Protein AF-A0A1H9HB56-F1 (afdb_monomer)

Solvent-accessible surface area (backbone atoms only — not comparable to full-atom values): 25295 Å² total; per-residue (Å²): 135,81,80,80,77,69,53,72,66,58,55,54,51,53,51,51,48,54,52,53,51,49,52,51,52,52,50,51,50,52,52,53,53,52,51,52,57,47,55,53,47,56,55,52,53,52,51,45,42,52,52,40,53,58,55,52,73,61,58,67,56,82,50,52,67,52,30,60,71,67,43,58,87,53,77,64,51,56,52,41,51,53,49,54,48,49,51,30,69,73,70,59,32,43,32,43,36,29,32,29,77,46,86,93,79,34,35,29,34,66,44,65,48,55,73,71,48,77,87,48,96,79,73,73,75,56,41,44,37,73,48,87,80,62,62,73,71,52,51,52,51,54,44,40,16,46,76,70,61,36,77,46,76,46,81,45,74,80,50,99,90,45,29,33,38,36,19,36,39,52,35,56,35,99,87,70,45,63,67,25,27,39,37,33,30,31,68,39,52,69,57,55,52,50,50,52,50,49,53,52,51,50,53,54,50,50,52,53,52,51,54,50,47,54,52,55,48,50,52,50,48,39,63,72,45,51,50,53,53,50,51,51,53,52,47,57,53,46,27,72,71,58,81,39,57,67,72,69,72,45,70,72,47,75,52,94,48,71,68,20,48,48,32,49,51,51,47,52,49,37,46,52,50,40,52,47,54,52,51,51,53,50,50,51,54,54,50,45,49,53,51,27,52,57,52,23,68,74,36,91,56,34,78,60,44,37,56,42,22,8,54,46,19,21,51,48,34,48,75,72,68,50,53,71,68,55,22,49,47,37,22,55,10,26,24,41,26,64,56,9,52,75,80,49,58,68,76,62,75,65,50,76,63,88,72,50,73,69,55,46,57,54,58,61,42,22,25,61,44,12,24,62,61,39,61,73,43,74,92,55,60,66,35,18,45,18,10,32,33,30,55,37,16,26,63,25,83,29,38,80,81,38,43,40,51,84,74,42,56,64,56,8,49,37,30,30,48,23,43,52,49,50,64,36,54,36,64,44,92,84,45,80,52,46,54,68,71,54,48,47,50,53,50,62,74,23,49,60,36,57,25,42,58,67,57,39,51,48,49,48,52,53,56,70,65,41,81,84,56,56,76,75,75,93

InterPro domains:
  IPR003607 HD/PDEase domain [SM00471] (298-433)
  IPR003607 HD/PDEase domain [cd00077] (305-430)
  IPR006674 HD domain [PS51831] (302-424)
  IPR037522 HD-GYP domain [PF13487] (292-453)
  IPR037522 HD-GYP domain [PS51832] (280-474)

pLDDT: mean 86.5, std 10.94, range [34.31, 98.25]

Radius of gyration: 56.91 Å; Cα contacts (8 Å, |Δi|>4): 642; chains: 1; bounding box: 98×36×149 Å

Nearest PDB structures (foldseek):
  4r8z-assembly1_B  TM=9.158E-01  e=2.235E-13  Pseudomonas aeruginosa PAO1
  4me4-assembly1_B  TM=5.139E-01  e=1.791E-16  Persephonella marina EX-H1
  5z7c-assembly1_A  TM=7.689E-01  e=1.172E-06  Vibrio cholerae O1 biovar El Tor str. N16961
  3tmc-assembly2_B  TM=7.265E-01  e=2.768E-06  Bdellovibrio bacteriovorus HD100
  3a0s-assembly1_A  TM=6.650E-01  e=5.575E-02  Thermotoga maritima

Secondary structure (DSSP, 8-state):
-------HHHHHHHHHHHHHHHHHHHHHHHHHHHHHHHHHHHHHHHHHHHHHHHHHTT--GGGHHHHHHH----HHHHHHHHHHHHHHHHHTEEEEEEEEEETTTEEEEEEEE-GGGTTS---PPPTTEEE--S-HHHHHHHHHHHHH---EEEEEEEETTEEEEEEEEEEE-TTS-EEEEEEEEEE-HHHHHHHHHHHHHHHHHHHHHHHHHHHHHHHHHIIIIIHHHHHHHHHHHHHHHTTT---GGGGG---SSHHHHHHHHHHHHHHHHHHHHHHHHHHHHHHHHHHHHHHHHHSTT-TTHHHHHHHHHHHHHHHTT--HHHHHHHHHHHHHTTGGGGGS-HHHHT-SSPPPHHHHHHHTTHHHHHHHHHTT-TT-THHHHHHHHTT--TBS--SSS--BGGGS-HHHHHHHHHHHHHHHHS-BTTBPPPPHHHHHHHHHHTBTTTB-HHHHHHHHHHHHH-TT-GGGG-

Sequence (474 aa):
MTEKHFPKITKTIILFIVLTDFILCSLVFTVSYFSFNQQFREQYDTSIQEICRAARETLNPEDFPKYLQTKEPDENYYTVFNSLKNFCDQFELNVIYVSAVKPPDYTHIFYFYDPCGKVTHWEPYPLGYEEDYFEPNYNASTKRVFEEGATITRHTIKTRSGSHITAQLPVYDSAGKIVAVIGVNKSIQEFVDARQSFVRFVIITALIFGIFFIVVFSFYFNHRFIKPIMMITNETNRFSTFNGNPNNELLEITNRDELGTLAKTVFQMENSIADNISALTRMTEETAKALATAIDAKDKYTHGHSIRVAEYSREIARLSGKSETECRDIYIAGLLHDVGKIGIPNVIINKQDKLTQEEYDKIKTHPVIGKQILSNITQTPHISDGAYYHHERYDGTGYPTGLAGEAILDIGRIIAVADAYDAMTSNRSYRKTLSQEKARKEIEEGIGTQFDPVYAKIMLAMIDADKDFNMREM

Structure (mmCIF, N/CA/C/O backbone):
data_AF-A0A1H9HB56-F1
#
_entry.id   AF-A0A1H9HB56-F1
#
loop_
_atom_site.group_PDB
_atom_site.id
_atom_site.type_symbol
_atom_site.label_atom_id
_atom_site.label_alt_id
_atom_site.label_comp_id
_atom_site.label_asym_id
_atom_site.label_entity_id
_atom_site.label_seq_id
_atom_site.pdbx_PDB_ins_code
_atom_site.Cartn_x
_atom_site.Cartn_y
_atom_site.Cartn_z
_atom_site.occupancy
_atom_site.B_iso_or_equiv
_atom_site.auth_seq_id
_atom_site.auth_comp_id
_atom_site.auth_asym_id
_atom_site.auth_atom_id
_atom_site.pdbx_PDB_model_num
ATOM 1 N N . MET A 1 1 ? -12.879 -17.536 -4.184 1.00 34.31 1 MET A N 1
ATOM 2 C CA . MET A 1 1 ? -12.946 -16.607 -3.037 1.00 34.31 1 MET A CA 1
ATOM 3 C C . MET A 1 1 ? -11.523 -16.361 -2.568 1.00 34.31 1 MET A C 1
ATOM 5 O O . MET A 1 1 ? -10.964 -17.196 -1.878 1.00 34.31 1 MET A O 1
ATOM 9 N N . THR A 1 2 ? -10.892 -15.296 -3.052 1.00 36.44 2 THR A N 1
ATOM 10 C CA . THR A 1 2 ? -9.528 -14.916 -2.662 1.00 36.44 2 THR A CA 1
ATOM 11 C C . THR A 1 2 ? -9.555 -14.388 -1.233 1.00 36.44 2 THR A C 1
ATOM 13 O O . THR A 1 2 ? -10.219 -13.382 -0.969 1.00 36.44 2 THR A O 1
ATOM 16 N N . GLU A 1 3 ? -8.875 -15.074 -0.313 1.00 35.97 3 GLU A N 1
ATOM 17 C CA . GLU A 1 3 ? -8.635 -14.576 1.040 1.00 35.97 3 GLU A CA 1
ATOM 18 C C . GLU A 1 3 ? -8.047 -13.166 0.941 1.00 35.97 3 GLU A C 1
ATOM 20 O O . GLU A 1 3 ? -6.938 -12.970 0.444 1.00 35.97 3 GLU A O 1
ATOM 25 N N . LYS A 1 4 ? -8.801 -12.157 1.390 1.00 43.78 4 LYS A N 1
ATOM 26 C CA . LYS A 1 4 ? -8.262 -10.811 1.582 1.00 43.78 4 LYS A CA 1
ATOM 27 C C . LYS A 1 4 ? -7.245 -10.902 2.710 1.00 43.78 4 LYS A C 1
ATOM 29 O O . LYS A 1 4 ? -7.590 -10.807 3.888 1.00 43.78 4 LYS A O 1
ATOM 34 N N . HIS A 1 5 ? -5.992 -11.142 2.348 1.00 49.06 5 HIS A N 1
ATOM 35 C CA . HIS A 1 5 ? -4.883 -11.122 3.280 1.00 49.06 5 HIS A CA 1
ATOM 36 C C . HIS A 1 5 ? -4.697 -9.674 3.731 1.00 49.06 5 HIS A C 1
ATOM 38 O O . HIS A 1 5 ? -4.069 -8.860 3.059 1.00 49.06 5 HIS A O 1
ATOM 44 N N . PHE A 1 6 ? -5.337 -9.321 4.846 1.00 54.66 6 PHE A N 1
ATOM 45 C CA . PHE A 1 6 ? -5.136 -8.018 5.461 1.00 54.66 6 PHE A CA 1
ATOM 46 C C . PHE A 1 6 ? -3.641 -7.852 5.765 1.00 54.66 6 PHE A C 1
ATOM 48 O O . PHE A 1 6 ? -3.067 -8.745 6.406 1.00 54.66 6 PHE A O 1
ATOM 55 N N . PRO A 1 7 ? -3.013 -6.742 5.331 1.00 65.88 7 PRO A N 1
ATOM 56 C CA . PRO A 1 7 ? -1.611 -6.467 5.611 1.00 65.88 7 PRO A CA 1
ATOM 57 C C . PRO A 1 7 ? -1.323 -6.630 7.107 1.00 65.88 7 PRO A C 1
ATOM 59 O O . PRO A 1 7 ? -2.144 -6.247 7.943 1.00 65.88 7 PRO A O 1
ATOM 62 N N . LYS A 1 8 ? -0.154 -7.179 7.470 1.00 72.56 8 LYS A N 1
ATOM 63 C CA . LYS A 1 8 ? 0.245 -7.367 8.883 1.00 72.56 8 LYS A CA 1
ATOM 64 C C . LYS A 1 8 ? 0.062 -6.085 9.709 1.00 72.56 8 LYS A C 1
ATOM 66 O O . LYS A 1 8 ? -0.427 -6.151 10.830 1.00 72.56 8 LYS A O 1
ATOM 71 N N . ILE A 1 9 ? 0.360 -4.929 9.111 1.00 68.06 9 ILE A N 1
ATOM 72 C CA . ILE A 1 9 ? 0.184 -3.598 9.710 1.00 68.06 9 ILE A CA 1
ATOM 73 C C . ILE A 1 9 ? -1.282 -3.334 10.076 1.00 68.06 9 ILE A C 1
ATOM 75 O O . ILE A 1 9 ? -1.566 -2.889 11.184 1.00 68.06 9 ILE A O 1
ATOM 79 N N . THR A 1 10 ? -2.228 -3.666 9.194 1.00 69.62 10 THR A N 1
ATOM 80 C CA . THR A 1 10 ? -3.663 -3.487 9.450 1.00 69.62 10 THR A CA 1
ATOM 81 C C . THR A 1 10 ? -4.120 -4.307 10.655 1.00 69.62 10 THR A C 1
ATOM 83 O O . THR A 1 10 ? -4.873 -3.802 11.482 1.00 69.62 10 THR A O 1
ATOM 86 N N . LYS A 1 11 ? -3.620 -5.541 10.812 1.00 73.81 11 LYS A N 1
ATOM 87 C CA . LYS A 1 11 ? -3.933 -6.381 11.980 1.00 73.81 11 LYS A CA 1
ATOM 88 C C . LYS A 1 11 ? -3.385 -5.786 13.280 1.00 73.81 11 LYS A C 1
ATOM 90 O O . LYS A 1 11 ? -4.110 -5.741 14.269 1.00 73.81 11 LYS A O 1
ATOM 95 N N . THR A 1 12 ? -2.143 -5.300 13.274 1.00 74.50 12 THR A N 1
ATOM 96 C CA . THR A 1 12 ? -1.520 -4.674 14.453 1.00 74.50 12 THR A CA 1
ATOM 97 C C . THR A 1 12 ? -2.252 -3.404 14.878 1.00 74.50 12 THR A C 1
ATOM 99 O O . THR A 1 12 ? -2.479 -3.196 16.066 1.00 74.50 12 THR A O 1
ATOM 102 N N . ILE A 1 13 ? -2.665 -2.574 13.917 1.00 75.56 13 ILE A N 1
ATOM 103 C CA . ILE A 1 13 ? -3.400 -1.338 14.204 1.00 75.56 13 ILE A CA 1
ATOM 104 C C . ILE A 1 13 ? -4.774 -1.656 14.796 1.00 75.56 13 ILE A C 1
ATOM 106 O O . ILE A 1 13 ? -5.109 -1.116 15.846 1.00 75.56 13 ILE A O 1
ATOM 110 N N . ILE A 1 14 ? -5.530 -2.581 14.189 1.00 77.06 14 ILE A N 1
ATOM 111 C CA . ILE A 1 14 ? -6.824 -3.035 14.729 1.00 77.06 14 ILE A CA 1
ATOM 112 C C . ILE A 1 14 ? -6.661 -3.552 16.163 1.00 77.06 14 ILE A C 1
ATOM 114 O O . ILE A 1 14 ? -7.445 -3.184 17.033 1.00 77.06 14 ILE A O 1
ATOM 118 N N . LEU A 1 15 ? -5.624 -4.352 16.430 1.00 79.75 15 LEU A N 1
ATOM 119 C CA . LEU A 1 15 ? -5.344 -4.856 17.774 1.00 79.75 15 LEU A CA 1
ATOM 120 C C . LEU A 1 15 ? -5.097 -3.717 18.773 1.00 79.75 15 LEU A C 1
ATOM 122 O O . LEU A 1 15 ? -5.644 -3.748 19.872 1.00 79.75 15 LEU A O 1
ATOM 126 N N . PHE A 1 16 ? -4.308 -2.708 18.392 1.00 82.56 16 PHE A N 1
ATOM 127 C CA . PHE A 1 16 ? -4.022 -1.565 19.259 1.00 82.56 16 PHE A CA 1
ATOM 128 C C . PHE A 1 16 ? -5.290 -0.766 19.580 1.00 82.56 16 PHE A C 1
ATOM 130 O O . PHE A 1 16 ? -5.506 -0.399 20.729 1.00 82.56 16 PHE A O 1
ATOM 137 N N . ILE A 1 17 ? -6.165 -0.571 18.591 1.00 80.12 17 ILE A N 1
ATOM 138 C CA . ILE A 1 17 ? -7.438 0.141 18.761 1.00 80.12 17 ILE A CA 1
ATOM 139 C C . ILE A 1 17 ? -8.360 -0.606 19.720 1.00 80.12 17 ILE A C 1
ATOM 141 O O . ILE A 1 17 ? -8.869 -0.007 20.665 1.00 80.12 17 ILE A O 1
ATOM 145 N N . VAL A 1 18 ? -8.528 -1.916 19.516 1.00 83.38 18 VAL A N 1
ATOM 146 C CA . VAL A 1 18 ? -9.329 -2.770 20.406 1.00 83.38 18 VAL A CA 1
ATOM 147 C C . VAL A 1 18 ? -8.778 -2.725 21.832 1.00 83.38 18 VAL A C 1
ATOM 149 O O . VAL A 1 18 ? -9.548 -2.631 22.784 1.00 83.38 18 VAL A O 1
ATOM 152 N N . LEU A 1 19 ? -7.451 -2.730 21.993 1.00 84.94 19 LEU A N 1
ATOM 153 C CA . LEU A 1 19 ? -6.812 -2.621 23.303 1.00 84.94 19 LEU A CA 1
ATOM 154 C C . LEU A 1 19 ? -7.100 -1.264 23.966 1.00 84.94 19 LEU A C 1
ATOM 156 O O . LEU A 1 19 ? -7.456 -1.220 25.141 1.00 84.94 19 LEU A O 1
ATOM 160 N N . THR A 1 20 ? -6.972 -0.158 23.225 1.00 84.56 20 THR A N 1
ATOM 161 C CA . THR A 1 20 ? -7.234 1.187 23.761 1.00 84.56 20 THR A CA 1
ATOM 162 C C . THR A 1 20 ? -8.701 1.399 24.125 1.00 84.56 20 THR A C 1
ATOM 164 O O . THR A 1 20 ? -8.982 1.971 25.177 1.00 84.56 20 THR A O 1
ATOM 167 N N . ASP A 1 21 ? -9.627 0.892 23.308 1.00 83.31 21 ASP A N 1
ATOM 168 C CA . ASP A 1 21 ? -11.066 0.958 23.574 1.00 83.31 21 ASP A CA 1
ATOM 169 C C . ASP A 1 21 ? -11.433 0.140 24.819 1.00 83.31 21 ASP A C 1
ATOM 171 O O . ASP A 1 21 ? -12.152 0.613 25.698 1.00 83.31 21 ASP A O 1
ATOM 175 N N . PHE A 1 22 ? -10.837 -1.048 24.968 1.00 85.06 22 PHE A N 1
ATOM 176 C CA . PHE A 1 22 ? -11.013 -1.879 26.155 1.00 85.06 22 PHE A CA 1
ATOM 177 C C . PHE A 1 22 ? -10.526 -1.182 27.434 1.00 85.06 22 PHE A C 1
ATOM 179 O O . PHE A 1 22 ? -11.224 -1.198 28.450 1.00 85.06 22 PHE A O 1
ATOM 186 N N . ILE A 1 23 ? -9.357 -0.530 27.391 1.00 88.19 23 ILE A N 1
ATOM 187 C CA . ILE A 1 23 ? -8.819 0.229 28.530 1.00 88.19 23 ILE A CA 1
ATOM 188 C C . ILE A 1 23 ? 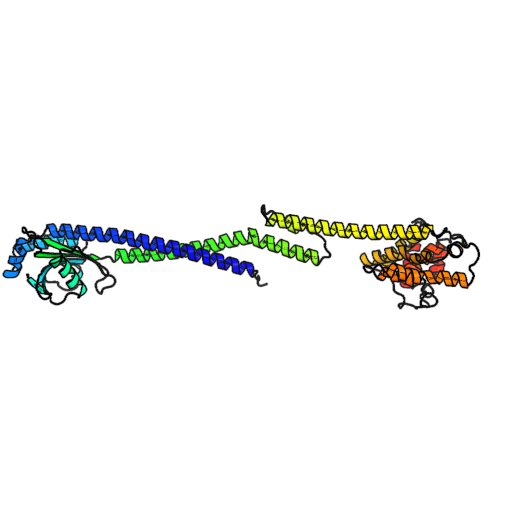-9.757 1.386 28.897 1.00 88.19 23 ILE A C 1
ATOM 190 O O . ILE A 1 23 ? -10.074 1.563 30.076 1.00 88.19 23 ILE A O 1
ATOM 194 N N . LEU A 1 24 ? -10.235 2.147 27.907 1.00 85.06 24 LEU A N 1
ATOM 195 C CA . LEU A 1 24 ? -11.142 3.271 28.135 1.00 85.06 24 LEU A CA 1
ATOM 196 C C . LEU A 1 24 ? -12.486 2.804 28.713 1.00 85.06 24 LEU A C 1
ATOM 198 O O . LEU A 1 24 ? -12.946 3.352 29.715 1.00 85.06 24 LEU A O 1
ATOM 202 N N . CYS A 1 25 ? -13.079 1.752 28.145 1.00 85.62 25 CYS A N 1
ATOM 203 C CA . CYS A 1 25 ? -14.312 1.151 28.651 1.00 85.62 25 CYS A CA 1
ATOM 204 C C . CYS A 1 25 ? -14.146 0.628 30.084 1.00 85.62 25 CYS A C 1
ATOM 206 O O . CYS A 1 25 ? -15.015 0.855 30.927 1.00 85.62 25 CYS A O 1
ATOM 208 N N . SER A 1 26 ? -13.019 -0.023 30.390 1.00 86.19 26 SER A N 1
ATOM 209 C CA . SER A 1 26 ? -12.710 -0.505 31.740 1.00 86.19 26 SER A CA 1
ATOM 210 C C . SER A 1 26 ? -12.575 0.645 32.742 1.00 86.19 26 SER A C 1
ATOM 212 O O . SER A 1 26 ? -13.034 0.528 33.882 1.00 86.19 26 SER A O 1
ATOM 214 N N . LEU A 1 27 ? -11.968 1.764 32.335 1.00 89.25 27 LEU A N 1
ATOM 215 C CA . LEU A 1 27 ? -11.830 2.952 33.175 1.00 89.25 27 LEU A CA 1
ATOM 216 C C . LEU A 1 27 ? -13.198 3.574 33.478 1.00 89.25 27 LEU A C 1
ATOM 218 O O . LEU A 1 27 ? -13.523 3.790 34.646 1.00 89.25 27 LEU A O 1
ATOM 222 N N . VAL A 1 28 ? -14.018 3.799 32.445 1.00 86.62 28 VAL A N 1
ATOM 223 C CA . VAL A 1 28 ? -15.377 4.345 32.593 1.00 86.62 28 VAL A CA 1
ATOM 224 C C . VAL A 1 28 ? -16.221 3.438 33.484 1.00 86.62 28 VAL A C 1
ATOM 226 O O . VAL A 1 28 ? -16.819 3.918 34.444 1.00 86.62 28 VAL A O 1
ATOM 229 N N . PHE A 1 29 ? -16.200 2.123 33.245 1.00 88.50 29 PHE A N 1
ATOM 230 C CA . PHE A 1 29 ? -16.904 1.152 34.082 1.00 88.50 29 PHE A CA 1
ATOM 231 C C . PHE A 1 29 ? -16.488 1.252 35.553 1.00 88.50 29 PHE A C 1
ATOM 233 O O . PHE A 1 29 ? -17.347 1.301 36.431 1.00 88.50 29 PHE A O 1
ATOM 240 N N . THR A 1 30 ? -15.183 1.316 35.826 1.00 88.50 30 THR A N 1
ATOM 241 C CA . THR A 1 30 ? -14.653 1.375 37.196 1.00 88.50 30 THR A CA 1
ATOM 242 C C . THR A 1 30 ? -15.123 2.636 37.921 1.00 88.50 30 THR A C 1
ATOM 244 O O . THR A 1 30 ? -15.615 2.549 39.047 1.00 88.50 30 THR A O 1
ATOM 247 N N . VAL A 1 31 ? -15.034 3.799 37.265 1.00 90.12 31 VAL A N 1
ATOM 248 C CA . VAL A 1 31 ? -15.476 5.085 37.828 1.00 90.12 31 VAL A CA 1
ATOM 249 C C . VAL A 1 31 ? -16.987 5.088 38.063 1.00 90.12 31 VAL A C 1
ATOM 251 O O . VAL A 1 31 ? -17.439 5.421 39.159 1.00 90.12 31 VAL A O 1
ATOM 254 N N . SER A 1 32 ? -17.774 4.661 37.073 1.00 87.19 32 SER A N 1
ATOM 255 C CA . SER A 1 32 ? -19.234 4.604 37.178 1.00 87.19 32 SER A CA 1
ATOM 256 C C . SER A 1 32 ? -19.699 3.627 38.260 1.00 87.19 32 SER A C 1
ATOM 258 O O . SER A 1 32 ? -20.606 3.944 39.027 1.00 87.19 32 SER A O 1
ATOM 260 N N . TYR A 1 33 ? -19.059 2.461 38.376 1.00 89.00 33 TYR A N 1
ATOM 261 C CA . TYR A 1 33 ? -19.365 1.477 39.412 1.00 89.00 33 TYR A CA 1
ATOM 262 C C . TYR A 1 33 ? -19.041 2.000 40.814 1.00 89.00 33 TYR A C 1
ATOM 264 O O . TYR A 1 33 ? -19.830 1.811 41.743 1.00 89.00 33 TYR A O 1
ATOM 272 N N . PHE A 1 34 ? -17.892 2.658 40.988 1.00 89.12 34 PHE A N 1
ATOM 273 C CA . PHE A 1 34 ? -17.518 3.229 42.279 1.00 89.12 34 PHE A CA 1
ATOM 274 C C . PHE A 1 34 ? -18.477 4.351 42.687 1.00 89.12 34 PHE A C 1
ATOM 276 O O . PHE A 1 34 ? -19.009 4.317 43.794 1.00 89.12 34 PHE A O 1
ATOM 283 N N . SER A 1 35 ? -18.767 5.275 41.766 1.00 88.75 35 SER A N 1
ATOM 284 C CA . SER A 1 35 ? -19.687 6.394 41.989 1.00 88.75 35 SER A CA 1
ATOM 285 C C . SER A 1 35 ? -21.100 5.923 42.347 1.00 88.75 35 SER A C 1
ATOM 287 O O . SER A 1 35 ? -21.646 6.366 43.356 1.00 88.75 35 SER A O 1
ATOM 289 N N . PHE A 1 36 ? -21.649 4.953 41.603 1.00 87.44 36 PHE A N 1
ATOM 290 C CA . PHE A 1 36 ? -22.949 4.351 41.912 1.00 87.44 36 PHE A CA 1
ATOM 291 C C . PHE A 1 36 ? -22.962 3.757 43.326 1.00 87.44 36 PHE A C 1
ATOM 293 O O . PHE A 1 36 ? -23.823 4.075 44.140 1.00 87.44 36 PHE A O 1
ATOM 300 N N . ASN A 1 37 ? -21.977 2.921 43.666 1.00 85.88 37 ASN A N 1
ATOM 301 C CA . ASN A 1 37 ? -21.954 2.289 44.985 1.00 85.88 37 ASN A CA 1
ATOM 302 C C . ASN A 1 37 ? -21.705 3.276 46.129 1.00 85.88 37 ASN A C 1
ATOM 304 O O . ASN A 1 37 ? -22.091 2.980 47.257 1.00 85.88 37 ASN A O 1
ATOM 308 N N . GLN A 1 38 ? -21.011 4.385 45.884 1.00 88.75 38 GLN A N 1
ATOM 309 C CA . GLN A 1 38 ? -20.811 5.421 46.889 1.00 88.75 38 GLN A CA 1
ATOM 310 C C . GLN A 1 38 ? -22.130 6.143 47.179 1.00 88.75 38 GLN A C 1
ATOM 312 O O . GLN A 1 38 ? -22.578 6.145 48.322 1.00 88.75 38 GLN A O 1
ATOM 317 N N . GLN A 1 39 ? -22.787 6.662 46.138 1.00 87.31 39 GLN A N 1
ATOM 318 C CA . GLN A 1 39 ? -24.021 7.437 46.272 1.00 87.31 39 GLN A CA 1
ATOM 319 C C . GLN A 1 39 ? -25.137 6.634 46.950 1.00 87.31 39 GLN A C 1
ATOM 321 O O . GLN A 1 39 ? -25.806 7.124 47.858 1.00 87.31 39 GLN A O 1
ATOM 326 N N . PHE A 1 40 ? -25.313 5.374 46.546 1.00 82.44 40 PHE A N 1
ATOM 327 C CA . PHE A 1 40 ? -26.320 4.510 47.152 1.00 82.44 40 PHE A CA 1
ATOM 328 C C . PHE A 1 40 ? -25.999 4.160 48.608 1.00 82.44 40 PHE A C 1
ATOM 330 O O . PHE A 1 40 ? -26.911 4.108 49.428 1.00 82.44 40 PHE A O 1
ATOM 337 N N . ARG A 1 41 ? -24.725 3.939 48.959 1.00 83.56 41 ARG A N 1
ATOM 338 C CA . ARG A 1 41 ? -24.354 3.670 50.355 1.00 83.56 41 ARG A CA 1
ATOM 339 C C . ARG A 1 41 ? -24.656 4.856 51.252 1.00 83.56 41 ARG A C 1
ATOM 341 O O . ARG A 1 41 ? -25.340 4.675 52.249 1.00 83.56 41 ARG A O 1
ATOM 348 N N . GLU A 1 42 ? -24.223 6.050 50.859 1.00 87.94 42 GLU A N 1
ATOM 349 C CA . GLU A 1 42 ? -24.473 7.275 51.624 1.00 87.94 42 GLU A CA 1
ATOM 350 C C . GLU A 1 42 ? -25.979 7.488 51.854 1.00 87.94 42 GLU A C 1
ATOM 352 O O . GLU A 1 42 ? -26.409 7.709 52.985 1.00 87.94 42 GLU A O 1
ATOM 357 N N . GLN A 1 43 ? -26.800 7.317 50.813 1.00 87.25 43 GLN A N 1
ATOM 358 C CA . GLN A 1 43 ? -28.249 7.494 50.915 1.00 87.25 43 GLN A CA 1
ATOM 359 C C . GLN A 1 43 ? -28.919 6.491 51.875 1.00 87.25 43 GLN A C 1
ATOM 361 O O . GLN A 1 43 ? -29.745 6.889 52.702 1.00 87.25 43 GLN A O 1
ATOM 366 N N . TYR A 1 44 ? -28.589 5.199 51.778 1.00 87.25 44 TYR A N 1
ATOM 367 C CA . TYR A 1 44 ? -29.190 4.167 52.633 1.00 87.25 44 TYR A CA 1
ATOM 368 C C . TYR A 1 44 ? -28.669 4.233 54.073 1.00 87.25 44 TYR A C 1
ATOM 370 O O . TYR A 1 44 ? -29.464 4.057 54.998 1.00 87.25 44 TYR A O 1
ATOM 378 N N . ASP A 1 45 ? -27.382 4.540 54.268 1.00 89.38 45 ASP A N 1
ATOM 379 C CA . ASP A 1 45 ? -26.761 4.705 55.588 1.00 89.38 45 ASP A CA 1
ATOM 380 C C . ASP A 1 45 ? -27.420 5.844 56.363 1.00 89.38 45 ASP A C 1
ATOM 382 O O . ASP A 1 45 ? -27.841 5.658 57.506 1.00 89.38 45 ASP A O 1
ATOM 386 N N . THR A 1 46 ? -27.583 7.009 55.729 1.00 90.75 46 THR A N 1
ATOM 387 C CA . THR A 1 46 ? -28.281 8.137 56.352 1.00 90.75 46 THR A CA 1
ATOM 388 C C . THR A 1 46 ? -29.734 7.781 56.660 1.00 90.75 46 THR A C 1
ATOM 390 O O . THR A 1 46 ? -30.200 8.018 57.772 1.00 90.75 46 THR A O 1
ATOM 393 N N . SER A 1 47 ? -30.452 7.150 55.724 1.00 90.94 47 SER A N 1
ATOM 394 C CA . SER A 1 47 ? -31.864 6.807 55.928 1.00 90.94 47 SER A CA 1
ATOM 395 C C . SER A 1 47 ? -32.083 5.874 57.125 1.00 90.94 47 SER A C 1
ATOM 397 O O . SER A 1 47 ? -32.938 6.156 57.965 1.00 90.94 47 SER A O 1
ATOM 399 N N . ILE A 1 48 ? -31.304 4.792 57.243 1.00 92.19 48 ILE A N 1
ATOM 400 C CA . ILE A 1 48 ? -31.468 3.828 58.340 1.00 92.19 48 ILE A CA 1
ATOM 401 C C . ILE A 1 48 ? -31.079 4.430 59.698 1.00 92.19 48 ILE A C 1
ATOM 403 O O . ILE A 1 48 ? -31.711 4.124 60.710 1.00 92.19 48 ILE A O 1
ATOM 407 N N . GLN A 1 49 ? -30.077 5.318 59.728 1.00 92.88 49 GLN A N 1
ATOM 408 C CA . GLN A 1 49 ? -29.667 6.018 60.945 1.00 92.88 49 GLN A CA 1
ATOM 409 C C . GLN A 1 49 ? -30.749 6.981 61.436 1.00 92.88 49 GLN A C 1
ATOM 411 O O . GLN A 1 49 ? -31.040 6.988 62.631 1.00 92.88 49 GLN A O 1
ATOM 416 N N . GLU A 1 50 ? -31.371 7.756 60.542 1.00 93.94 50 GLU A N 1
ATOM 417 C CA . GLU A 1 50 ? -32.460 8.670 60.911 1.00 93.94 50 GLU A CA 1
ATOM 418 C C . GLU A 1 50 ? -33.695 7.912 61.410 1.00 93.94 50 GLU A C 1
ATOM 420 O O . GLU A 1 50 ? -34.287 8.302 62.416 1.00 93.94 50 GLU A O 1
ATOM 425 N N . ILE A 1 51 ? -34.047 6.784 60.780 1.00 94.06 51 ILE A N 1
ATOM 426 C CA . ILE A 1 51 ? -35.149 5.929 61.249 1.00 94.06 51 ILE A CA 1
ATOM 427 C C . ILE A 1 51 ? -34.842 5.372 62.645 1.00 94.06 51 ILE A C 1
ATOM 429 O O . ILE A 1 51 ? -35.686 5.439 63.538 1.00 94.06 51 ILE A O 1
ATOM 433 N N . CYS A 1 52 ? -33.626 4.858 62.858 1.00 95.19 52 CYS A N 1
ATOM 434 C CA . CYS A 1 52 ? -33.196 4.340 64.157 1.00 95.19 52 CYS A CA 1
ATOM 435 C C . CYS A 1 52 ? -33.197 5.439 65.231 1.00 95.19 52 CYS A C 1
ATOM 437 O O . CYS A 1 52 ? -33.648 5.211 66.354 1.00 95.19 52 CYS A O 1
ATOM 439 N N . ARG A 1 53 ? -32.769 6.660 64.880 1.00 95.44 53 ARG A N 1
ATOM 440 C CA . ARG A 1 53 ? -32.798 7.818 65.781 1.00 95.44 53 ARG A CA 1
ATOM 441 C C . ARG A 1 53 ? -34.227 8.206 66.145 1.00 95.44 53 ARG A C 1
ATOM 443 O O . ARG A 1 53 ? -34.497 8.399 67.321 1.00 95.44 53 ARG A O 1
ATOM 450 N N . ALA A 1 54 ? -35.137 8.271 65.177 1.00 95.50 54 ALA A N 1
ATOM 451 C CA . ALA A 1 54 ? -36.541 8.583 65.432 1.00 95.50 54 ALA A CA 1
ATOM 452 C C . ALA A 1 54 ? -37.218 7.519 66.312 1.00 95.50 54 ALA A C 1
ATOM 454 O O . ALA A 1 54 ? -37.932 7.862 67.251 1.00 95.50 54 ALA A O 1
ATOM 455 N N . ALA A 1 55 ? -36.943 6.235 66.065 1.00 95.00 55 ALA A N 1
ATOM 456 C CA . ALA A 1 55 ? -37.454 5.153 66.899 1.00 95.00 55 ALA A CA 1
ATOM 457 C C . ALA A 1 55 ? -36.902 5.219 68.334 1.00 95.00 55 ALA A C 1
ATOM 459 O O . ALA A 1 55 ? -37.638 4.973 69.288 1.00 95.00 55 ALA A O 1
ATOM 460 N N . ARG A 1 56 ? -35.636 5.623 68.509 1.00 95.56 56 ARG A N 1
ATOM 461 C CA . ARG A 1 56 ? -35.016 5.828 69.827 1.00 95.56 56 ARG A CA 1
ATOM 462 C C . ARG A 1 56 ? -35.771 6.849 70.680 1.00 95.56 56 ARG A C 1
ATOM 464 O O . ARG A 1 56 ? -35.914 6.623 71.874 1.00 95.56 56 ARG A O 1
ATOM 471 N N . GLU A 1 57 ? -36.258 7.937 70.081 1.00 94.12 57 GLU A N 1
ATOM 472 C CA . GLU A 1 57 ? -37.001 8.991 70.797 1.00 94.12 57 GLU A CA 1
ATOM 473 C C . GLU A 1 57 ? -38.352 8.509 71.353 1.00 94.12 57 GLU A C 1
ATOM 475 O O . GLU A 1 57 ? -38.926 9.158 72.220 1.00 94.12 57 GLU A O 1
ATOM 480 N N . THR A 1 58 ? -38.873 7.372 70.876 1.00 92.88 58 THR A N 1
ATOM 481 C CA . THR A 1 58 ? -40.117 6.783 71.407 1.00 92.88 58 THR A CA 1
ATOM 482 C C . THR A 1 58 ? -39.909 5.980 72.689 1.00 92.88 58 THR A C 1
ATOM 484 O O . THR A 1 58 ? -40.880 5.599 73.342 1.00 92.88 58 THR A O 1
ATOM 487 N N . LEU A 1 59 ? -38.655 5.690 73.040 1.00 93.81 59 LEU A N 1
ATOM 488 C CA . LEU A 1 59 ? -38.320 4.876 74.197 1.00 93.81 59 LEU A CA 1
ATOM 489 C C . LEU A 1 59 ? -38.351 5.717 75.472 1.00 93.81 59 LEU A C 1
ATOM 491 O O . LEU A 1 59 ? -37.864 6.844 75.487 1.00 93.81 59 LEU A O 1
ATOM 495 N N . ASN A 1 60 ? -38.834 5.121 76.562 1.00 92.81 60 ASN A N 1
ATOM 496 C CA . ASN A 1 60 ? -38.634 5.642 77.909 1.00 92.81 60 ASN A CA 1
ATOM 497 C C . ASN A 1 60 ? -37.526 4.832 78.615 1.00 92.81 60 ASN A C 1
ATOM 499 O O . ASN A 1 60 ? -37.773 3.695 79.029 1.00 92.81 60 ASN A O 1
ATOM 503 N N . PRO A 1 61 ? -36.301 5.372 78.740 1.00 92.06 61 PRO A N 1
ATOM 504 C CA . PRO A 1 61 ? -35.154 4.639 79.281 1.00 92.06 61 PRO A CA 1
ATOM 505 C C . PRO A 1 61 ? -35.318 4.228 80.753 1.00 92.06 61 PRO A C 1
ATOM 507 O O . PRO A 1 61 ? -34.751 3.223 81.182 1.00 92.06 61 PRO A O 1
ATOM 510 N N . GLU A 1 62 ? -36.106 4.988 81.518 1.00 91.25 62 GLU A N 1
ATOM 511 C CA . GLU A 1 62 ? -36.304 4.791 82.960 1.00 91.25 62 GLU A CA 1
ATOM 512 C C . GLU A 1 62 ? -37.112 3.521 83.284 1.00 91.25 62 GLU A C 1
ATOM 514 O O . GLU A 1 62 ? -37.063 3.014 84.405 1.00 91.25 62 GLU A O 1
ATOM 519 N N . ASP A 1 63 ? -37.812 2.954 82.296 1.00 89.31 63 ASP A N 1
ATOM 520 C CA . ASP A 1 63 ? -38.600 1.734 82.482 1.00 89.31 63 ASP A CA 1
ATOM 521 C C . ASP A 1 63 ? -37.753 0.454 82.379 1.00 89.31 63 ASP A C 1
ATOM 523 O O . ASP A 1 63 ? -38.145 -0.602 82.881 1.00 89.31 63 ASP A O 1
ATOM 527 N N . PHE A 1 64 ? -36.559 0.510 81.776 1.00 90.38 64 PHE A N 1
ATOM 528 C CA . PHE A 1 64 ? -35.748 -0.690 81.527 1.00 90.38 64 PHE A CA 1
ATOM 529 C C . PHE A 1 64 ? -35.287 -1.409 82.807 1.00 90.38 64 PHE A C 1
ATOM 531 O O . PHE A 1 64 ? -35.376 -2.641 82.849 1.00 90.38 64 PHE A O 1
ATOM 538 N N . PRO A 1 65 ? -34.840 -0.721 83.881 1.00 87.75 65 PRO A N 1
ATOM 539 C CA . PRO A 1 65 ? -34.511 -1.381 85.145 1.00 87.75 65 PRO A CA 1
ATOM 540 C C . PRO A 1 65 ? -35.709 -2.109 85.765 1.00 87.75 65 PRO A C 1
ATOM 542 O O . PRO A 1 65 ? -35.549 -3.220 86.275 1.00 87.75 65 PRO A O 1
ATOM 545 N N . LYS A 1 66 ? -36.908 -1.514 85.674 1.00 88.19 66 LYS A N 1
ATOM 546 C CA . LYS A 1 66 ? -38.160 -2.128 86.134 1.00 88.19 66 LYS A CA 1
ATOM 547 C C . LYS A 1 66 ? -38.451 -3.393 85.334 1.00 88.19 66 LYS A C 1
ATOM 549 O O . LYS A 1 66 ? -38.653 -4.441 85.936 1.00 88.19 66 LYS A O 1
ATOM 554 N N . TYR A 1 67 ? -38.386 -3.326 84.004 1.00 89.12 67 TYR A N 1
ATOM 555 C CA . TYR A 1 67 ? -38.627 -4.483 83.140 1.00 89.12 67 TYR A CA 1
ATOM 556 C C . TYR A 1 67 ? -37.628 -5.627 83.363 1.00 89.12 67 TYR A C 1
ATOM 558 O O . TYR A 1 67 ? -38.025 -6.789 83.323 1.00 89.12 67 TYR A O 1
ATOM 566 N N . LEU A 1 68 ? -36.359 -5.327 83.672 1.00 84.69 68 LEU A N 1
ATOM 567 C CA . LEU A 1 68 ? -35.374 -6.349 84.061 1.00 84.69 68 LEU A CA 1
ATOM 568 C C . LEU A 1 68 ? -35.735 -7.056 85.374 1.00 84.69 68 LEU A C 1
ATOM 570 O O . LEU A 1 68 ? -35.416 -8.233 85.536 1.00 84.69 68 LEU A O 1
ATOM 574 N N . GLN A 1 69 ? -36.340 -6.336 86.322 1.00 86.00 69 GLN A N 1
ATOM 575 C CA . GLN A 1 69 ? -36.673 -6.863 87.642 1.00 86.00 69 GLN A CA 1
ATOM 576 C C . GLN A 1 69 ? -37.997 -7.630 87.644 1.00 86.00 69 GLN A C 1
ATOM 578 O O . GLN A 1 69 ? -38.067 -8.714 88.220 1.00 86.00 69 GLN A O 1
ATOM 583 N N . THR A 1 70 ? -39.043 -7.064 87.036 1.00 85.94 70 THR A N 1
ATOM 584 C CA . THR A 1 70 ? -40.397 -7.630 87.073 1.00 85.94 70 THR A CA 1
ATOM 585 C C . THR A 1 70 ? -40.610 -8.697 86.011 1.00 85.94 70 THR A C 1
ATOM 587 O O . THR A 1 70 ? -41.376 -9.622 86.248 1.00 85.94 70 THR A O 1
ATOM 590 N N . LYS A 1 71 ? -39.943 -8.579 84.852 1.00 86.06 71 LYS A N 1
ATOM 591 C CA . LYS A 1 71 ? -40.182 -9.406 83.654 1.00 86.06 71 LYS A CA 1
ATOM 592 C C . LYS A 1 71 ? -41.647 -9.413 83.183 1.00 86.06 71 LYS A C 1
ATOM 594 O O . LYS A 1 71 ? -42.052 -10.289 82.425 1.00 86.06 71 LYS A O 1
ATOM 599 N N . GLU A 1 72 ? -42.428 -8.417 83.598 1.00 85.56 72 GLU A N 1
ATOM 600 C CA . GLU A 1 72 ? -43.852 -8.277 83.283 1.00 85.56 72 GLU A CA 1
ATOM 601 C C . GLU A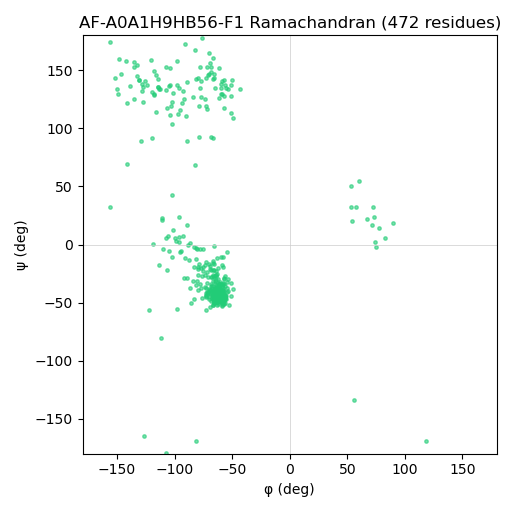 1 72 ? -44.110 -6.968 82.521 1.00 85.56 72 GLU A C 1
ATOM 603 O O . GLU A 1 72 ? -43.624 -5.915 82.956 1.00 85.56 72 GLU A O 1
ATOM 608 N N . PRO A 1 73 ? -44.852 -7.012 81.396 1.00 86.31 73 PRO A N 1
ATOM 609 C CA . PRO A 1 73 ? -45.173 -5.823 80.616 1.00 86.31 73 PRO A CA 1
ATOM 610 C C . PRO A 1 73 ? -46.280 -5.006 81.289 1.00 86.31 73 PRO A C 1
ATOM 612 O O . PRO A 1 73 ? -47.255 -5.559 81.796 1.00 86.31 73 PRO A O 1
ATOM 615 N N . ASP A 1 74 ? -46.154 -3.680 81.248 1.00 89.44 74 ASP A N 1
ATOM 616 C CA . ASP A 1 74 ? -47.189 -2.734 81.676 1.00 89.44 74 ASP A CA 1
ATOM 617 C C . ASP A 1 74 ? -47.857 -2.030 80.479 1.00 89.44 74 ASP A C 1
ATOM 619 O O . ASP A 1 74 ? -47.545 -2.295 79.319 1.00 89.44 74 ASP A O 1
ATOM 623 N N . GLU A 1 75 ? -48.814 -1.132 80.731 1.00 88.06 75 GLU A N 1
ATOM 624 C CA . GLU A 1 75 ? -49.488 -0.387 79.654 1.00 88.06 75 GLU A CA 1
ATOM 625 C C . GLU A 1 75 ? -48.516 0.475 78.827 1.00 88.06 75 GLU A C 1
ATOM 627 O O . GLU A 1 75 ? -48.698 0.631 77.612 1.00 88.06 75 GLU A O 1
ATOM 632 N N . ASN A 1 76 ? -47.453 1.000 79.452 1.00 88.94 76 ASN A N 1
ATOM 633 C CA . ASN A 1 76 ? -46.450 1.799 78.751 1.00 88.94 76 ASN A CA 1
ATOM 634 C C . ASN A 1 76 ? -45.627 0.938 77.784 1.00 88.94 76 ASN A C 1
ATOM 636 O O . ASN A 1 76 ? -45.401 1.344 76.643 1.00 88.94 76 ASN A O 1
ATOM 640 N N . TYR A 1 77 ? -45.283 -0.287 78.194 1.00 90.81 77 TYR A N 1
ATOM 641 C CA . TYR A 1 77 ? -44.614 -1.265 77.340 1.00 90.81 77 TYR A CA 1
ATOM 642 C C . TYR A 1 77 ? -45.373 -1.471 76.028 1.00 90.81 77 TYR A C 1
ATOM 644 O O . TYR A 1 77 ? -44.807 -1.322 74.945 1.00 90.81 77 TYR A O 1
ATOM 652 N N . TYR A 1 78 ? -46.676 -1.761 76.105 1.00 89.69 78 TYR A N 1
ATOM 653 C CA . TYR A 1 78 ? -47.493 -1.981 74.910 1.00 89.69 78 TYR A CA 1
ATOM 654 C C . TYR A 1 78 ? -47.629 -0.719 74.051 1.00 89.69 78 TYR A C 1
ATOM 656 O O . TYR A 1 78 ? -47.699 -0.817 72.826 1.00 89.69 78 TYR A O 1
ATOM 664 N N . THR A 1 79 ? -47.621 0.467 74.660 1.00 91.81 79 THR A N 1
ATOM 665 C CA . THR A 1 79 ? -47.671 1.749 73.940 1.00 91.81 79 THR A CA 1
ATOM 666 C C . THR A 1 79 ? -46.402 1.984 73.116 1.00 91.81 79 THR A C 1
ATOM 668 O O . THR A 1 79 ? -46.480 2.283 71.918 1.00 91.81 79 THR A O 1
ATOM 671 N N . VAL A 1 80 ? -45.227 1.785 73.720 1.00 92.44 80 VAL A N 1
ATOM 672 C CA . VAL A 1 80 ? -43.930 1.895 73.033 1.00 92.44 80 VAL A CA 1
ATOM 673 C C . VAL A 1 80 ? -43.783 0.786 71.993 1.00 92.44 80 VAL A C 1
ATOM 675 O O . VAL A 1 80 ? -43.440 1.065 70.847 1.00 92.44 80 VAL A O 1
ATOM 678 N N . PHE A 1 81 ? -44.129 -0.457 72.336 1.00 90.62 81 PHE A N 1
ATOM 679 C CA . PHE A 1 81 ? -44.090 -1.590 71.410 1.00 90.62 81 PHE A CA 1
ATOM 680 C C . PHE A 1 81 ? -44.946 -1.339 70.161 1.00 90.62 81 PHE A C 1
ATOM 682 O O . PHE A 1 81 ? -44.473 -1.527 69.041 1.00 90.62 81 PHE A O 1
ATOM 689 N N . ASN A 1 82 ? -46.182 -0.855 70.327 1.00 90.19 82 ASN A N 1
ATOM 690 C CA . ASN A 1 82 ? -47.054 -0.509 69.202 1.00 90.19 82 ASN A CA 1
ATOM 691 C C . ASN A 1 82 ? -46.494 0.655 68.370 1.00 90.19 82 ASN A C 1
ATOM 693 O O . ASN A 1 82 ? -46.639 0.655 67.149 1.00 90.19 82 ASN A O 1
ATOM 697 N N . SER A 1 83 ? -45.813 1.615 69.000 1.00 92.38 83 SER A N 1
ATOM 698 C CA . SER A 1 83 ? -45.129 2.699 68.288 1.00 92.38 83 SER A CA 1
ATOM 699 C C . SER A 1 83 ? -43.976 2.162 67.436 1.00 92.38 83 SER A C 1
ATOM 701 O O . SER A 1 83 ? -43.934 2.425 66.237 1.00 92.38 83 SER A O 1
ATOM 703 N N . LEU A 1 84 ? -43.094 1.333 68.004 1.00 91.44 84 LEU A N 1
ATOM 704 C CA . LEU A 1 84 ? -41.993 0.688 67.274 1.00 91.44 84 LEU A CA 1
ATOM 705 C C . LEU A 1 84 ? -42.501 -0.225 66.148 1.00 91.44 84 LEU A C 1
ATOM 707 O O . LEU A 1 84 ? -41.932 -0.237 65.056 1.00 91.44 84 LEU A O 1
ATOM 711 N N . LYS A 1 85 ? -43.611 -0.937 66.374 1.00 89.56 85 LYS A N 1
ATOM 712 C CA . LYS A 1 85 ? -44.300 -1.713 65.337 1.00 89.56 85 LYS A CA 1
ATOM 713 C C . LYS A 1 85 ? -44.766 -0.821 64.183 1.00 89.56 85 LYS A C 1
ATOM 715 O O . LYS A 1 85 ? -44.512 -1.157 63.029 1.00 89.56 85 LYS A O 1
ATOM 720 N N . ASN A 1 86 ? -45.381 0.326 64.477 1.00 90.69 86 ASN A N 1
ATOM 721 C CA . ASN A 1 86 ? -45.788 1.286 63.448 1.00 90.69 86 ASN A CA 1
ATOM 722 C C . ASN A 1 86 ? -44.582 1.817 62.658 1.00 90.69 86 ASN A C 1
ATOM 724 O O . ASN A 1 86 ? -44.682 1.949 61.443 1.00 90.69 86 ASN A O 1
ATOM 728 N N . PHE A 1 87 ? -43.434 2.060 63.305 1.00 90.38 87 PHE A N 1
ATOM 729 C CA . PHE A 1 87 ? -42.186 2.396 62.604 1.00 90.38 87 PHE A CA 1
ATOM 730 C C . PHE A 1 87 ? -41.762 1.280 61.642 1.00 90.38 87 PHE A C 1
ATOM 732 O O . PHE A 1 87 ? -41.417 1.556 60.494 1.00 90.38 87 PHE A O 1
ATOM 739 N N . CYS A 1 88 ? -41.809 0.019 62.075 1.00 87.88 88 CYS A N 1
ATOM 740 C CA . CYS A 1 88 ? -41.499 -1.109 61.201 1.00 87.88 88 CYS A CA 1
ATOM 741 C C . CYS A 1 88 ? -42.425 -1.207 59.997 1.00 87.88 88 CYS A C 1
ATOM 743 O O . CYS A 1 88 ? -41.935 -1.393 58.885 1.00 87.88 88 CYS A O 1
ATOM 745 N N . ASP A 1 89 ? -43.730 -1.059 60.208 1.00 86.81 89 ASP A N 1
ATOM 746 C CA . ASP A 1 89 ? -44.715 -1.152 59.136 1.00 86.81 89 ASP A CA 1
ATOM 747 C C . ASP A 1 89 ? -44.620 0.066 58.186 1.00 86.81 89 ASP A C 1
ATOM 749 O O . ASP A 1 89 ? -44.699 -0.099 56.973 1.00 86.81 89 ASP A O 1
ATOM 753 N N . GLN A 1 90 ? -44.376 1.277 58.707 1.00 91.19 90 GLN A N 1
ATOM 754 C CA . GLN A 1 90 ? -44.257 2.510 57.914 1.00 91.19 90 GLN A CA 1
ATOM 755 C C . GLN A 1 90 ? -42.973 2.569 57.077 1.00 91.19 90 GLN A C 1
ATOM 757 O O . GLN A 1 90 ? -42.998 3.046 55.943 1.00 91.19 90 GLN A O 1
ATOM 762 N N . PHE A 1 91 ? -41.840 2.150 57.643 1.00 90.31 91 PHE A N 1
ATOM 763 C CA . PHE A 1 91 ? -40.534 2.229 56.983 1.00 90.31 91 PHE A CA 1
ATOM 764 C C . PHE A 1 91 ? -40.090 0.906 56.352 1.00 90.31 91 PHE A C 1
ATOM 766 O O . PHE A 1 91 ? -38.965 0.839 55.841 1.00 90.31 91 PHE A O 1
ATOM 773 N N . GLU A 1 92 ? -40.960 -0.107 56.372 1.00 87.38 92 GLU A N 1
ATOM 774 C CA . GLU A 1 92 ? -40.729 -1.454 55.836 1.00 87.38 92 GLU A CA 1
ATOM 775 C C . GLU A 1 92 ? -39.439 -2.074 56.391 1.00 87.38 92 GLU A C 1
ATOM 777 O O . GLU A 1 92 ? -38.546 -2.518 55.665 1.00 87.38 92 GLU A O 1
ATOM 782 N N . LEU A 1 93 ? -39.304 -2.031 57.715 1.00 88.00 93 LEU A N 1
ATOM 783 C CA . LEU A 1 93 ? -38.147 -2.579 58.413 1.00 88.00 93 LEU A CA 1
ATOM 784 C C . LEU A 1 93 ? -38.283 -4.095 58.538 1.00 88.00 93 LEU A C 1
ATOM 786 O O . LEU A 1 93 ? -39.367 -4.611 58.789 1.00 88.00 93 LEU A O 1
ATOM 790 N N . ASN A 1 94 ? -37.165 -4.804 58.430 1.00 85.00 94 ASN A N 1
ATOM 791 C CA . ASN A 1 94 ? -37.115 -6.253 58.596 1.00 85.00 94 ASN A CA 1
ATOM 792 C C . ASN A 1 94 ? -37.173 -6.652 60.066 1.00 85.00 94 ASN A C 1
ATOM 794 O O . ASN A 1 94 ? -37.773 -7.667 60.384 1.00 85.00 94 ASN A O 1
ATOM 798 N N . VAL A 1 95 ? -36.520 -5.882 60.943 1.00 86.56 95 VAL A N 1
ATOM 799 C CA . VAL A 1 95 ? -36.514 -6.094 62.398 1.00 86.56 95 VAL A CA 1
ATOM 800 C C . VAL A 1 95 ? -36.301 -4.752 63.096 1.00 86.56 95 VAL A C 1
ATOM 802 O O . VAL A 1 95 ? -35.489 -3.944 62.638 1.00 86.56 95 VAL A O 1
ATOM 805 N N . ILE A 1 96 ? -36.963 -4.545 64.231 1.00 90.69 96 ILE A N 1
ATOM 806 C CA . ILE A 1 96 ? -36.564 -3.558 65.241 1.00 90.69 96 ILE A CA 1
ATOM 807 C C . ILE A 1 96 ? -36.421 -4.247 66.590 1.00 90.69 96 ILE A C 1
ATOM 809 O O . ILE A 1 96 ? -37.213 -5.121 66.938 1.00 90.69 96 ILE A O 1
ATOM 813 N N . TYR A 1 97 ? -35.411 -3.866 67.357 1.00 90.81 97 TYR A N 1
ATOM 814 C CA . TYR A 1 97 ? -35.219 -4.388 68.700 1.00 90.81 97 TYR A CA 1
ATOM 815 C C . TYR A 1 97 ? -34.574 -3.354 69.610 1.00 90.81 97 TYR A C 1
ATOM 817 O O . TYR A 1 97 ? -33.921 -2.412 69.164 1.00 90.81 97 TYR A O 1
ATOM 825 N N . VAL A 1 98 ? -34.744 -3.566 70.907 1.00 92.69 98 VAL A N 1
ATOM 826 C CA . VAL A 1 98 ? -34.101 -2.807 71.968 1.00 92.69 98 VAL A CA 1
ATOM 827 C C . VAL A 1 98 ? -33.605 -3.801 73.004 1.00 92.69 98 VAL A C 1
ATOM 829 O O . VAL A 1 98 ? -34.386 -4.608 73.512 1.00 92.69 98 VAL A O 1
ATOM 832 N N . SER A 1 99 ? -32.318 -3.741 73.324 1.00 91.12 99 SER A N 1
ATOM 833 C CA . SER A 1 99 ? -31.680 -4.688 74.238 1.00 91.12 99 SER A CA 1
ATOM 834 C C . SER A 1 99 ? -30.574 -4.048 75.070 1.00 91.12 99 SER A C 1
ATOM 836 O O . SER A 1 99 ? -29.851 -3.194 74.567 1.00 91.12 99 SER A O 1
ATOM 838 N N . ALA A 1 100 ? -30.379 -4.496 76.308 1.00 89.31 100 ALA A N 1
ATOM 839 C CA . ALA A 1 100 ? -29.182 -4.190 77.101 1.00 89.31 100 ALA A CA 1
ATOM 840 C C . ALA A 1 100 ? -28.163 -5.331 77.024 1.00 89.31 100 ALA A C 1
ATOM 842 O O . ALA A 1 100 ? -28.540 -6.474 76.778 1.00 89.31 100 ALA A O 1
ATOM 843 N N . VAL A 1 101 ? -26.888 -5.040 77.290 1.00 86.62 101 VAL A N 1
ATOM 844 C CA . VAL A 1 101 ? -25.830 -6.058 77.395 1.00 86.62 101 VAL A CA 1
ATOM 845 C C . VAL A 1 101 ? -25.428 -6.229 78.862 1.00 86.62 101 VAL A C 1
ATOM 847 O O . VAL A 1 101 ? -25.211 -5.236 79.561 1.00 86.62 101 VAL A O 1
ATOM 850 N N . LYS A 1 102 ? -25.328 -7.473 79.348 1.00 82.94 102 LYS A N 1
ATOM 851 C CA . LYS A 1 102 ? -24.788 -7.803 80.678 1.00 82.94 102 LYS A CA 1
ATOM 852 C C . LYS A 1 102 ? -23.763 -8.947 80.631 1.00 82.94 102 LYS A C 1
ATOM 854 O O . LYS A 1 102 ? -23.804 -9.770 79.721 1.00 82.94 102 LYS A O 1
ATOM 859 N N . PRO A 1 103 ? -22.833 -9.019 81.604 1.00 68.50 103 PRO A N 1
ATOM 860 C CA . PRO A 1 103 ? -21.702 -9.941 81.535 1.00 68.50 103 PRO A CA 1
ATOM 861 C C . PRO A 1 103 ? -22.077 -11.435 81.595 1.00 68.50 103 PRO A C 1
ATOM 863 O O . PRO A 1 103 ? -22.973 -11.788 82.362 1.00 68.50 103 PRO A O 1
ATOM 866 N N . PRO A 1 104 ? -21.316 -12.313 80.902 1.00 69.00 104 PRO A N 1
ATOM 867 C CA . PRO A 1 104 ? -20.147 -11.968 80.094 1.00 69.00 104 PRO A CA 1
ATOM 868 C C . PRO A 1 104 ? -20.472 -11.424 78.692 1.00 69.00 104 PRO A C 1
ATOM 870 O O . PRO A 1 104 ? -19.737 -10.548 78.263 1.00 69.00 104 PRO A O 1
ATOM 873 N N . ASP A 1 105 ? -21.557 -11.838 78.028 1.00 74.25 105 ASP A N 1
ATOM 874 C CA . ASP A 1 105 ? -21.999 -11.305 76.717 1.00 74.25 105 ASP A CA 1
ATOM 875 C C . ASP A 1 105 ? -23.520 -11.530 76.492 1.00 74.25 105 ASP A C 1
ATOM 877 O O . ASP A 1 105 ? -23.975 -11.745 75.368 1.00 74.25 105 ASP A O 1
ATOM 881 N N . TYR A 1 106 ? -24.322 -11.513 77.562 1.00 77.81 106 TYR A N 1
ATOM 882 C CA . TYR A 1 106 ? -25.769 -11.736 77.489 1.00 77.81 106 TYR A CA 1
ATOM 883 C C . TYR A 1 106 ? -26.496 -10.492 76.988 1.00 77.81 106 TYR A C 1
ATOM 885 O O . TYR A 1 106 ? -26.261 -9.381 77.475 1.00 77.81 106 TYR A O 1
ATOM 893 N N . THR A 1 107 ? -27.428 -10.681 76.053 1.00 84.06 107 THR A N 1
ATOM 894 C CA . THR A 1 107 ? -28.331 -9.614 75.611 1.00 84.06 107 THR A CA 1
ATOM 895 C C . THR A 1 107 ? -29.701 -9.792 76.253 1.00 84.06 107 THR A C 1
ATOM 897 O O . THR A 1 107 ? -30.331 -10.834 76.110 1.00 84.06 107 THR A O 1
ATOM 900 N N . HIS A 1 108 ? -30.156 -8.772 76.981 1.00 87.50 108 HIS A N 1
ATOM 901 C CA . HIS A 1 108 ? -31.494 -8.735 77.561 1.00 87.50 108 HIS A CA 1
ATOM 902 C C . HIS A 1 108 ? -32.425 -7.979 76.632 1.00 87.50 108 HIS A C 1
ATOM 904 O O . HIS A 1 108 ? -32.242 -6.777 76.428 1.00 87.50 108 HIS A O 1
ATOM 910 N N . ILE A 1 109 ? -33.421 -8.670 76.089 1.00 87.75 109 ILE A N 1
ATOM 911 C CA . ILE A 1 109 ? -34.366 -8.088 75.140 1.00 87.75 109 ILE A CA 1
ATOM 912 C C . ILE A 1 109 ? -35.489 -7.369 75.898 1.00 87.75 109 ILE A C 1
ATOM 914 O O . ILE A 1 109 ? -36.150 -7.940 76.767 1.00 87.75 109 ILE A O 1
ATOM 918 N N . PHE A 1 110 ? -35.704 -6.100 75.552 1.00 88.69 110 PHE A N 1
ATOM 919 C CA . PHE A 1 110 ? -36.845 -5.307 76.010 1.00 88.69 110 PHE A CA 1
ATOM 920 C C . PHE A 1 110 ? -37.936 -5.300 74.951 1.00 88.69 110 PHE A C 1
ATOM 922 O O . PHE A 1 110 ? -39.061 -5.718 75.192 1.00 88.69 110 PHE A O 1
ATOM 929 N N . TYR A 1 111 ? -37.579 -4.878 73.745 1.00 89.00 111 TYR A N 1
ATOM 930 C CA . TYR A 1 111 ? -38.486 -4.832 72.611 1.00 89.00 111 TYR A CA 1
ATOM 931 C C . TYR A 1 111 ? -37.865 -5.642 71.483 1.00 89.00 111 TYR A C 1
ATOM 933 O O . TYR A 1 111 ? -36.668 -5.532 71.230 1.00 89.00 111 TYR A O 1
ATOM 941 N N . PHE A 1 112 ? -38.659 -6.449 70.796 1.00 86.56 112 PHE A N 1
ATOM 942 C CA . PHE A 1 112 ? -38.240 -7.131 69.579 1.00 86.56 112 PHE A CA 1
ATOM 943 C C . PHE A 1 112 ? -39.461 -7.300 68.696 1.00 86.56 112 PHE A C 1
ATOM 945 O O . PHE A 1 112 ? -40.491 -7.771 69.165 1.00 86.56 112 PHE A O 1
ATOM 952 N N . TYR A 1 113 ? -39.357 -6.911 67.435 1.00 84.19 113 TYR A N 1
ATOM 953 C CA . TYR A 1 113 ? -40.384 -7.152 66.438 1.00 84.19 113 TYR A CA 1
ATOM 954 C C . TYR A 1 113 ? -39.713 -7.509 65.114 1.00 84.19 113 TYR A C 1
ATOM 956 O O . TYR A 1 113 ? -38.914 -6.738 64.582 1.00 84.19 113 TYR A O 1
ATOM 964 N N . ASP A 1 114 ? -40.051 -8.691 64.603 1.00 82.25 114 ASP A N 1
ATOM 965 C CA . ASP A 1 114 ? -39.587 -9.238 63.329 1.00 82.25 114 ASP A CA 1
ATOM 966 C C . ASP A 1 114 ? -40.805 -9.490 62.419 1.00 82.25 114 ASP A C 1
ATOM 968 O O . ASP A 1 114 ? -41.429 -10.557 62.473 1.00 82.25 114 ASP A O 1
ATOM 972 N N . PRO A 1 115 ? -41.193 -8.511 61.582 1.00 70.06 115 PRO A N 1
ATOM 973 C CA . PRO A 1 115 ? -42.276 -8.680 60.619 1.00 70.06 115 PRO A CA 1
ATOM 974 C C . PRO A 1 115 ? -41.965 -9.699 59.511 1.00 70.06 115 PRO A C 1
ATOM 976 O O . PRO A 1 115 ? -42.893 -10.101 58.807 1.00 70.06 115 PRO A O 1
ATOM 979 N N . CYS A 1 116 ? -40.710 -10.125 59.326 1.00 65.06 116 CYS A N 1
ATOM 980 C CA . CYS A 1 116 ? -40.329 -11.144 58.346 1.00 65.06 116 CYS A CA 1
ATOM 981 C C . CYS A 1 116 ? -40.610 -12.574 58.842 1.00 65.06 116 CYS A C 1
ATOM 983 O O . CYS A 1 116 ? -40.781 -13.479 58.023 1.00 65.06 116 CYS A O 1
ATOM 985 N N . GLY A 1 117 ? -40.764 -12.780 60.154 1.00 58.12 117 GLY A N 1
ATOM 986 C CA . GLY A 1 117 ? -41.144 -14.056 60.774 1.00 58.12 117 GLY A CA 1
ATOM 987 C C . GLY A 1 117 ? -42.562 -14.561 60.454 1.00 58.12 117 GLY A C 1
ATOM 988 O O . GLY A 1 117 ? -42.917 -15.658 60.871 1.00 58.12 117 GLY A O 1
ATOM 989 N N . LYS A 1 118 ? -43.369 -13.821 59.674 1.00 49.84 118 LYS A N 1
ATOM 990 C CA . LYS A 1 118 ? -44.799 -14.080 59.367 1.00 49.84 118 LYS A CA 1
ATOM 991 C C . LYS A 1 118 ? -45.150 -15.465 58.784 1.00 49.84 118 LYS A C 1
ATOM 993 O O . LYS A 1 118 ? -46.331 -15.764 58.635 1.00 49.84 118 LYS A O 1
ATOM 998 N N . VAL A 1 119 ? -44.175 -16.320 58.465 1.00 49.09 119 VAL A N 1
ATOM 999 C CA . VAL A 1 119 ? -44.400 -17.695 57.970 1.00 49.09 119 VAL A CA 1
ATOM 1000 C C . VAL A 1 119 ? -44.531 -18.722 59.116 1.00 49.09 119 VAL A C 1
ATOM 1002 O O . VAL A 1 119 ? -45.034 -19.822 58.904 1.00 49.09 119 VAL A O 1
ATOM 1005 N N . THR A 1 120 ? -44.176 -18.366 60.354 1.00 47.09 120 THR A N 1
ATOM 1006 C CA . THR A 1 120 ? -44.344 -19.198 61.561 1.00 47.09 120 THR A CA 1
ATOM 1007 C C . THR A 1 120 ? -44.814 -18.312 62.711 1.00 47.09 120 THR A C 1
ATOM 1009 O O . THR A 1 120 ? -44.316 -17.205 62.846 1.00 47.09 120 THR A O 1
ATOM 1012 N N . HIS A 1 121 ? -45.792 -18.749 63.510 1.00 50.22 121 HIS A N 1
ATOM 1013 C CA . HIS A 1 121 ? -46.352 -17.959 64.618 1.00 50.22 121 HIS A CA 1
ATOM 1014 C C . HIS A 1 121 ? -45.232 -17.3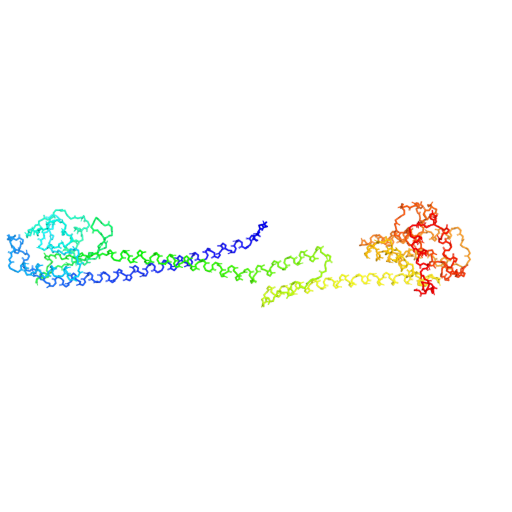80 65.500 1.00 50.22 121 HIS A C 1
ATOM 1016 O O . HIS A 1 121 ? -44.539 -18.131 66.180 1.00 50.22 121 HIS A O 1
ATOM 1022 N N . TRP A 1 122 ? -45.020 -16.065 65.434 1.00 56.91 122 TRP A N 1
ATOM 1023 C CA . TRP A 1 122 ? -44.023 -15.376 66.244 1.00 56.91 122 TRP A CA 1
ATOM 1024 C C . TRP A 1 122 ? -44.688 -14.886 67.529 1.00 56.91 122 TRP A C 1
ATOM 1026 O O . TRP A 1 122 ? -45.695 -14.176 67.475 1.00 56.91 122 TRP A O 1
ATOM 1036 N N . GLU A 1 123 ? -44.122 -15.272 68.668 1.00 62.41 123 GLU A N 1
ATOM 1037 C CA . GLU A 1 123 ? -44.476 -14.741 69.981 1.00 62.41 123 GLU A CA 1
ATOM 1038 C C . GLU A 1 123 ? -43.371 -13.771 70.433 1.00 62.41 123 GLU A C 1
ATOM 1040 O O . GLU A 1 123 ? -42.189 -14.080 70.249 1.00 62.41 123 GLU A O 1
ATOM 1045 N N . PRO A 1 124 ? -43.717 -12.601 71.007 1.00 66.50 124 PRO A N 1
ATOM 1046 C CA . PRO A 1 124 ? -42.736 -11.709 71.609 1.00 66.50 124 PRO A CA 1
ATOM 1047 C C . PRO A 1 124 ? -41.872 -12.433 72.631 1.00 66.50 124 PRO A C 1
ATOM 1049 O O . PRO A 1 124 ? -42.392 -13.140 73.495 1.00 66.50 124 PRO A O 1
ATOM 1052 N N . TYR A 1 125 ? -40.557 -12.214 72.563 1.00 75.94 125 TYR A N 1
ATOM 1053 C CA . TYR A 1 125 ? -39.672 -12.647 73.636 1.00 75.94 125 TYR A CA 1
ATOM 1054 C C . TYR A 1 125 ? -40.149 -12.038 74.962 1.00 75.94 125 TYR A C 1
ATOM 1056 O O . TYR A 1 125 ? -40.504 -10.854 74.993 1.00 75.94 125 TYR A O 1
ATOM 1064 N N . PRO A 1 126 ? -40.168 -12.816 76.058 1.00 80.69 126 PRO A N 1
ATOM 1065 C CA . PRO A 1 126 ? -40.552 -12.284 77.354 1.00 80.69 126 PRO A CA 1
ATOM 1066 C C . PRO A 1 126 ? -39.593 -11.165 77.782 1.00 80.69 126 PRO A C 1
ATOM 1068 O O . PRO A 1 126 ? -38.419 -11.146 77.409 1.00 80.69 126 PRO A O 1
ATOM 1071 N N . LEU A 1 127 ? -40.084 -10.220 78.584 1.00 84.50 127 LEU A N 1
ATOM 1072 C CA . LEU A 1 127 ? -39.276 -9.094 79.047 1.00 84.50 127 LEU A CA 1
ATOM 1073 C C . LEU A 1 127 ? -38.045 -9.564 79.827 1.00 84.50 127 LEU A C 1
ATOM 1075 O O . LEU A 1 127 ? -38.142 -10.361 80.762 1.00 84.50 127 LEU A O 1
ATOM 1079 N N . GLY A 1 128 ? -36.877 -9.048 79.442 1.00 75.00 128 GLY A N 1
ATOM 1080 C CA . GLY A 1 128 ? -35.610 -9.435 80.054 1.00 75.00 128 GLY A CA 1
ATOM 1081 C C . GLY A 1 128 ? -35.159 -10.848 79.683 1.00 75.00 128 GLY A C 1
ATOM 1082 O O . GLY A 1 128 ? -34.298 -11.387 80.381 1.00 75.00 128 GLY A O 1
ATOM 1083 N N . TYR A 1 129 ? -35.728 -11.435 78.621 1.00 82.19 129 TYR A N 1
ATOM 1084 C CA . TYR A 1 129 ? -35.223 -12.659 78.004 1.00 82.19 129 TYR A CA 1
ATOM 1085 C C . TYR A 1 129 ? -33.732 -12.507 77.701 1.00 82.19 129 TYR A C 1
ATOM 1087 O O . TYR A 1 129 ? -33.315 -11.516 77.098 1.00 82.19 129 TYR A O 1
ATOM 1095 N N . GLU A 1 130 ? -32.957 -13.479 78.173 1.00 82.56 130 GLU A N 1
ATOM 1096 C CA . GLU A 1 130 ? -31.519 -13.588 77.956 1.00 82.56 130 GLU A CA 1
ATOM 1097 C C . GLU A 1 130 ? -31.309 -14.411 76.689 1.00 82.56 130 GLU A C 1
ATOM 1099 O O . GLU A 1 130 ? -31.634 -15.596 76.653 1.00 82.56 130 GLU A O 1
ATOM 1104 N N . GLU A 1 131 ? -30.826 -13.766 75.629 1.00 72.50 131 GLU A N 1
ATOM 1105 C CA . GLU A 1 131 ? -30.449 -14.464 74.403 1.00 72.50 131 GLU A CA 1
ATOM 1106 C C . GLU A 1 131 ? -28.938 -14.722 74.422 1.00 72.50 131 GLU A C 1
ATOM 1108 O O . GLU A 1 131 ? -28.129 -13.789 74.333 1.00 72.50 131 GLU A O 1
ATOM 1113 N N . ASP A 1 132 ? -28.580 -16.004 74.528 1.00 64.62 132 ASP A N 1
ATOM 1114 C CA . ASP A 1 132 ? -27.197 -16.497 74.546 1.00 64.62 132 ASP A CA 1
ATOM 1115 C C . ASP A 1 132 ? -26.597 -16.568 73.133 1.00 64.62 132 ASP A C 1
ATOM 1117 O O . ASP A 1 132 ? -25.374 -16.591 72.969 1.00 64.62 132 ASP A O 1
ATOM 1121 N N . TYR A 1 133 ? -27.446 -16.610 72.094 1.00 53.97 133 TYR A N 1
ATOM 1122 C CA . TYR A 1 133 ? -27.025 -16.833 70.713 1.00 53.97 133 TYR A CA 1
ATOM 1123 C C . TYR A 1 133 ? -27.580 -15.785 69.739 1.00 53.97 133 TYR A C 1
ATOM 1125 O O . TYR A 1 133 ? -28.591 -15.982 69.069 1.00 53.97 133 TYR A O 1
ATOM 1133 N N . PHE A 1 134 ? -26.829 -14.700 69.569 1.00 58.78 134 PHE A N 1
ATOM 1134 C CA . PHE A 1 134 ? -26.850 -13.903 68.341 1.00 58.78 134 PHE A CA 1
ATOM 1135 C C . PHE A 1 134 ? -25.552 -14.152 67.563 1.00 58.78 134 PHE A C 1
ATOM 1137 O O . PHE A 1 134 ? -24.525 -14.486 68.157 1.00 58.78 134 PHE A O 1
ATOM 1144 N N . GLU A 1 135 ? -25.572 -14.001 66.228 1.00 60.06 135 GLU A N 1
ATOM 1145 C CA . GLU A 1 135 ? -24.363 -14.116 65.394 1.00 60.06 135 GLU A CA 1
ATOM 1146 C C . GLU A 1 135 ? -23.176 -13.382 66.063 1.00 60.06 135 GLU A C 1
ATOM 1148 O O . GLU A 1 135 ? -23.355 -12.234 66.475 1.00 60.06 135 GLU A O 1
ATOM 1153 N N . PRO A 1 136 ? -21.958 -13.958 66.149 1.00 59.06 136 PRO A N 1
ATOM 1154 C CA . PRO A 1 136 ? -20.843 -13.369 66.909 1.00 59.06 136 PRO A CA 1
ATOM 1155 C C . PRO A 1 136 ? -20.558 -11.891 66.588 1.00 59.06 136 PRO A C 1
ATOM 1157 O O . PRO A 1 136 ? -20.200 -11.098 67.456 1.00 59.06 136 PRO A O 1
ATOM 1160 N N . ASN A 1 137 ? -20.778 -11.496 65.332 1.00 61.00 137 ASN A N 1
ATOM 1161 C CA . ASN A 1 137 ? -20.599 -10.122 64.866 1.00 61.00 137 ASN A CA 1
ATOM 1162 C C . ASN A 1 137 ? -21.692 -9.149 65.351 1.00 61.00 137 ASN A C 1
ATOM 1164 O O . ASN A 1 137 ? -21.445 -7.949 65.410 1.00 61.00 137 ASN A O 1
ATOM 1168 N N . TYR A 1 138 ? -22.897 -9.640 65.641 1.00 64.81 138 TYR A N 1
ATOM 1169 C CA . TYR A 1 138 ? -23.998 -8.852 66.193 1.00 64.81 138 TYR A CA 1
ATOM 1170 C C . TYR A 1 138 ? -23.781 -8.574 67.682 1.00 64.81 138 TYR A C 1
ATOM 1172 O O . TYR A 1 138 ? -23.879 -7.425 68.103 1.00 64.81 138 TYR A O 1
ATOM 1180 N N . ASN A 1 139 ? -23.394 -9.587 68.465 1.00 69.69 139 ASN A N 1
ATOM 1181 C CA . ASN A 1 139 ? -23.051 -9.378 69.876 1.00 69.69 139 ASN A CA 1
ATOM 1182 C C . ASN A 1 139 ? -21.888 -8.394 70.022 1.00 69.69 139 ASN A C 1
ATOM 1184 O O . ASN A 1 139 ? -21.959 -7.481 70.840 1.00 69.69 139 ASN A O 1
ATOM 1188 N N . ALA A 1 140 ? -20.876 -8.485 69.154 1.00 79.31 140 ALA A N 1
ATOM 1189 C CA . ALA A 1 140 ? -19.782 -7.519 69.130 1.00 79.31 140 ALA A CA 1
ATOM 1190 C C . ALA A 1 140 ? -20.244 -6.083 68.811 1.00 79.31 140 ALA A C 1
ATOM 1192 O O . ALA A 1 140 ? -19.765 -5.141 69.440 1.00 79.31 140 ALA A O 1
ATOM 1193 N N . SER A 1 141 ? -21.163 -5.877 67.859 1.00 85.06 141 SER A N 1
ATOM 1194 C CA . SER A 1 141 ? -21.623 -4.526 67.512 1.00 85.06 141 SER A CA 1
ATOM 1195 C C . SER A 1 141 ? -22.532 -3.931 68.587 1.00 85.06 141 SER A C 1
ATOM 1197 O O . SER A 1 141 ? -22.312 -2.795 69.000 1.00 85.06 141 SER A O 1
ATOM 1199 N N . THR A 1 142 ? -23.475 -4.716 69.115 1.00 84.94 142 THR A N 1
ATOM 1200 C CA . THR A 1 142 ? -24.356 -4.309 70.219 1.00 84.94 142 THR A CA 1
ATOM 1201 C C . THR A 1 142 ? -23.549 -3.983 71.474 1.00 84.94 142 THR A C 1
ATOM 1203 O O . THR A 1 142 ? -23.780 -2.951 72.098 1.00 84.94 142 THR A O 1
ATOM 1206 N N . LYS A 1 143 ? -22.543 -4.804 71.805 1.00 85.88 143 LYS A N 1
ATOM 1207 C CA . LYS A 1 143 ? -21.617 -4.552 72.915 1.00 85.88 143 LYS A CA 1
ATOM 1208 C C . LYS A 1 143 ? -20.887 -3.227 72.759 1.00 85.88 143 LYS A C 1
ATOM 1210 O O . LYS A 1 143 ? -20.890 -2.430 73.684 1.00 85.88 143 LYS A O 1
ATOM 1215 N N . ARG A 1 144 ? -20.338 -2.940 71.577 1.00 88.25 144 ARG A N 1
ATOM 1216 C CA . ARG A 1 144 ? -19.670 -1.656 71.311 1.00 88.25 144 ARG A CA 1
ATOM 1217 C C . ARG A 1 144 ? -20.615 -0.464 71.421 1.00 88.25 144 ARG A C 1
ATOM 1219 O O . ARG A 1 144 ? -20.234 0.571 71.950 1.00 88.25 144 ARG A O 1
ATOM 1226 N N . VAL A 1 145 ? -21.856 -0.593 70.960 1.00 90.94 145 VAL A N 1
ATOM 1227 C CA . VAL A 1 145 ? -22.855 0.475 71.120 1.00 90.94 145 VAL A CA 1
ATOM 1228 C C . VAL A 1 145 ? -23.161 0.703 72.603 1.00 90.94 145 VAL A C 1
ATOM 1230 O O . VAL A 1 145 ? -23.230 1.846 73.042 1.00 90.94 145 VAL A O 1
ATOM 1233 N N . PHE A 1 146 ? -23.295 -0.374 73.380 1.00 89.06 146 PHE A N 1
ATOM 1234 C CA . PHE A 1 146 ? -23.627 -0.315 74.801 1.00 89.06 146 PHE A CA 1
ATOM 1235 C C . PHE A 1 146 ? -22.469 0.177 75.688 1.00 89.06 146 PHE A C 1
ATOM 1237 O O . PHE A 1 146 ? -22.681 1.005 76.568 1.00 89.06 146 PHE A O 1
ATOM 1244 N N . GLU A 1 147 ? -21.252 -0.323 75.465 1.00 87.69 147 GLU A N 1
ATOM 1245 C CA . GLU A 1 147 ? -20.064 -0.034 76.282 1.00 87.69 147 GLU A CA 1
ATOM 1246 C C . GLU A 1 147 ? -19.322 1.230 75.826 1.00 87.69 147 GLU A C 1
ATOM 1248 O O . GLU A 1 147 ? -18.828 1.986 76.660 1.00 87.69 147 GLU A O 1
ATOM 1253 N N . GLU A 1 148 ? -19.245 1.479 74.513 1.00 90.94 148 GLU A N 1
ATOM 1254 C CA . GLU A 1 148 ? -18.470 2.589 73.931 1.00 90.94 148 GLU A CA 1
ATOM 1255 C C . GLU A 1 148 ? -19.356 3.777 73.514 1.00 90.94 148 GLU A C 1
ATOM 1257 O O . GLU A 1 148 ? -18.834 4.829 73.150 1.00 90.94 148 GLU A O 1
ATOM 1262 N N . GLY A 1 149 ? -20.688 3.627 73.507 1.00 90.12 149 GLY A N 1
ATOM 1263 C CA . GLY A 1 149 ? -21.598 4.634 72.946 1.00 90.12 149 GLY A CA 1
ATOM 1264 C C . GLY A 1 149 ? -21.472 4.792 71.428 1.00 90.12 149 GLY A C 1
ATOM 1265 O O . GLY A 1 149 ? -21.817 5.839 70.878 1.00 90.12 149 GLY A O 1
ATOM 1266 N N . ALA A 1 150 ? -20.944 3.778 70.739 1.00 90.94 150 ALA A N 1
ATOM 1267 C CA . ALA A 1 150 ? -20.724 3.826 69.300 1.00 90.94 150 ALA A CA 1
ATOM 1268 C C . ALA A 1 150 ? -22.049 3.912 68.522 1.00 90.94 150 ALA A C 1
ATOM 1270 O O . ALA A 1 150 ? -23.027 3.254 68.858 1.00 90.94 150 ALA A O 1
ATOM 1271 N N . THR A 1 151 ? -22.066 4.667 67.423 1.00 91.56 151 THR A N 1
ATOM 1272 C CA . THR A 1 151 ? -23.117 4.561 66.398 1.00 91.56 151 THR A CA 1
ATOM 1273 C C . THR A 1 151 ? -22.644 3.597 65.323 1.00 91.56 151 THR A C 1
ATOM 1275 O O . THR A 1 151 ? -21.596 3.816 64.716 1.00 91.56 151 THR A O 1
ATOM 1278 N N . ILE A 1 152 ? -23.399 2.525 65.087 1.00 90.19 152 ILE A N 1
ATOM 1279 C CA . ILE A 1 152 ? -23.020 1.492 64.121 1.00 90.19 152 ILE A CA 1
ATOM 1280 C C . ILE A 1 152 ? -23.978 1.510 62.939 1.00 90.19 152 ILE A C 1
ATOM 1282 O O . ILE A 1 152 ? -25.196 1.510 63.101 1.00 90.19 152 ILE A O 1
ATOM 1286 N N . THR A 1 153 ? -23.415 1.456 61.734 1.00 90.19 153 THR A N 1
ATOM 1287 C CA . THR A 1 153 ? -24.141 1.113 60.510 1.00 90.19 153 THR A CA 1
ATOM 1288 C C . THR A 1 153 ? -23.397 -0.007 59.808 1.00 90.19 153 THR A C 1
ATOM 1290 O O . THR A 1 153 ? -22.202 0.101 59.533 1.00 90.19 153 THR A O 1
ATOM 1293 N N . ARG A 1 154 ? -24.083 -1.125 59.577 1.00 86.38 154 ARG A N 1
ATOM 1294 C CA . ARG A 1 154 ? -23.490 -2.351 59.048 1.00 86.38 154 ARG A CA 1
ATOM 1295 C C . ARG A 1 154 ? -24.271 -2.848 57.847 1.00 86.38 154 ARG A C 1
ATOM 1297 O O . ARG A 1 154 ? -25.494 -2.908 57.862 1.00 86.38 154 ARG A O 1
ATOM 1304 N N . HIS A 1 155 ? -23.528 -3.282 56.839 1.00 83.44 155 HIS A N 1
ATOM 1305 C CA . HIS A 1 155 ? -24.056 -3.882 55.623 1.00 83.44 155 HIS A CA 1
ATOM 1306 C C . HIS A 1 155 ? -23.850 -5.385 55.711 1.00 83.44 155 HIS A C 1
ATOM 1308 O O . HIS A 1 155 ? -22.713 -5.853 55.798 1.00 83.44 155 HIS A O 1
ATOM 1314 N N . THR A 1 156 ? -24.935 -6.146 55.683 1.00 78.06 156 THR A N 1
ATOM 1315 C CA . THR A 1 156 ? -24.881 -7.606 55.696 1.00 78.06 156 THR A CA 1
ATOM 1316 C C . THR A 1 156 ? -25.461 -8.115 54.384 1.00 78.06 156 THR A C 1
ATOM 1318 O O . THR A 1 156 ? -26.633 -7.915 54.087 1.00 78.06 156 THR A O 1
ATOM 1321 N N . ILE A 1 157 ? -24.622 -8.742 53.560 1.00 69.81 157 ILE A N 1
ATOM 1322 C CA . ILE A 1 157 ? -24.967 -9.146 52.192 1.00 69.81 157 ILE A CA 1
ATOM 1323 C C . ILE A 1 157 ? -24.962 -10.677 52.116 1.00 69.81 157 ILE A C 1
ATOM 1325 O O . ILE A 1 157 ? -24.010 -11.296 52.586 1.00 69.81 157 ILE A O 1
ATOM 1329 N N . LYS A 1 158 ? -25.980 -11.273 51.474 1.00 63.47 158 LYS A N 1
ATOM 1330 C CA . LYS A 1 158 ? -26.139 -12.735 51.282 1.00 63.47 158 LYS A CA 1
ATOM 1331 C C . LYS A 1 158 ? -26.223 -13.557 52.587 1.00 63.47 158 LYS A C 1
ATOM 1333 O O . LYS A 1 158 ? -25.482 -14.527 52.743 1.00 63.47 158 LYS A O 1
ATOM 1338 N N . THR A 1 159 ? -27.137 -13.230 53.503 1.00 62.34 159 THR A N 1
ATOM 1339 C CA . THR A 1 159 ? -27.500 -14.166 54.589 1.00 62.34 159 THR A CA 1
ATOM 1340 C C . THR A 1 159 ? -28.678 -15.052 54.182 1.00 62.34 159 THR A C 1
ATOM 1342 O O . THR A 1 159 ? -29.312 -14.838 53.148 1.00 62.34 159 THR A O 1
ATOM 1345 N N . ARG A 1 160 ? -29.002 -16.045 55.021 1.00 50.06 160 ARG A N 1
ATOM 1346 C CA . ARG A 1 160 ? -30.202 -16.889 54.879 1.00 50.06 160 ARG A CA 1
ATOM 1347 C C . ARG A 1 160 ? -31.506 -16.074 54.846 1.00 50.06 160 ARG A C 1
ATOM 1349 O O . ARG A 1 160 ? -32.474 -16.534 54.255 1.00 50.06 160 ARG A O 1
ATOM 1356 N N . SER A 1 161 ? -31.524 -14.891 55.463 1.00 51.72 161 SER A N 1
ATOM 1357 C CA . SER A 1 161 ? -32.684 -13.995 55.548 1.00 51.72 161 SER A CA 1
ATOM 1358 C C . SER A 1 161 ? -32.725 -12.908 54.465 1.00 51.72 161 SER A C 1
ATOM 1360 O O . SER A 1 161 ? -33.712 -12.187 54.392 1.00 51.72 161 SER A O 1
ATOM 1362 N N . GLY A 1 162 ? -31.693 -12.784 53.620 1.00 66.00 162 GLY A N 1
ATOM 1363 C CA . GLY A 1 162 ? -31.589 -11.732 52.599 1.00 66.00 162 GLY A CA 1
ATOM 1364 C C . GLY A 1 162 ? -30.384 -10.810 52.801 1.00 66.00 162 GLY A C 1
ATOM 1365 O O . GLY A 1 162 ? -29.473 -11.101 53.573 1.00 66.00 162 GLY A O 1
ATOM 1366 N N . SER A 1 163 ? -30.325 -9.703 52.062 1.00 80.56 163 SER A N 1
ATOM 1367 C CA . SER A 1 163 ? -29.314 -8.660 52.291 1.00 80.56 163 SER A CA 1
ATOM 1368 C C . SER A 1 163 ? -29.954 -7.509 53.059 1.00 80.56 163 SER A C 1
ATOM 1370 O O . SER A 1 163 ? -31.002 -7.016 52.646 1.00 80.56 163 SER A O 1
ATOM 1372 N N . HIS A 1 164 ? -29.325 -7.060 54.144 1.00 84.94 164 HIS A N 1
ATOM 1373 C CA . HIS A 1 164 ? -29.873 -6.040 55.041 1.00 84.94 164 HIS A CA 1
ATOM 1374 C C . HIS A 1 164 ? -28.830 -4.997 55.420 1.00 84.94 164 HIS A C 1
ATOM 1376 O O . HIS A 1 164 ? -27.633 -5.288 55.498 1.00 84.94 164 HIS A O 1
ATOM 1382 N N . ILE A 1 165 ? -29.312 -3.802 55.728 1.00 89.50 165 ILE A N 1
ATOM 1383 C CA . ILE A 1 165 ? -28.565 -2.777 56.440 1.00 89.50 165 ILE A CA 1
ATOM 1384 C C . ILE A 1 165 ? -29.068 -2.704 57.882 1.00 89.50 165 ILE A C 1
ATOM 1386 O O . ILE A 1 165 ? -30.273 -2.746 58.127 1.00 89.50 165 ILE A O 1
ATOM 1390 N N . THR A 1 166 ? -28.138 -2.613 58.827 1.00 89.75 166 THR A N 1
ATOM 1391 C CA . THR A 1 166 ? -28.405 -2.540 60.264 1.00 89.75 166 THR A CA 1
ATOM 1392 C C . THR A 1 166 ? -27.884 -1.219 60.805 1.00 89.75 166 THR A C 1
ATOM 1394 O O . THR A 1 166 ? -26.709 -0.916 60.605 1.00 89.75 166 THR A O 1
ATOM 1397 N N . ALA A 1 167 ? -28.715 -0.471 61.529 1.00 94.31 167 ALA A N 1
ATOM 1398 C CA . ALA A 1 167 ? -28.292 0.673 62.332 1.00 94.31 167 ALA A CA 1
ATOM 1399 C C . ALA A 1 167 ? -28.492 0.378 63.816 1.00 94.31 167 ALA A C 1
ATOM 1401 O O . ALA A 1 167 ? -29.563 -0.085 64.195 1.00 94.31 167 ALA A O 1
ATOM 1402 N N . GLN A 1 168 ? -27.495 0.675 64.648 1.00 94.44 168 GLN A N 1
ATOM 1403 C CA . GLN A 1 168 ? -27.591 0.563 66.103 1.00 94.44 168 GLN A CA 1
ATOM 1404 C C . GLN A 1 168 ? -27.179 1.873 66.769 1.00 94.44 168 GLN A C 1
ATOM 1406 O O . GLN A 1 168 ? -26.161 2.466 66.397 1.00 94.44 168 GLN A O 1
ATOM 1411 N N . LEU A 1 169 ? -27.963 2.297 67.759 1.00 95.75 169 LEU A N 1
ATOM 1412 C CA . LEU A 1 169 ? -27.747 3.523 68.522 1.00 95.75 169 LEU A CA 1
ATOM 1413 C C . LEU A 1 169 ? -27.869 3.264 70.033 1.00 95.75 169 LEU A C 1
ATOM 1415 O O . LEU A 1 169 ? -28.708 2.459 70.450 1.00 95.75 169 LEU A O 1
ATOM 1419 N N . PRO A 1 170 ? -27.072 3.958 70.863 1.00 95.69 170 PRO A N 1
ATOM 1420 C CA . PRO A 1 170 ? -27.191 3.875 72.313 1.00 95.69 170 PRO A CA 1
ATOM 1421 C C . PRO A 1 170 ? -28.442 4.613 72.804 1.00 95.69 170 PRO A C 1
ATOM 1423 O O . PRO A 1 170 ? -28.806 5.670 72.285 1.00 95.69 170 PRO A O 1
ATOM 1426 N N . VAL A 1 171 ? -29.089 4.069 73.832 1.00 95.44 171 VAL A N 1
ATOM 1427 C CA . VAL A 1 171 ? -30.221 4.681 74.537 1.00 95.44 171 VAL A CA 1
ATOM 1428 C C . VAL A 1 171 ? -29.730 5.170 75.895 1.00 95.44 171 VAL A C 1
ATOM 1430 O O . VAL A 1 171 ? -29.282 4.366 76.714 1.00 95.44 171 VAL A O 1
ATOM 1433 N N . TYR A 1 172 ? -29.807 6.480 76.120 1.00 94.19 172 TYR A N 1
ATOM 1434 C CA . TYR A 1 172 ? -29.342 7.134 77.343 1.00 94.19 172 TYR A CA 1
ATOM 1435 C C . TYR A 1 172 ? -30.498 7.370 78.307 1.00 94.19 172 TYR A C 1
ATOM 1437 O O . TYR A 1 172 ? -31.557 7.812 77.870 1.00 94.19 172 TYR A O 1
ATOM 1445 N N . ASP A 1 173 ? -30.280 7.114 79.593 1.00 93.06 173 ASP A N 1
ATOM 1446 C CA . ASP A 1 173 ? -31.178 7.551 80.663 1.00 93.06 173 ASP A CA 1
ATOM 1447 C C . ASP A 1 173 ? -31.023 9.048 80.979 1.00 93.06 173 ASP A C 1
ATOM 1449 O O . ASP A 1 173 ? -30.187 9.754 80.401 1.00 93.06 173 ASP A O 1
ATOM 1453 N N . SER A 1 174 ? -31.837 9.549 81.912 1.00 91.12 174 SER A N 1
ATOM 1454 C CA . SER A 1 174 ? -31.783 10.947 82.359 1.00 91.12 174 SER A CA 1
ATOM 1455 C C . SER A 1 174 ? -30.447 11.341 83.009 1.00 91.12 174 SER A C 1
ATOM 1457 O O . SER A 1 174 ? -30.107 12.526 83.040 1.00 91.12 174 SER A O 1
ATOM 1459 N N . ALA A 1 175 ? -29.662 10.368 83.483 1.00 90.50 175 ALA A N 1
ATOM 1460 C CA . ALA A 1 175 ? -28.327 10.561 84.045 1.00 90.50 175 ALA A CA 1
ATOM 1461 C C . ALA A 1 175 ? -27.207 10.500 82.984 1.00 90.50 175 ALA A C 1
ATOM 1463 O O . ALA A 1 175 ? -26.031 10.660 83.322 1.00 90.50 175 ALA A O 1
ATOM 1464 N N . GLY A 1 176 ? -27.546 10.285 81.707 1.00 89.69 176 GLY A N 1
ATOM 1465 C CA . GLY A 1 176 ? -26.589 10.178 80.606 1.00 89.69 176 GLY A CA 1
ATOM 1466 C C . GLY A 1 176 ? -25.870 8.828 80.533 1.00 89.69 176 GLY A C 1
ATOM 1467 O O . GLY A 1 176 ? -24.869 8.707 79.824 1.00 89.69 176 GLY A O 1
ATOM 1468 N N . LYS A 1 177 ? -26.353 7.804 81.243 1.00 92.06 177 LYS A N 1
ATOM 1469 C CA . LYS A 1 177 ? -25.820 6.442 81.180 1.00 92.06 177 LYS A CA 1
ATOM 1470 C C . LYS A 1 177 ? -26.531 5.654 80.084 1.00 92.06 177 LYS A C 1
ATOM 1472 O O . LYS A 1 177 ? -27.743 5.741 79.915 1.00 92.06 177 LYS A O 1
ATOM 1477 N N . ILE A 1 178 ? -25.771 4.843 79.350 1.00 92.88 178 ILE A N 1
ATOM 1478 C CA . ILE A 1 178 ? -26.339 3.930 78.357 1.00 92.88 178 ILE A CA 1
ATOM 1479 C C . ILE A 1 178 ? -27.041 2.786 79.091 1.00 92.88 178 ILE A C 1
ATOM 1481 O O . ILE A 1 178 ? -26.417 2.044 79.854 1.00 92.88 178 ILE A O 1
ATOM 1485 N N . VAL A 1 179 ? -28.348 2.661 78.874 1.00 92.56 179 VAL A N 1
ATOM 1486 C CA . VAL A 1 179 ? -29.200 1.652 79.525 1.00 92.56 179 VAL A CA 1
ATOM 1487 C C . VAL A 1 179 ? -29.749 0.617 78.552 1.00 92.56 179 VAL A C 1
ATOM 1489 O O . VAL A 1 179 ? -30.129 -0.470 78.982 1.00 92.56 179 VAL A O 1
ATOM 1492 N N . ALA A 1 180 ? -29.724 0.900 77.248 1.00 93.00 180 ALA A N 1
ATOM 1493 C CA . ALA A 1 180 ? -30.013 -0.071 76.198 1.00 93.00 180 ALA A CA 1
ATOM 1494 C C . ALA A 1 180 ? -29.370 0.333 74.864 1.00 93.00 180 ALA A C 1
ATOM 1496 O O . ALA A 1 180 ? -28.818 1.420 74.710 1.00 93.00 180 ALA A O 1
ATOM 1497 N N . VAL A 1 181 ? -29.487 -0.553 73.884 1.00 93.56 181 VAL A N 1
ATOM 1498 C CA . VAL A 1 181 ? -29.183 -0.345 72.472 1.00 93.56 181 VAL A CA 1
ATOM 1499 C C . VAL A 1 181 ? -30.472 -0.535 71.699 1.00 93.56 181 VAL A C 1
ATOM 1501 O O . VAL A 1 181 ? -31.124 -1.561 71.870 1.00 93.56 181 VAL A O 1
ATOM 1504 N N . ILE A 1 182 ? -30.821 0.416 70.838 1.00 94.56 182 ILE A N 1
ATOM 1505 C CA . ILE A 1 182 ? -31.847 0.210 69.817 1.00 94.56 182 ILE A CA 1
ATOM 1506 C C . ILE A 1 182 ? -31.167 -0.183 68.514 1.00 94.56 182 ILE A C 1
ATOM 1508 O O . ILE A 1 182 ? -30.167 0.422 68.122 1.00 94.56 182 ILE A O 1
ATOM 1512 N N . GLY A 1 183 ? -31.703 -1.196 67.844 1.00 93.00 183 GLY A N 1
ATOM 1513 C CA . GLY A 1 183 ? -31.245 -1.603 66.531 1.00 93.00 183 GLY A CA 1
ATOM 1514 C C . GLY A 1 183 ? -32.385 -1.780 65.545 1.00 93.00 183 GLY A C 1
ATOM 1515 O O . GLY A 1 183 ? -33.458 -2.280 65.877 1.00 93.00 183 GLY A O 1
ATOM 1516 N N . VAL A 1 184 ? -32.128 -1.360 64.311 1.00 92.19 184 VAL A N 1
ATOM 1517 C CA . VAL A 1 184 ? -33.074 -1.407 63.200 1.00 92.19 184 VAL A CA 1
ATOM 1518 C C . VAL A 1 184 ? -32.415 -2.081 62.006 1.00 92.19 184 VAL A C 1
ATOM 1520 O O . VAL A 1 184 ? -31.306 -1.710 61.622 1.00 92.19 184 VAL A O 1
ATOM 1523 N N . ASN A 1 185 ? -33.116 -3.032 61.394 1.00 89.50 185 ASN A N 1
ATOM 1524 C CA . ASN A 1 185 ? -32.706 -3.710 60.169 1.00 89.50 185 ASN A CA 1
ATOM 1525 C C . ASN A 1 185 ? -33.666 -3.365 59.030 1.00 89.50 185 ASN A C 1
ATOM 1527 O O . ASN A 1 185 ? -34.878 -3.462 59.206 1.00 89.50 185 ASN A O 1
ATOM 1531 N N . LYS A 1 186 ? -33.144 -3.057 57.841 1.00 88.75 186 LYS A N 1
ATOM 1532 C CA . LYS A 1 186 ? -33.942 -2.874 56.618 1.00 88.75 186 LYS A CA 1
ATOM 1533 C C . LYS A 1 186 ? -33.354 -3.668 55.456 1.00 88.75 186 LYS A C 1
ATOM 1535 O O . LYS A 1 186 ? -32.134 -3.756 55.320 1.00 88.75 186 LYS A O 1
ATOM 1540 N N . SER A 1 187 ? -34.209 -4.250 54.619 1.00 85.50 187 SER A N 1
ATOM 1541 C CA . SER A 1 187 ? -33.795 -4.923 53.387 1.00 85.50 187 SER A CA 1
ATOM 1542 C C . SER A 1 187 ? -33.068 -3.958 52.448 1.00 85.50 187 SER A C 1
ATOM 1544 O O . SER A 1 187 ? -33.522 -2.843 52.203 1.00 85.50 187 SER A O 1
ATOM 1546 N N . ILE A 1 188 ? -31.945 -4.410 51.891 1.00 85.75 188 ILE A N 1
ATOM 1547 C CA . ILE A 1 188 ? -31.232 -3.742 50.789 1.00 85.75 188 ILE A CA 1
ATOM 1548 C C . ILE A 1 188 ? -31.328 -4.558 49.496 1.00 85.75 188 ILE A C 1
ATOM 1550 O O . ILE A 1 188 ? -30.492 -4.415 48.604 1.00 85.75 188 ILE A O 1
ATOM 1554 N N . GLN A 1 189 ? -32.323 -5.445 49.385 1.00 82.88 189 GLN A N 1
ATOM 1555 C CA . GLN A 1 189 ? -32.495 -6.286 48.199 1.00 82.88 189 GLN A CA 1
ATOM 1556 C C . GLN A 1 189 ? -32.726 -5.442 46.938 1.00 82.88 189 GLN A C 1
ATOM 1558 O O . GLN A 1 189 ? -32.079 -5.684 45.923 1.00 82.88 189 GLN A O 1
ATOM 1563 N N . GLU A 1 190 ? -33.528 -4.379 47.037 1.00 80.69 190 GLU A N 1
ATOM 1564 C CA . GLU A 1 190 ? -33.732 -3.423 45.941 1.00 80.69 190 GLU A CA 1
ATOM 1565 C C . GLU A 1 190 ? -32.417 -2.790 45.470 1.00 80.69 190 GLU A C 1
ATOM 1567 O O . GLU A 1 190 ? -32.183 -2.664 44.270 1.00 80.69 190 GLU A O 1
ATOM 1572 N N . PHE A 1 191 ? -31.511 -2.455 46.395 1.00 82.94 191 PHE A N 1
ATOM 1573 C CA . PHE A 1 191 ? -30.184 -1.946 46.049 1.00 82.94 191 PHE A CA 1
ATOM 1574 C C . PHE A 1 191 ? -29.335 -3.006 45.334 1.00 82.94 191 PHE A C 1
ATOM 1576 O O . PHE A 1 191 ? -28.661 -2.702 44.347 1.00 82.94 191 PHE A O 1
ATOM 1583 N N . VAL A 1 192 ? -29.364 -4.258 45.800 1.00 82.75 192 VAL A N 1
ATOM 1584 C CA . VAL A 1 192 ? -28.643 -5.365 45.152 1.00 82.75 192 VAL A CA 1
ATOM 1585 C C . VAL A 1 192 ? -29.141 -5.571 43.717 1.00 82.75 192 VAL A C 1
ATOM 1587 O O . VAL A 1 192 ? -28.314 -5.705 42.806 1.00 82.75 192 VAL A O 1
ATOM 1590 N N . ASP A 1 193 ? -30.457 -5.531 43.511 1.00 86.44 193 ASP A N 1
ATOM 1591 C CA . ASP A 1 193 ? -31.102 -5.718 42.209 1.00 86.44 193 ASP A CA 1
ATOM 1592 C C . ASP A 1 193 ? -30.863 -4.518 41.279 1.00 86.44 193 ASP A C 1
ATOM 1594 O O . ASP A 1 193 ? -30.526 -4.693 40.100 1.00 86.44 193 ASP A O 1
ATOM 1598 N N . ALA A 1 194 ? -30.935 -3.292 41.810 1.00 87.00 194 ALA A N 1
ATOM 1599 C CA . ALA A 1 194 ? -30.600 -2.065 41.090 1.00 87.00 194 ALA A CA 1
ATOM 1600 C C . ALA A 1 194 ? -29.133 -2.066 40.644 1.00 87.00 194 ALA A C 1
ATOM 1602 O O . ALA A 1 194 ? -28.837 -1.798 39.479 1.00 87.00 194 ALA A O 1
ATOM 1603 N N . ARG A 1 195 ? -28.207 -2.457 41.528 1.00 86.88 195 ARG A N 1
ATOM 1604 C CA . ARG A 1 195 ? -26.782 -2.598 41.199 1.00 86.88 195 ARG A CA 1
ATOM 1605 C C . ARG A 1 195 ? -26.557 -3.634 40.101 1.00 86.88 195 ARG A C 1
ATOM 1607 O O . ARG A 1 195 ? -25.769 -3.395 39.188 1.00 86.88 195 ARG A O 1
ATOM 1614 N N . GLN A 1 196 ? -27.223 -4.788 40.170 1.00 86.88 196 GLN A N 1
ATOM 1615 C CA . GLN A 1 196 ? -27.086 -5.820 39.140 1.00 86.88 196 GLN A CA 1
ATOM 1616 C C . GLN A 1 196 ? -27.632 -5.342 37.789 1.00 86.88 196 GLN A C 1
ATOM 1618 O O . GLN A 1 196 ? -27.001 -5.575 36.754 1.00 86.88 196 GLN A O 1
ATOM 1623 N N . SER A 1 197 ? -28.767 -4.645 37.799 1.00 89.88 197 SER A N 1
ATOM 1624 C CA . SER A 1 197 ? -29.372 -4.046 36.606 1.00 89.88 197 SER A CA 1
ATOM 1625 C C . SER A 1 197 ? -28.468 -2.976 35.997 1.00 89.88 197 SER A C 1
ATOM 1627 O O . SER A 1 197 ? -28.232 -2.994 34.790 1.00 89.88 197 SER A O 1
ATOM 1629 N N . PHE A 1 198 ? -27.875 -2.119 36.830 1.00 89.19 198 PHE A N 1
ATOM 1630 C CA . PHE A 1 198 ? -26.895 -1.120 36.416 1.00 89.19 198 PHE A CA 1
ATOM 1631 C C . PHE A 1 198 ? -25.670 -1.761 35.754 1.00 89.19 198 PHE A C 1
ATOM 1633 O O . PHE A 1 198 ? -25.313 -1.395 34.637 1.00 89.19 198 PHE A O 1
ATOM 1640 N N . VAL A 1 199 ? -25.062 -2.772 36.385 1.00 87.94 199 VAL A N 1
ATOM 1641 C CA . VAL A 1 199 ? -23.899 -3.474 35.815 1.00 87.94 199 VAL A CA 1
ATOM 1642 C C . VAL A 1 199 ? -24.240 -4.105 34.462 1.00 87.94 199 VAL A C 1
ATOM 1644 O O . VAL A 1 199 ? -23.478 -3.950 33.509 1.00 87.94 199 VAL A O 1
ATOM 1647 N N . ARG A 1 200 ? -25.396 -4.775 34.341 1.00 90.06 200 ARG A N 1
ATOM 1648 C CA . ARG A 1 200 ? -25.853 -5.345 33.060 1.00 90.06 200 ARG A CA 1
ATOM 1649 C C . ARG A 1 200 ? -26.047 -4.265 31.997 1.0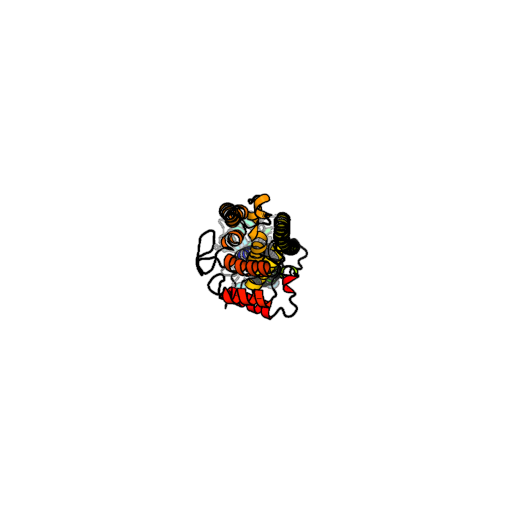0 90.06 200 ARG A C 1
ATOM 1651 O O . ARG A 1 200 ? -25.586 -4.441 30.873 1.00 90.06 200 ARG A O 1
ATOM 1658 N N . PHE A 1 201 ? -26.691 -3.157 32.354 1.00 90.38 201 PHE A N 1
ATOM 1659 C CA . PHE A 1 201 ? -26.921 -2.031 31.454 1.00 90.38 201 PHE A CA 1
ATOM 1660 C C . PHE A 1 201 ? -25.608 -1.438 30.928 1.00 90.38 201 PHE A C 1
ATOM 1662 O O . PHE A 1 201 ? -25.463 -1.254 29.719 1.00 90.38 201 PHE A O 1
ATOM 1669 N N . VAL A 1 202 ? -24.630 -1.202 31.808 1.00 87.94 202 VAL A N 1
ATOM 1670 C CA . VAL A 1 202 ? -23.323 -0.657 31.416 1.00 87.94 202 VAL A CA 1
ATOM 1671 C C . VAL A 1 202 ? -22.579 -1.622 30.491 1.00 87.94 202 VAL A C 1
ATOM 1673 O O . VAL A 1 202 ? -22.071 -1.187 29.462 1.00 87.94 202 VAL A O 1
ATOM 1676 N N . ILE A 1 203 ? -22.561 -2.926 30.796 1.00 86.88 203 ILE A N 1
ATOM 1677 C CA . ILE A 1 203 ? -21.897 -3.933 29.949 1.00 86.88 203 ILE A CA 1
ATOM 1678 C C . ILE A 1 203 ? -22.531 -3.990 28.553 1.00 86.88 203 ILE A C 1
ATOM 1680 O O . ILE A 1 203 ? -21.815 -3.949 27.555 1.00 86.88 203 ILE A O 1
ATOM 1684 N N . ILE A 1 204 ? -23.863 -4.062 28.465 1.00 90.44 204 ILE A N 1
ATOM 1685 C CA . ILE A 1 204 ? -24.574 -4.121 27.176 1.00 90.44 204 ILE A CA 1
ATOM 1686 C C . ILE A 1 204 ? -24.298 -2.857 26.357 1.00 90.44 204 ILE A C 1
ATOM 1688 O O . ILE A 1 204 ? -23.976 -2.943 25.173 1.00 90.44 204 ILE A O 1
ATOM 1692 N N . THR A 1 205 ? -24.375 -1.692 26.997 1.00 88.38 205 THR A N 1
ATOM 1693 C CA . THR A 1 205 ? -24.112 -0.405 26.348 1.00 88.38 205 THR A CA 1
ATOM 1694 C C . THR A 1 205 ? -22.673 -0.335 25.835 1.00 88.38 205 THR A C 1
ATOM 1696 O O . THR A 1 205 ? -22.460 0.001 24.672 1.00 88.38 205 THR A O 1
ATOM 1699 N N . ALA A 1 206 ? -21.689 -0.740 26.646 1.00 86.00 206 ALA A N 1
ATOM 1700 C CA . ALA A 1 206 ? -20.283 -0.784 26.247 1.00 86.00 206 ALA A CA 1
ATOM 1701 C C . ALA A 1 206 ? -20.044 -1.713 25.045 1.00 86.00 206 ALA A C 1
ATOM 1703 O O . ALA A 1 206 ? -19.333 -1.337 24.119 1.00 86.00 206 ALA A O 1
ATOM 1704 N N . LEU A 1 207 ? -20.683 -2.889 25.004 1.00 87.38 207 LEU A N 1
ATOM 1705 C CA . LEU A 1 207 ? -20.576 -3.805 23.862 1.00 87.38 207 LEU A CA 1
ATOM 1706 C C . LEU A 1 207 ? -21.151 -3.202 22.574 1.00 87.38 207 LEU A C 1
ATOM 1708 O O . LEU A 1 207 ? -20.532 -3.314 21.517 1.00 87.38 207 LEU A O 1
ATOM 1712 N N . ILE A 1 208 ? -22.311 -2.541 22.652 1.00 90.56 208 ILE A N 1
ATOM 1713 C CA . ILE A 1 208 ? -22.940 -1.889 21.493 1.00 90.56 208 ILE A CA 1
ATOM 1714 C C . ILE A 1 208 ? -22.040 -0.771 20.955 1.00 90.56 208 ILE A C 1
ATOM 1716 O O . ILE A 1 208 ? -21.762 -0.731 19.754 1.00 90.56 208 ILE A O 1
ATOM 1720 N N . PHE A 1 209 ? -21.554 0.110 21.834 1.00 87.56 209 PHE A N 1
ATOM 1721 C CA . PHE A 1 209 ? -20.670 1.205 21.437 1.00 87.56 209 PHE A CA 1
ATOM 1722 C C . PHE A 1 209 ? -19.318 0.706 20.924 1.00 87.56 209 PHE A C 1
ATOM 1724 O O . PHE A 1 209 ? -18.846 1.234 19.921 1.00 87.56 209 PHE A O 1
ATOM 1731 N N . GLY A 1 210 ? -18.740 -0.335 21.527 1.00 85.31 210 GLY A N 1
ATOM 1732 C CA . GLY A 1 210 ? -17.491 -0.940 21.062 1.00 85.31 210 GLY A CA 1
ATOM 1733 C C . GLY A 1 210 ? -17.622 -1.520 19.651 1.00 85.31 210 GLY A C 1
ATOM 1734 O O . GLY A 1 210 ? -16.805 -1.232 18.777 1.00 85.31 210 GLY A O 1
ATOM 1735 N N . ILE A 1 211 ? -18.700 -2.263 19.366 1.00 87.38 211 ILE A N 1
ATOM 1736 C CA . ILE A 1 211 ? -18.967 -2.783 18.012 1.00 87.38 211 ILE A CA 1
ATOM 1737 C C . ILE A 1 211 ? -19.155 -1.633 17.017 1.00 87.38 211 ILE A C 1
ATOM 1739 O O . ILE A 1 211 ? -18.556 -1.640 15.939 1.00 87.38 211 ILE A O 1
ATOM 1743 N N . PHE A 1 212 ? -19.965 -0.634 17.374 1.00 89.25 212 PHE A N 1
ATOM 1744 C CA . PHE A 1 212 ? -20.195 0.537 16.530 1.00 89.25 212 PHE A CA 1
ATOM 1745 C C . PHE A 1 212 ? -18.889 1.284 16.225 1.00 89.25 212 PHE A C 1
ATOM 1747 O O . PHE A 1 212 ? -18.603 1.585 15.063 1.00 89.25 212 PHE A O 1
ATOM 1754 N N . PHE A 1 213 ? -18.064 1.519 17.246 1.00 86.38 213 PHE A N 1
ATOM 1755 C CA . PHE A 1 213 ? -16.770 2.175 17.120 1.00 86.38 213 PHE A CA 1
ATOM 1756 C C . PHE A 1 213 ? -15.829 1.392 16.202 1.00 86.38 213 PHE A C 1
ATOM 1758 O O . PHE A 1 213 ? -15.273 1.978 15.274 1.00 86.38 213 PHE A O 1
ATOM 1765 N N . ILE A 1 214 ? -15.716 0.070 16.376 1.00 85.44 214 ILE A N 1
ATOM 1766 C CA . ILE A 1 214 ? -14.892 -0.791 15.513 1.00 85.44 214 ILE A CA 1
ATOM 1767 C C . ILE A 1 214 ? -15.310 -0.659 14.045 1.00 85.44 214 ILE A C 1
ATOM 1769 O O . ILE A 1 214 ? -14.445 -0.524 13.178 1.00 85.44 214 ILE A O 1
ATOM 1773 N N . VAL A 1 215 ? -16.612 -0.674 13.746 1.00 87.44 215 VAL A N 1
ATOM 1774 C CA . VAL A 1 215 ? -17.121 -0.574 12.368 1.00 87.44 215 VAL A CA 1
ATOM 1775 C C . VAL A 1 215 ? -16.816 0.797 11.760 1.00 87.44 215 VAL A C 1
ATOM 1777 O O . VAL A 1 215 ? -16.220 0.870 10.681 1.00 87.44 215 VAL A O 1
ATOM 1780 N N . VAL A 1 216 ? -17.184 1.879 12.452 1.00 88.94 216 VAL A N 1
ATOM 1781 C CA . VAL A 1 216 ? -16.988 3.257 11.968 1.00 88.94 216 VAL A CA 1
ATOM 1782 C C . VAL A 1 216 ? -15.504 3.568 11.806 1.00 88.94 216 VAL A C 1
ATOM 1784 O O . VAL A 1 216 ? -15.085 4.076 10.763 1.00 88.94 216 VAL A O 1
ATOM 1787 N N . PHE A 1 217 ? -14.693 3.209 12.801 1.00 85.50 217 PHE A N 1
ATOM 1788 C CA . PHE A 1 217 ? -13.255 3.416 12.756 1.00 85.50 217 PHE A CA 1
ATOM 1789 C C . PHE A 1 217 ? -12.613 2.604 11.630 1.00 85.50 217 PHE A C 1
ATOM 1791 O O . PHE A 1 217 ? -11.821 3.150 10.867 1.00 85.50 217 PHE A O 1
ATOM 1798 N N . SER A 1 218 ? -12.965 1.322 11.474 1.00 84.94 218 SER A N 1
ATOM 1799 C CA . SER A 1 218 ? -12.406 0.480 10.405 1.00 84.94 218 SER A CA 1
ATOM 1800 C C . SER A 1 218 ? -12.713 1.048 9.023 1.00 84.94 218 SER A C 1
ATOM 1802 O O . SER A 1 218 ? -11.835 1.077 8.159 1.00 84.94 218 SER A O 1
ATOM 1804 N N . PHE A 1 219 ? -13.938 1.541 8.813 1.00 88.00 219 PHE A N 1
ATOM 1805 C CA . PHE A 1 219 ? -14.321 2.202 7.569 1.00 88.00 219 PHE A CA 1
ATOM 1806 C C . PHE A 1 219 ? -13.494 3.472 7.328 1.00 88.00 219 PHE A C 1
ATOM 1808 O O . PHE A 1 219 ? -12.877 3.613 6.267 1.00 88.00 219 PHE A O 1
ATOM 1815 N N . TYR A 1 220 ? -13.428 4.356 8.328 1.00 87.62 220 TYR A N 1
ATOM 1816 C CA . TYR A 1 220 ? -12.657 5.597 8.267 1.00 87.62 220 TYR A CA 1
ATOM 1817 C C . TYR A 1 220 ? -11.172 5.333 7.988 1.00 87.62 220 TYR A C 1
ATOM 1819 O O . TYR A 1 220 ? -10.607 5.879 7.041 1.00 87.62 220 TYR A O 1
ATOM 1827 N N . PHE A 1 221 ? -10.546 4.446 8.761 1.00 84.88 221 PHE A N 1
ATOM 1828 C CA . PHE A 1 221 ? -9.122 4.140 8.669 1.00 84.88 221 PHE A CA 1
ATOM 1829 C C . PHE A 1 221 ? -8.754 3.493 7.332 1.00 84.88 221 PHE A C 1
ATOM 1831 O O . PHE A 1 221 ? -7.759 3.859 6.700 1.00 84.88 221 PHE A O 1
ATOM 1838 N N . ASN A 1 222 ? -9.585 2.561 6.860 1.00 86.31 222 ASN A N 1
ATOM 1839 C CA . ASN A 1 222 ? -9.376 1.914 5.574 1.00 86.31 222 ASN A CA 1
ATOM 1840 C C . ASN A 1 222 ? -9.424 2.920 4.415 1.00 86.31 222 ASN A C 1
ATOM 1842 O O . ASN A 1 222 ? -8.585 2.867 3.517 1.00 86.31 222 ASN A O 1
ATOM 1846 N N . HIS A 1 223 ? -10.391 3.840 4.436 1.00 87.19 223 HIS A N 1
ATOM 1847 C CA . HIS A 1 223 ? -10.527 4.843 3.386 1.00 87.19 223 HIS A CA 1
ATOM 1848 C C . HIS A 1 223 ? -9.434 5.913 3.456 1.00 87.19 223 HIS A C 1
ATOM 1850 O O . HIS A 1 223 ? -8.879 6.283 2.425 1.00 87.19 223 HIS A O 1
ATOM 1856 N N . ARG A 1 224 ? -9.097 6.373 4.663 1.00 85.00 224 ARG A N 1
ATOM 1857 C CA . ARG A 1 224 ? -8.171 7.487 4.870 1.00 85.00 224 ARG A CA 1
ATOM 1858 C C . ARG A 1 224 ? -6.700 7.100 4.707 1.00 85.00 224 ARG A C 1
ATOM 1860 O O . ARG A 1 224 ? -5.933 7.928 4.223 1.00 85.00 224 ARG A O 1
ATOM 1867 N N . PHE A 1 225 ? -6.319 5.876 5.089 1.00 85.69 225 PHE A N 1
ATOM 1868 C CA . PHE A 1 225 ? -4.915 5.447 5.154 1.00 85.69 225 PHE A CA 1
ATOM 1869 C C . PHE A 1 225 ? -4.613 4.224 4.284 1.00 85.69 225 PHE A C 1
ATOM 1871 O O . PHE A 1 225 ? -3.749 4.294 3.413 1.00 85.69 225 PHE A O 1
ATOM 1878 N N . ILE A 1 226 ? -5.320 3.104 4.488 1.00 87.56 226 ILE A N 1
ATOM 1879 C CA . ILE A 1 226 ? -4.952 1.823 3.852 1.00 87.56 226 ILE A CA 1
ATOM 1880 C C . ILE A 1 226 ? -5.071 1.884 2.329 1.00 87.56 226 ILE A C 1
ATOM 1882 O O . ILE A 1 226 ? -4.138 1.483 1.636 1.00 87.56 226 ILE A O 1
ATOM 1886 N N . LYS A 1 227 ? -6.195 2.385 1.804 1.00 89.06 227 LYS A N 1
ATOM 1887 C CA . LYS A 1 227 ? -6.410 2.481 0.354 1.00 89.06 227 LYS A CA 1
ATOM 1888 C C . LYS A 1 227 ? -5.334 3.335 -0.345 1.00 89.06 227 LYS A C 1
ATOM 1890 O O . LYS A 1 227 ? -4.703 2.793 -1.249 1.00 89.06 227 LYS A O 1
ATOM 1895 N N . PRO A 1 228 ? -5.050 4.584 0.085 1.00 90.94 228 PRO A N 1
ATOM 1896 C CA . PRO A 1 228 ? -3.968 5.384 -0.494 1.00 90.94 228 PRO A CA 1
ATOM 1897 C C . PRO A 1 228 ? -2.596 4.703 -0.454 1.00 90.94 228 PRO A C 1
ATOM 1899 O O . PRO A 1 228 ? -1.892 4.688 -1.457 1.00 90.94 228 PRO A O 1
ATOM 1902 N N . ILE A 1 229 ? -2.221 4.093 0.678 1.00 91.62 229 ILE A N 1
ATOM 1903 C CA . ILE A 1 229 ? -0.923 3.409 0.812 1.00 91.62 229 ILE A CA 1
ATOM 1904 C C . ILE A 1 229 ? -0.820 2.233 -0.165 1.00 91.62 229 ILE A C 1
ATOM 1906 O O . ILE A 1 229 ? 0.215 2.046 -0.804 1.00 91.62 229 ILE A O 1
ATOM 1910 N N . MET A 1 230 ? -1.889 1.444 -0.295 1.00 89.88 230 MET A N 1
ATOM 1911 C CA . MET A 1 230 ? -1.934 0.326 -1.237 1.00 89.88 230 MET A CA 1
ATOM 1912 C C . MET A 1 230 ? -1.857 0.797 -2.689 1.00 89.88 230 MET A C 1
ATOM 1914 O O . MET A 1 230 ? -1.148 0.174 -3.470 1.00 89.88 230 MET A O 1
ATOM 1918 N N . MET A 1 231 ? -2.538 1.891 -3.041 1.00 90.62 231 MET A N 1
ATOM 1919 C CA . MET A 1 231 ? -2.451 2.495 -4.375 1.00 90.62 231 MET A CA 1
ATOM 1920 C C . MET A 1 231 ? -1.017 2.936 -4.687 1.00 90.62 231 MET A C 1
ATOM 1922 O O . MET A 1 231 ? -0.472 2.509 -5.697 1.00 90.62 231 MET A O 1
ATOM 1926 N N . ILE A 1 232 ? -0.364 3.672 -3.776 1.00 92.88 232 ILE A N 1
ATOM 1927 C CA . ILE A 1 232 ? 1.048 4.069 -3.931 1.00 92.88 232 ILE A CA 1
ATOM 1928 C C . ILE A 1 232 ? 1.949 2.845 -4.112 1.00 92.88 232 ILE A C 1
ATOM 1930 O O . ILE A 1 232 ? 2.757 2.794 -5.033 1.00 92.88 232 ILE A O 1
ATOM 1934 N N . THR A 1 233 ? 1.787 1.832 -3.260 1.00 91.81 233 THR A N 1
ATOM 1935 C CA . THR A 1 233 ? 2.616 0.618 -3.301 1.00 91.81 233 THR A CA 1
ATOM 1936 C C . THR A 1 233 ? 2.435 -0.152 -4.609 1.00 91.81 233 THR A C 1
ATOM 1938 O O . THR A 1 233 ? 3.412 -0.610 -5.204 1.00 91.81 233 THR A O 1
ATOM 1941 N N . ASN A 1 234 ? 1.190 -0.314 -5.058 1.00 90.56 234 ASN A N 1
ATOM 1942 C CA . ASN A 1 234 ? 0.883 -1.025 -6.293 1.00 90.56 234 ASN A CA 1
ATOM 1943 C C . ASN A 1 234 ? 1.421 -0.274 -7.509 1.00 90.56 234 ASN A C 1
ATOM 1945 O O . ASN A 1 234 ? 2.036 -0.903 -8.365 1.00 90.56 234 ASN A O 1
ATOM 1949 N N . GLU A 1 235 ? 1.260 1.048 -7.552 1.00 91.00 235 GLU A N 1
ATOM 1950 C CA . GLU A 1 235 ? 1.767 1.870 -8.649 1.00 91.00 235 GLU A CA 1
ATOM 1951 C C . GLU A 1 235 ? 3.292 1.892 -8.701 1.00 91.00 235 GLU A C 1
ATOM 1953 O O . GLU A 1 235 ? 3.854 1.632 -9.756 1.00 91.00 235 GLU A O 1
ATOM 1958 N N . THR A 1 236 ? 3.994 2.032 -7.573 1.00 90.75 236 THR A N 1
ATOM 1959 C CA . THR A 1 236 ? 5.466 1.943 -7.569 1.00 90.75 236 THR A CA 1
ATOM 1960 C C . THR A 1 236 ? 5.966 0.567 -8.045 1.00 90.75 236 THR A C 1
ATOM 1962 O O . THR A 1 236 ? 6.940 0.469 -8.799 1.00 90.75 236 THR A O 1
ATOM 1965 N N . ASN A 1 237 ? 5.288 -0.522 -7.664 1.00 89.56 237 ASN A N 1
ATOM 1966 C CA . ASN A 1 237 ? 5.608 -1.860 -8.173 1.00 89.56 237 ASN A CA 1
ATOM 1967 C C . ASN A 1 237 ? 5.289 -1.999 -9.669 1.00 89.56 237 ASN A C 1
ATOM 1969 O O . ASN A 1 237 ? 6.059 -2.609 -10.412 1.00 89.56 237 ASN A O 1
ATOM 1973 N N . ARG A 1 238 ? 4.182 -1.416 -10.135 1.00 91.00 238 ARG A N 1
ATOM 1974 C CA . ARG A 1 238 ? 3.822 -1.384 -11.555 1.00 91.00 238 ARG A CA 1
ATOM 1975 C C . ARG A 1 238 ? 4.857 -0.590 -12.353 1.00 91.00 238 ARG A C 1
ATOM 1977 O O . ARG A 1 238 ? 5.367 -1.089 -13.347 1.00 91.00 238 ARG A O 1
ATOM 1984 N N . PHE A 1 239 ? 5.232 0.601 -11.902 1.00 90.56 239 PHE A N 1
ATOM 1985 C CA . PHE A 1 239 ? 6.223 1.449 -12.558 1.00 90.56 239 PHE A CA 1
ATOM 1986 C C . PHE A 1 239 ? 7.560 0.719 -12.750 1.00 90.56 239 PHE A C 1
ATOM 1988 O O . PHE A 1 239 ? 8.128 0.751 -13.840 1.00 90.56 239 PHE A O 1
ATOM 1995 N N . SER A 1 240 ? 8.025 -0.017 -11.734 1.00 86.81 240 SER A N 1
ATOM 1996 C CA . SER A 1 240 ? 9.273 -0.791 -11.838 1.00 86.81 240 SER A CA 1
ATOM 1997 C C . SER A 1 240 ? 9.179 -2.017 -12.756 1.00 86.81 240 SER A C 1
ATOM 1999 O O . SER A 1 240 ? 10.184 -2.413 -13.339 1.00 86.81 240 SER A O 1
ATOM 2001 N N . THR A 1 241 ? 7.992 -2.610 -12.918 1.00 84.00 241 THR A N 1
ATOM 2002 C CA . THR A 1 241 ? 7.788 -3.816 -13.744 1.00 84.00 241 THR A CA 1
ATOM 2003 C C . THR A 1 241 ? 7.416 -3.513 -15.196 1.00 84.00 241 THR A C 1
ATOM 2005 O O . THR A 1 241 ? 7.758 -4.290 -16.082 1.00 84.00 241 THR A O 1
ATOM 2008 N N . PHE A 1 242 ? 6.762 -2.382 -15.469 1.00 78.19 242 PHE A N 1
ATOM 2009 C CA . PHE A 1 242 ? 6.301 -1.973 -16.803 1.00 78.19 242 PHE A CA 1
ATOM 2010 C C . PHE A 1 242 ? 7.206 -0.900 -17.439 1.00 78.19 242 PHE A C 1
ATOM 2012 O O . PHE A 1 242 ? 6.716 0.064 -18.031 1.00 78.19 242 PHE A O 1
ATOM 2019 N N . ASN A 1 243 ? 8.529 -1.068 -17.320 1.00 71.50 243 ASN A N 1
ATOM 2020 C CA . ASN A 1 243 ? 9.557 -0.217 -17.941 1.00 71.50 243 ASN A CA 1
ATOM 2021 C C . ASN A 1 243 ? 9.420 1.294 -17.662 1.00 71.50 243 ASN A C 1
ATOM 2023 O O . ASN A 1 243 ? 9.788 2.113 -18.500 1.00 71.50 243 ASN A O 1
ATOM 2027 N N . GLY A 1 244 ? 8.909 1.683 -16.492 1.00 76.81 244 GLY A N 1
ATOM 2028 C CA . GLY A 1 244 ? 8.881 3.088 -16.089 1.00 76.81 244 GLY A CA 1
ATOM 2029 C C . GLY A 1 244 ? 7.848 3.950 -16.818 1.00 76.81 244 GLY A C 1
ATOM 2030 O O . GLY A 1 244 ? 8.016 5.164 -16.880 1.00 76.81 244 GLY A O 1
ATOM 2031 N N . ASN A 1 245 ? 6.777 3.360 -17.363 1.00 83.06 245 ASN A N 1
ATOM 2032 C CA . ASN A 1 245 ? 5.664 4.147 -17.895 1.00 83.06 245 ASN A CA 1
ATOM 2033 C C . ASN A 1 245 ? 4.755 4.651 -16.754 1.00 83.06 245 ASN A C 1
ATOM 2035 O O . ASN A 1 245 ? 4.175 3.819 -16.036 1.00 83.06 245 ASN A O 1
ATOM 2039 N N . PRO A 1 246 ? 4.596 5.978 -16.584 1.00 86.00 246 PRO A N 1
ATOM 2040 C CA . PRO A 1 246 ? 3.762 6.553 -15.532 1.00 86.00 246 PRO A CA 1
ATOM 2041 C C . PRO A 1 246 ? 2.269 6.287 -15.780 1.00 86.00 246 PRO A C 1
ATOM 2043 O O . PRO A 1 246 ? 1.835 6.066 -16.912 1.00 86.00 246 PRO A O 1
ATOM 2046 N N . ASN A 1 247 ? 1.479 6.310 -14.706 1.00 85.88 247 ASN A N 1
ATOM 2047 C CA . ASN A 1 247 ? 0.019 6.192 -14.741 1.00 85.88 247 ASN A CA 1
ATOM 2048 C C . ASN A 1 247 ? -0.615 7.239 -13.817 1.00 85.88 247 ASN A C 1
ATOM 2050 O O . ASN A 1 247 ? -0.007 7.714 -12.862 1.00 85.88 247 ASN A O 1
ATOM 2054 N N . ASN A 1 248 ? -1.871 7.576 -14.086 1.00 89.44 248 ASN A N 1
ATOM 2055 C CA . ASN A 1 248 ? -2.622 8.596 -13.370 1.00 89.44 248 ASN A CA 1
ATOM 2056 C C . ASN A 1 248 ? -3.333 8.070 -12.110 1.00 89.44 248 ASN A C 1
ATOM 2058 O O . ASN A 1 248 ? -3.988 8.860 -11.437 1.00 89.44 248 ASN A O 1
ATOM 2062 N N . GLU A 1 249 ? -3.205 6.786 -11.753 1.00 88.00 249 GLU A N 1
ATOM 2063 C CA . GLU A 1 249 ? -3.843 6.208 -10.553 1.00 88.00 249 GLU A CA 1
ATOM 2064 C C . GLU A 1 249 ? -3.500 6.982 -9.269 1.00 88.00 249 GLU A C 1
ATOM 2066 O O . GLU A 1 249 ? -4.362 7.214 -8.422 1.00 88.00 249 GLU A O 1
ATOM 2071 N N . LEU A 1 250 ? -2.265 7.477 -9.139 1.00 89.12 250 LEU A N 1
ATOM 2072 C CA . LEU A 1 250 ? -1.851 8.271 -7.977 1.00 89.12 250 LEU A CA 1
ATOM 2073 C C . LEU A 1 250 ? -2.572 9.624 -7.868 1.00 89.12 250 LEU A C 1
ATOM 2075 O O . LEU A 1 250 ? -2.664 10.177 -6.771 1.00 89.12 250 LEU A O 1
ATOM 2079 N N . LEU A 1 251 ? -3.114 10.151 -8.971 1.00 87.81 251 LEU A N 1
ATOM 2080 C CA . LEU A 1 251 ? -3.892 11.394 -8.976 1.00 87.81 251 LEU A CA 1
ATOM 2081 C C . LEU A 1 251 ? -5.290 11.211 -8.368 1.00 87.81 251 LEU A C 1
ATOM 2083 O O . LEU A 1 251 ? -5.902 12.199 -7.958 1.00 87.81 251 LEU A O 1
ATOM 2087 N N . GLU A 1 252 ? -5.779 9.971 -8.252 1.00 89.81 252 GLU A N 1
ATOM 2088 C CA . GLU A 1 252 ? -7.033 9.667 -7.551 1.00 89.81 252 GLU A CA 1
ATOM 2089 C C . GLU A 1 252 ? -6.916 9.874 -6.032 1.00 89.81 252 GLU A C 1
ATOM 2091 O O . GLU A 1 252 ? -7.921 10.037 -5.335 1.00 89.81 252 GLU A O 1
ATOM 2096 N N . ILE A 1 253 ? -5.691 9.913 -5.495 1.00 89.12 253 ILE A N 1
ATOM 2097 C CA . ILE A 1 253 ? -5.442 10.166 -4.077 1.00 8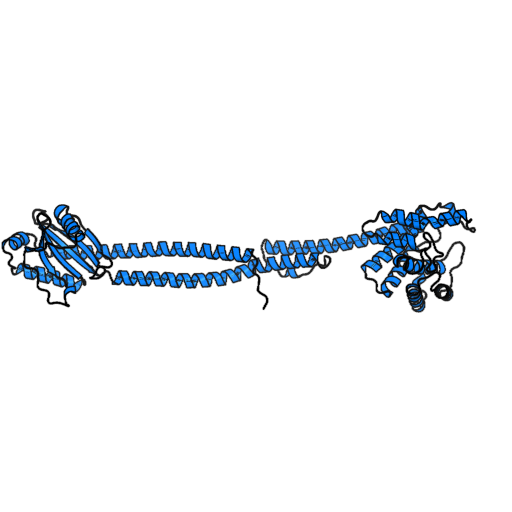9.12 253 ILE A CA 1
ATOM 2098 C C . ILE A 1 253 ? -5.561 11.673 -3.806 1.00 89.12 253 ILE A C 1
ATOM 2100 O O . ILE A 1 253 ? -4.600 12.438 -3.879 1.00 89.12 253 ILE A O 1
ATOM 2104 N N . THR A 1 254 ? -6.762 12.114 -3.431 1.00 86.38 254 THR A N 1
ATOM 2105 C CA . THR A 1 254 ? -7.071 13.532 -3.163 1.00 86.38 254 THR A CA 1
ATOM 2106 C C . THR A 1 254 ? -6.835 13.967 -1.712 1.00 86.38 254 THR A C 1
ATOM 2108 O O . THR A 1 254 ? -7.370 14.992 -1.274 1.00 86.38 254 THR A O 1
ATOM 2111 N N . ASN A 1 255 ? -6.086 13.190 -0.926 1.00 88.50 255 ASN A N 1
ATOM 2112 C CA . ASN A 1 255 ? -5.828 13.508 0.477 1.00 88.50 255 ASN A CA 1
ATOM 2113 C C . ASN A 1 255 ? -5.141 14.890 0.607 1.00 88.50 255 ASN A C 1
ATOM 2115 O O . ASN A 1 255 ? -4.285 15.254 -0.197 1.00 88.50 255 ASN A O 1
ATOM 2119 N N . ARG A 1 256 ? -5.510 15.681 1.625 1.00 87.06 256 ARG A N 1
ATOM 2120 C CA . ARG A 1 256 ? -4.935 17.023 1.883 1.00 87.06 256 ARG A CA 1
ATOM 2121 C C . ARG A 1 256 ? -3.796 17.012 2.912 1.00 87.06 256 ARG A C 1
ATOM 2123 O O . ARG A 1 256 ? -3.565 18.012 3.579 1.00 87.06 256 ARG A O 1
ATOM 2130 N N . ASP A 1 257 ? -3.139 15.874 3.076 1.00 89.38 257 ASP A N 1
ATOM 2131 C CA . ASP A 1 257 ? -2.118 15.625 4.093 1.00 89.38 257 ASP A CA 1
ATOM 2132 C C . ASP A 1 257 ? -0.814 15.099 3.470 1.00 89.38 257 ASP A C 1
ATOM 2134 O O . ASP A 1 257 ? -0.599 15.185 2.254 1.00 89.38 257 ASP A O 1
ATOM 2138 N N . GLU A 1 258 ? 0.063 14.542 4.302 1.00 90.00 258 GLU A N 1
ATOM 2139 C CA . GLU A 1 258 ? 1.343 13.972 3.893 1.00 90.00 258 GLU A CA 1
ATOM 2140 C C . GLU A 1 258 ? 1.171 12.815 2.902 1.00 90.00 258 GLU A C 1
ATOM 2142 O O . GLU A 1 258 ? 1.982 12.689 1.991 1.00 90.00 258 GLU A O 1
ATOM 2147 N N . LEU A 1 259 ? 0.106 12.007 3.010 1.00 90.25 259 LEU A N 1
ATOM 2148 C CA . LEU A 1 259 ? -0.147 10.908 2.069 1.00 90.25 259 LEU A CA 1
ATOM 2149 C C . LEU A 1 259 ? -0.527 11.422 0.681 1.00 90.25 259 LEU A C 1
ATOM 2151 O O . LEU A 1 259 ? -0.039 10.903 -0.320 1.00 90.25 259 LEU A O 1
ATOM 2155 N N . GLY A 1 260 ? -1.377 12.448 0.608 1.00 89.62 260 GLY A N 1
ATOM 2156 C CA . GLY A 1 260 ? -1.720 13.063 -0.677 1.00 89.62 260 GLY A CA 1
ATOM 2157 C C . GLY A 1 260 ? -0.543 13.808 -1.299 1.00 89.62 260 GLY A C 1
ATOM 2158 O O . GLY A 1 260 ? -0.354 13.777 -2.514 1.00 89.62 260 GLY A O 1
ATOM 2159 N N . THR A 1 261 ? 0.288 14.435 -0.465 1.00 92.06 261 THR A N 1
ATOM 2160 C CA . THR A 1 261 ? 1.540 15.060 -0.908 1.00 92.06 261 THR A CA 1
ATOM 2161 C C . THR A 1 261 ? 2.503 14.005 -1.448 1.00 92.06 261 THR A C 1
ATOM 2163 O O . THR A 1 261 ? 3.012 14.162 -2.552 1.00 92.06 261 THR A O 1
ATOM 2166 N N . LEU A 1 262 ? 2.686 12.895 -0.729 1.00 93.62 262 LEU A N 1
ATOM 2167 C CA . LEU A 1 262 ? 3.526 11.778 -1.152 1.00 93.62 262 LEU A CA 1
ATOM 2168 C C . LEU A 1 262 ? 3.062 11.189 -2.488 1.00 93.62 262 LEU A C 1
ATOM 2170 O O . LEU A 1 262 ? 3.889 11.023 -3.376 1.00 93.62 262 LEU A O 1
ATOM 2174 N N . ALA A 1 263 ? 1.761 10.932 -2.662 1.00 93.81 263 ALA A N 1
ATOM 2175 C CA . ALA A 1 263 ? 1.211 10.421 -3.920 1.00 93.81 263 ALA A CA 1
ATOM 2176 C C . ALA A 1 263 ? 1.546 11.333 -5.113 1.00 93.81 263 ALA A C 1
ATOM 2178 O O . ALA A 1 263 ? 2.023 10.860 -6.143 1.00 93.81 263 ALA A O 1
ATOM 2179 N N . LYS A 1 264 ? 1.369 12.653 -4.953 1.00 93.25 264 LYS A N 1
ATOM 2180 C CA . LYS A 1 264 ? 1.715 13.639 -5.989 1.00 93.25 264 LYS A CA 1
ATOM 2181 C C . LYS A 1 264 ? 3.211 13.678 -6.278 1.00 93.25 264 LYS A C 1
ATOM 2183 O O . LYS A 1 264 ? 3.593 13.726 -7.442 1.00 93.25 264 LYS A O 1
ATOM 2188 N N . THR A 1 265 ? 4.049 13.646 -5.245 1.00 93.88 265 THR A N 1
ATOM 2189 C CA . THR A 1 265 ? 5.508 13.660 -5.409 1.00 93.88 265 THR A CA 1
ATOM 2190 C C . THR A 1 265 ? 6.007 12.385 -6.090 1.00 93.88 265 THR A C 1
ATOM 2192 O O . THR A 1 265 ? 6.866 12.470 -6.963 1.00 93.88 265 THR A O 1
ATOM 2195 N N . VAL A 1 266 ? 5.452 11.214 -5.755 1.00 94.62 266 VAL A N 1
ATOM 2196 C CA . VAL A 1 266 ? 5.772 9.949 -6.440 1.00 94.62 266 VAL A CA 1
ATOM 2197 C C . VAL A 1 266 ? 5.359 10.026 -7.908 1.00 94.62 266 VAL A C 1
ATOM 2199 O O . VAL A 1 266 ? 6.186 9.760 -8.771 1.00 94.62 266 VAL A O 1
ATOM 2202 N N . PHE A 1 267 ? 4.147 10.495 -8.212 1.00 94.25 267 PHE A N 1
ATOM 2203 C CA . PHE A 1 267 ? 3.708 10.700 -9.595 1.00 94.25 267 PHE A CA 1
ATOM 22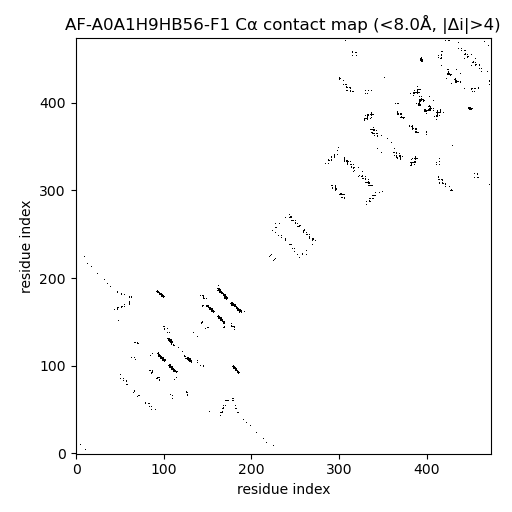04 C C . PHE A 1 267 ? 4.628 11.661 -10.374 1.00 94.25 267 PHE A C 1
ATOM 2206 O O . PHE A 1 267 ? 4.989 11.405 -11.521 1.00 94.25 267 PHE A O 1
ATOM 2213 N N . GLN A 1 268 ? 5.051 12.770 -9.761 1.00 93.81 268 GLN A N 1
ATOM 2214 C CA . GLN A 1 268 ? 6.003 13.703 -10.376 1.00 93.81 268 GLN A CA 1
ATOM 2215 C C . GLN A 1 268 ? 7.373 13.059 -10.617 1.00 93.81 268 GLN A C 1
ATOM 2217 O O . GLN A 1 268 ? 7.994 13.305 -11.653 1.00 93.81 268 GLN A O 1
ATOM 2222 N N . MET A 1 269 ? 7.837 12.227 -9.684 1.00 93.50 269 MET A N 1
ATOM 2223 C CA . MET A 1 269 ? 9.079 11.471 -9.818 1.00 93.50 269 MET A CA 1
ATOM 2224 C C . MET A 1 269 ? 8.989 10.453 -10.962 1.00 93.50 269 MET A C 1
ATOM 2226 O O . MET A 1 269 ? 9.919 10.377 -11.758 1.00 93.50 269 MET A O 1
ATOM 2230 N N . GLU A 1 270 ? 7.875 9.724 -11.086 1.00 93.12 270 GLU A N 1
ATOM 2231 C CA . GLU A 1 270 ? 7.640 8.772 -12.181 1.00 93.12 270 GLU A CA 1
ATOM 2232 C C . GLU A 1 270 ? 7.713 9.457 -13.550 1.00 93.12 270 GLU A C 1
ATOM 2234 O O . GLU A 1 270 ? 8.465 9.015 -14.419 1.00 93.12 270 GLU A O 1
ATOM 2239 N N . ASN A 1 271 ? 7.013 10.585 -13.722 1.00 92.25 271 ASN A N 1
ATOM 2240 C CA . ASN A 1 271 ? 7.082 11.366 -14.962 1.00 92.25 271 ASN A CA 1
ATOM 2241 C C . ASN A 1 271 ? 8.499 11.890 -15.232 1.00 92.25 271 ASN A C 1
ATOM 2243 O O . ASN A 1 271 ? 9.013 11.733 -16.333 1.00 92.25 271 ASN A O 1
ATOM 2247 N N . SER A 1 272 ? 9.171 12.436 -14.213 1.00 93.25 272 SER A N 1
ATOM 2248 C CA . SER A 1 272 ? 10.541 12.949 -14.368 1.00 93.25 272 SER A CA 1
ATOM 2249 C C . SER A 1 272 ? 11.527 11.852 -14.786 1.00 93.25 272 SER A C 1
ATOM 2251 O O . SER A 1 272 ? 12.445 12.103 -15.563 1.00 93.25 272 SER A O 1
ATOM 2253 N N . ILE A 1 273 ? 11.364 10.625 -14.280 1.00 91.88 273 ILE A N 1
ATOM 2254 C CA . ILE A 1 273 ? 12.190 9.479 -14.681 1.00 91.88 273 ILE A CA 1
ATOM 2255 C C . ILE A 1 273 ? 11.910 9.099 -16.139 1.00 91.88 273 ILE A C 1
ATOM 2257 O O . ILE A 1 273 ? 12.860 8.917 -16.900 1.00 91.88 273 ILE A O 1
ATOM 2261 N N . ALA A 1 274 ? 10.640 9.016 -16.543 1.00 89.88 274 ALA A N 1
ATOM 2262 C CA . ALA A 1 274 ? 10.258 8.696 -17.919 1.00 89.88 274 ALA A CA 1
ATOM 2263 C C . ALA A 1 274 ? 10.777 9.742 -18.926 1.00 89.88 274 ALA A C 1
ATOM 2265 O O . ALA A 1 274 ? 11.345 9.391 -19.968 1.00 89.88 274 ALA A O 1
ATOM 2266 N N . ASP A 1 275 ? 10.666 11.024 -18.575 1.00 91.06 275 ASP A N 1
ATOM 2267 C CA . ASP A 1 275 ? 11.190 12.137 -19.366 1.00 91.06 275 ASP A CA 1
ATOM 2268 C C . ASP A 1 275 ? 12.719 12.065 -19.480 1.00 91.06 275 ASP A C 1
ATOM 2270 O O . ASP A 1 275 ? 13.269 12.202 -20.575 1.00 91.06 275 ASP A O 1
ATOM 2274 N N . ASN A 1 276 ? 13.419 11.769 -18.380 1.00 91.94 276 ASN A N 1
ATOM 2275 C CA . ASN A 1 276 ? 14.875 11.618 -18.378 1.00 91.94 276 ASN A CA 1
ATOM 2276 C C . ASN A 1 276 ? 15.345 10.431 -19.232 1.00 91.94 276 ASN A C 1
ATOM 2278 O O . ASN A 1 276 ? 16.323 10.565 -19.965 1.00 91.94 276 ASN A O 1
ATOM 2282 N N . ILE A 1 277 ? 14.658 9.285 -19.184 1.00 87.81 277 ILE A N 1
ATOM 2283 C CA . ILE A 1 277 ? 14.969 8.124 -20.040 1.00 87.81 277 ILE A CA 1
ATOM 2284 C C . ILE A 1 277 ? 14.808 8.493 -21.521 1.00 87.81 277 ILE A C 1
ATOM 2286 O O . ILE A 1 277 ? 15.661 8.161 -22.353 1.00 87.81 277 ILE A O 1
ATOM 2290 N N . SER A 1 278 ? 13.742 9.223 -21.848 1.00 87.94 278 SER A N 1
ATOM 2291 C CA . SER A 1 278 ? 13.473 9.691 -23.210 1.00 87.94 278 SER A CA 1
ATOM 2292 C C . SER A 1 278 ? 14.526 10.698 -23.684 1.00 87.94 278 SER A C 1
ATOM 2294 O O . SER A 1 278 ? 15.016 10.607 -24.811 1.00 87.94 278 SER A O 1
ATOM 2296 N N . ALA A 1 279 ? 14.925 11.631 -22.816 1.00 90.88 279 ALA A N 1
ATOM 2297 C CA . ALA A 1 279 ? 15.973 12.608 -23.097 1.00 90.88 279 ALA A CA 1
ATOM 2298 C C . ALA A 1 279 ? 17.344 11.944 -23.303 1.00 90.88 279 ALA A C 1
ATOM 2300 O O . ALA A 1 279 ? 18.047 12.286 -24.252 1.00 90.88 279 ALA A O 1
ATOM 2301 N N . LEU A 1 280 ? 17.702 10.964 -22.466 1.00 89.56 280 LEU A N 1
ATOM 2302 C CA . LEU A 1 280 ? 18.939 10.192 -22.614 1.00 89.56 280 LEU A CA 1
ATOM 2303 C C . LEU A 1 280 ? 18.960 9.416 -23.933 1.00 89.56 280 LEU A C 1
ATOM 2305 O O . LEU A 1 280 ? 19.950 9.484 -24.654 1.00 89.56 280 LEU A O 1
ATOM 2309 N N . THR A 1 281 ? 17.854 8.753 -24.284 1.00 86.25 281 THR A N 1
ATOM 2310 C CA . THR A 1 281 ? 17.726 8.029 -25.560 1.00 86.25 281 THR A CA 1
ATOM 2311 C C . THR A 1 281 ? 17.966 8.958 -26.753 1.00 86.25 281 THR A C 1
ATOM 2313 O O . THR A 1 281 ? 18.782 8.656 -27.622 1.00 86.25 281 THR A O 1
ATOM 2316 N N . ARG A 1 282 ? 17.313 10.128 -26.764 1.00 88.69 282 ARG A N 1
ATOM 2317 C CA . ARG A 1 282 ? 17.485 11.135 -27.820 1.00 88.69 282 ARG A CA 1
ATOM 2318 C C . ARG A 1 282 ? 18.926 11.640 -27.899 1.00 88.69 282 ARG A C 1
ATOM 2320 O O . ARG A 1 282 ? 19.489 11.715 -28.984 1.00 88.69 282 ARG A O 1
ATOM 2327 N N . MET A 1 283 ? 19.539 11.939 -26.754 1.00 90.81 283 MET A N 1
ATOM 2328 C CA . MET A 1 283 ? 20.928 12.398 -26.690 1.00 90.81 283 MET A CA 1
ATOM 2329 C C . MET A 1 283 ? 21.903 11.348 -27.240 1.00 90.81 283 MET A C 1
ATOM 2331 O O . MET A 1 283 ? 22.869 11.706 -27.917 1.00 90.81 283 MET A O 1
ATOM 2335 N N . THR A 1 284 ? 21.658 10.057 -26.989 1.00 87.44 284 THR A N 1
ATOM 2336 C CA . THR A 1 284 ? 22.452 8.961 -27.565 1.00 87.44 284 THR A CA 1
ATOM 2337 C C . THR A 1 284 ? 22.365 8.950 -29.090 1.00 87.44 284 THR A C 1
ATOM 2339 O O . THR A 1 284 ? 23.403 8.915 -29.751 1.00 87.44 284 THR A O 1
ATOM 2342 N N . GLU A 1 285 ? 21.161 9.037 -29.658 1.00 88.38 285 GLU A N 1
ATOM 2343 C CA . GLU A 1 285 ? 20.961 9.078 -31.113 1.00 88.38 285 GLU A CA 1
ATOM 2344 C C . GLU A 1 285 ? 21.587 10.324 -31.755 1.00 88.38 285 GLU A C 1
ATOM 2346 O O . GLU A 1 285 ? 22.289 10.219 -32.761 1.00 88.38 285 GLU A O 1
ATOM 2351 N N . GLU A 1 286 ? 21.390 11.503 -31.158 1.00 91.25 286 GLU A N 1
ATOM 2352 C CA . GLU A 1 286 ? 21.973 12.765 -31.631 1.00 91.25 286 GLU A CA 1
ATOM 2353 C C . GLU A 1 286 ? 23.507 12.723 -31.607 1.00 91.25 286 GLU A C 1
ATOM 2355 O O . GLU A 1 286 ? 24.159 13.141 -32.567 1.00 91.25 286 GLU A O 1
ATOM 2360 N N . THR A 1 287 ? 24.094 12.151 -30.552 1.00 91.38 287 THR A N 1
ATOM 2361 C CA . THR A 1 287 ? 25.549 11.975 -30.439 1.00 91.38 287 THR A CA 1
ATOM 2362 C C . THR A 1 287 ? 26.071 10.990 -31.483 1.00 91.38 287 THR A C 1
ATOM 2364 O O . THR A 1 287 ? 27.068 11.276 -32.148 1.00 91.38 287 THR A O 1
ATOM 2367 N N . ALA A 1 288 ? 25.392 9.855 -31.678 1.00 90.44 288 ALA A N 1
ATOM 2368 C CA . ALA A 1 288 ? 25.754 8.883 -32.708 1.00 90.44 288 ALA A CA 1
ATOM 2369 C C . ALA A 1 288 ? 25.702 9.507 -34.110 1.00 90.44 288 ALA A C 1
ATOM 2371 O O . ALA A 1 288 ? 26.642 9.358 -34.889 1.00 90.44 288 ALA A O 1
ATOM 2372 N N . LYS A 1 289 ? 24.655 10.284 -34.406 1.00 90.62 289 LYS A N 1
ATOM 2373 C CA . LYS A 1 289 ? 24.508 10.999 -35.679 1.00 90.62 289 LYS A CA 1
ATOM 2374 C C . LYS A 1 289 ? 25.599 12.052 -35.885 1.00 90.62 289 LYS A C 1
ATOM 2376 O O . LYS A 1 289 ? 26.130 12.172 -36.990 1.00 90.62 289 LYS A O 1
ATOM 2381 N N . ALA A 1 290 ? 25.963 12.799 -34.843 1.00 90.62 290 ALA A N 1
ATOM 2382 C CA . ALA A 1 290 ? 27.050 13.775 -34.907 1.00 90.62 290 ALA A CA 1
ATOM 2383 C C . ALA A 1 290 ? 28.406 13.102 -35.185 1.00 90.62 290 ALA A C 1
ATOM 2385 O O . ALA A 1 290 ? 29.164 13.579 -36.031 1.00 90.62 290 ALA A O 1
ATOM 2386 N N . LEU A 1 291 ? 28.689 11.970 -34.529 1.00 89.25 291 LEU A N 1
ATOM 2387 C CA . LEU A 1 291 ? 29.894 11.174 -34.777 1.00 89.25 291 LEU A CA 1
ATOM 2388 C C . LEU A 1 291 ? 29.923 10.628 -36.207 1.00 89.25 291 LEU A C 1
ATOM 2390 O O . LEU A 1 291 ? 30.923 10.812 -36.900 1.00 89.25 291 LEU A O 1
ATOM 2394 N N . ALA A 1 292 ? 28.821 10.032 -36.667 1.00 89.94 292 ALA A N 1
ATOM 2395 C CA . ALA A 1 292 ? 28.669 9.546 -38.036 1.00 89.94 292 ALA A CA 1
ATOM 2396 C C . ALA A 1 292 ? 28.933 10.661 -39.060 1.00 89.94 292 ALA A C 1
ATOM 2398 O O . ALA A 1 292 ? 29.747 10.504 -39.964 1.00 89.94 292 ALA A O 1
ATOM 2399 N N . THR A 1 293 ? 28.342 11.841 -38.847 1.00 87.19 293 THR A N 1
ATOM 2400 C CA . THR A 1 293 ? 28.548 13.020 -39.705 1.00 87.19 293 THR A CA 1
ATOM 2401 C C . THR A 1 293 ? 30.015 13.465 -39.729 1.00 87.19 293 THR A C 1
ATOM 2403 O O . THR A 1 293 ? 30.532 13.838 -40.781 1.00 87.19 293 THR A O 1
ATOM 2406 N N . ALA A 1 294 ? 30.712 13.423 -38.589 1.00 87.19 294 ALA A N 1
ATOM 2407 C CA . ALA A 1 294 ? 32.129 13.773 -38.514 1.00 87.19 294 ALA A CA 1
ATOM 2408 C C . ALA A 1 294 ? 33.027 12.765 -39.256 1.00 87.19 294 ALA A C 1
ATOM 2410 O O . ALA A 1 294 ? 34.024 13.159 -39.864 1.00 87.19 294 ALA A O 1
ATOM 2411 N N . ILE A 1 295 ? 32.671 11.477 -39.226 1.00 85.38 295 ILE A N 1
ATOM 2412 C CA . ILE A 1 295 ? 33.365 10.417 -39.969 1.00 85.38 295 ILE A CA 1
ATOM 2413 C C . ILE A 1 295 ? 33.113 10.564 -41.465 1.00 85.38 295 ILE A C 1
ATOM 2415 O O . ILE A 1 295 ? 34.075 10.576 -42.233 1.00 85.38 295 ILE A O 1
ATOM 2419 N N . ASP A 1 296 ? 31.858 10.777 -41.862 1.00 83.25 296 ASP A N 1
ATOM 2420 C CA . ASP A 1 296 ? 31.484 11.037 -43.252 1.00 83.25 296 ASP A CA 1
ATOM 2421 C C . ASP A 1 296 ? 32.190 12.286 -43.796 1.00 83.25 296 ASP A C 1
ATOM 2423 O O . ASP A 1 296 ? 32.603 12.311 -44.944 1.00 83.25 296 ASP A O 1
ATOM 2427 N N . ALA A 1 297 ? 32.426 13.320 -42.983 1.00 80.00 297 ALA A N 1
ATOM 2428 C CA . ALA A 1 297 ? 33.176 14.502 -43.419 1.00 80.00 297 ALA A CA 1
ATOM 2429 C C . ALA A 1 297 ? 34.668 14.228 -43.718 1.00 80.00 297 ALA A C 1
ATOM 2431 O O . ALA A 1 297 ? 35.304 14.999 -44.443 1.00 80.00 297 ALA A O 1
ATOM 2432 N N . LYS A 1 298 ? 35.250 13.154 -43.165 1.00 77.56 298 LYS A N 1
ATOM 2433 C CA . LYS A 1 298 ? 36.643 12.741 -43.424 1.00 77.56 298 LYS A CA 1
ATOM 2434 C C . LYS A 1 298 ? 36.793 12.064 -44.796 1.00 77.56 298 LYS A C 1
ATOM 2436 O O . LYS A 1 298 ? 37.875 12.114 -45.396 1.00 77.56 298 LYS A O 1
ATOM 2441 N N . ASP A 1 299 ? 35.721 11.451 -45.288 1.00 75.81 299 ASP A N 1
ATOM 2442 C CA . ASP A 1 299 ? 35.636 10.792 -46.588 1.00 75.81 299 ASP A CA 1
ATOM 2443 C C . ASP A 1 299 ? 34.852 11.685 -47.563 1.00 75.81 299 ASP A C 1
ATOM 2445 O O . ASP A 1 299 ? 33.649 11.896 -47.440 1.00 75.81 299 ASP A O 1
ATOM 2449 N N . LYS A 1 300 ? 35.536 12.237 -48.572 1.00 64.25 300 LYS A N 1
ATOM 2450 C CA . LYS A 1 300 ? 34.949 13.230 -49.494 1.00 64.25 300 LYS A CA 1
ATOM 2451 C C . LYS A 1 300 ? 33.703 12.740 -50.249 1.00 64.25 300 LYS A C 1
ATOM 2453 O O . LYS A 1 300 ? 33.063 13.552 -50.916 1.00 64.25 300 LYS A O 1
ATOM 2458 N N . TYR A 1 301 ? 33.380 11.448 -50.192 1.00 62.41 301 TYR A N 1
ATOM 2459 C CA . TYR A 1 301 ? 32.356 10.809 -51.012 1.00 62.41 301 TYR A CA 1
ATOM 2460 C C . TYR A 1 301 ? 31.203 10.183 -50.215 1.00 62.41 301 TYR A C 1
ATOM 2462 O O . TYR A 1 301 ? 30.292 9.642 -50.838 1.00 62.41 301 TYR A O 1
ATOM 2470 N N . THR A 1 302 ? 31.192 10.267 -48.879 1.00 65.75 302 THR A N 1
ATOM 2471 C CA . THR A 1 302 ? 30.163 9.619 -48.040 1.00 65.75 302 THR A CA 1
ATOM 2472 C C . THR A 1 302 ? 29.216 10.598 -47.345 1.00 65.75 302 THR A C 1
ATOM 2474 O O . THR A 1 302 ? 28.576 10.244 -46.364 1.00 65.75 302 THR A O 1
ATOM 2477 N N . HIS A 1 303 ? 29.042 11.826 -47.844 1.00 72.69 303 HIS A N 1
ATOM 2478 C CA . HIS A 1 303 ? 28.130 12.784 -47.203 1.00 72.69 303 HIS A CA 1
ATOM 2479 C C . HIS A 1 303 ? 26.688 12.237 -47.092 1.00 72.69 303 HIS A C 1
ATOM 2481 O O . HIS A 1 303 ? 26.029 11.949 -48.097 1.00 72.69 303 HIS A O 1
ATOM 2487 N N . GLY A 1 304 ? 26.209 12.073 -45.855 1.00 82.19 304 GLY A N 1
ATOM 2488 C CA . GLY A 1 304 ? 24.882 11.531 -45.545 1.00 82.19 304 GLY A CA 1
ATOM 2489 C C . GLY A 1 304 ? 24.741 10.016 -45.741 1.00 82.19 304 GLY A C 1
ATOM 2490 O O . GLY A 1 304 ? 23.654 9.486 -45.536 1.00 82.19 304 GLY A O 1
ATOM 2491 N N . HIS A 1 305 ? 25.816 9.314 -46.116 1.00 89.19 305 HIS A N 1
ATOM 2492 C CA . HIS A 1 305 ? 25.829 7.864 -46.325 1.00 89.19 305 HIS A CA 1
ATOM 2493 C C . HIS A 1 305 ? 25.419 7.113 -45.063 1.00 89.19 305 HIS A C 1
ATOM 2495 O O . HIS A 1 305 ? 24.481 6.320 -45.091 1.00 89.19 305 HIS A O 1
ATOM 2501 N N . SER A 1 306 ? 26.068 7.425 -43.940 1.00 92.25 306 SER A N 1
ATOM 2502 C CA . SER A 1 306 ? 25.828 6.718 -42.685 1.00 92.25 306 SER A CA 1
ATOM 2503 C C . SER A 1 306 ? 24.377 6.873 -42.210 1.00 92.25 306 SER A C 1
ATOM 2505 O O . SER A 1 306 ? 23.796 5.935 -41.669 1.00 92.25 306 SER A O 1
ATOM 2507 N N . ILE A 1 307 ? 23.756 8.032 -42.468 1.00 92.38 307 ILE A N 1
ATOM 2508 C CA . ILE A 1 307 ? 22.342 8.290 -42.150 1.00 92.38 307 ILE A CA 1
ATOM 2509 C C . ILE A 1 307 ? 21.421 7.435 -43.027 1.00 92.38 307 ILE A C 1
ATOM 2511 O O . ILE A 1 307 ? 20.551 6.756 -42.490 1.00 92.38 307 ILE A O 1
ATOM 2515 N N . ARG A 1 308 ? 21.626 7.407 -44.351 1.00 93.00 308 ARG A N 1
ATOM 2516 C CA . ARG A 1 308 ? 20.796 6.591 -45.257 1.00 93.00 308 ARG A CA 1
ATOM 2517 C C . ARG A 1 308 ? 20.917 5.100 -44.955 1.00 93.00 308 ARG A C 1
ATOM 2519 O O . ARG A 1 308 ? 19.904 4.415 -44.852 1.00 93.00 308 ARG A O 1
ATOM 2526 N N . VAL A 1 309 ? 22.136 4.605 -44.722 1.00 95.38 309 VAL A N 1
ATOM 2527 C CA . VAL A 1 309 ? 22.368 3.207 -44.321 1.00 95.38 309 VAL A CA 1
ATOM 2528 C C . VAL A 1 309 ? 21.645 2.878 -43.018 1.00 95.38 309 VAL A C 1
ATOM 2530 O O . VAL A 1 309 ? 21.013 1.825 -42.924 1.00 95.38 309 VAL A O 1
ATOM 2533 N N . ALA A 1 310 ? 21.688 3.771 -42.027 1.00 95.44 310 ALA A N 1
ATOM 2534 C CA . ALA A 1 310 ? 20.967 3.597 -40.771 1.00 95.44 310 ALA A CA 1
ATOM 2535 C C . ALA A 1 310 ? 19.447 3.526 -40.967 1.00 95.44 310 ALA A C 1
ATOM 2537 O O . ALA A 1 310 ? 18.800 2.634 -40.417 1.00 95.44 310 ALA A O 1
ATOM 2538 N N . GLU A 1 311 ? 18.882 4.423 -41.776 1.00 95.62 311 GLU A N 1
ATOM 2539 C CA . GLU A 1 311 ? 17.448 4.464 -42.082 1.00 95.62 311 GLU A CA 1
ATOM 2540 C C . GLU A 1 311 ? 16.979 3.202 -42.815 1.00 95.62 311 GLU A C 1
ATOM 2542 O O . GLU A 1 311 ? 16.009 2.563 -42.399 1.00 95.62 311 GLU A O 1
ATOM 2547 N N . TYR A 1 312 ? 17.717 2.766 -43.839 1.00 96.62 312 TYR A N 1
ATOM 2548 C CA . TYR A 1 312 ? 17.429 1.509 -44.531 1.00 96.62 312 TYR A CA 1
ATOM 2549 C C . TYR A 1 312 ? 17.532 0.307 -43.592 1.00 96.62 312 TYR A C 1
ATOM 2551 O O . TYR A 1 312 ? 16.662 -0.561 -43.602 1.00 96.62 312 TYR A O 1
ATOM 2559 N N . SER A 1 313 ? 18.569 0.261 -42.752 1.00 97.62 313 SER A N 1
ATOM 2560 C CA . SER A 1 313 ? 18.773 -0.831 -41.794 1.00 97.62 313 SER A CA 1
ATOM 2561 C C . SER A 1 313 ? 17.626 -0.912 -40.785 1.00 97.62 313 SER A C 1
ATOM 2563 O O . SER A 1 313 ? 17.132 -2.004 -40.498 1.00 97.62 313 SER A O 1
ATOM 2565 N N . ARG A 1 314 ? 17.160 0.240 -40.285 1.00 97.00 314 ARG A N 1
ATOM 2566 C CA . ARG A 1 314 ? 16.003 0.340 -39.386 1.00 97.00 314 ARG A CA 1
ATOM 2567 C C . ARG A 1 314 ? 14.733 -0.182 -40.045 1.00 97.00 314 ARG A C 1
ATOM 2569 O O . ARG A 1 314 ? 13.990 -0.943 -39.431 1.00 97.00 314 ARG A O 1
ATOM 2576 N N . GLU A 1 315 ? 14.489 0.206 -41.290 1.00 97.56 315 GLU A N 1
ATOM 2577 C CA . GLU A 1 315 ? 13.282 -0.191 -42.009 1.00 97.56 315 GLU A CA 1
ATOM 2578 C C . GLU A 1 315 ? 13.286 -1.686 -42.359 1.00 97.56 315 GLU A C 1
ATOM 2580 O O . GLU A 1 315 ? 12.276 -2.368 -42.169 1.00 97.56 315 GLU A O 1
ATOM 2585 N N . ILE A 1 316 ? 14.440 -2.237 -42.751 1.00 98.00 316 ILE A N 1
ATOM 2586 C CA . ILE A 1 316 ? 14.611 -3.685 -42.937 1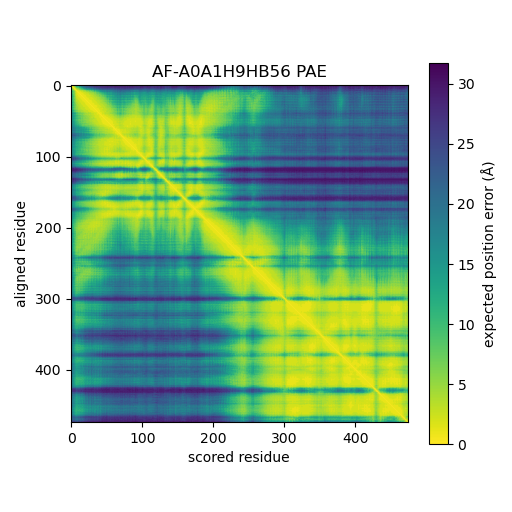.00 98.00 316 ILE A CA 1
ATOM 2587 C C . ILE A 1 316 ? 14.339 -4.429 -41.624 1.00 98.00 316 ILE A C 1
ATOM 2589 O O . ILE A 1 316 ? 13.600 -5.416 -41.614 1.00 98.00 316 ILE A O 1
ATOM 2593 N N . ALA A 1 317 ? 14.898 -3.950 -40.508 1.00 97.25 317 ALA A N 1
ATOM 2594 C CA . ALA A 1 317 ? 14.676 -4.529 -39.187 1.00 97.25 317 ALA A CA 1
ATOM 2595 C C . ALA A 1 317 ? 13.184 -4.540 -38.818 1.00 97.25 317 ALA A C 1
ATOM 2597 O O . ALA A 1 317 ? 12.646 -5.589 -38.449 1.00 97.25 317 ALA A O 1
ATOM 2598 N N . ARG A 1 318 ? 12.499 -3.408 -39.008 1.00 97.69 318 ARG A N 1
ATOM 2599 C CA . ARG A 1 318 ? 11.064 -3.248 -38.744 1.00 97.69 318 ARG A CA 1
ATOM 2600 C C . ARG A 1 318 ? 10.222 -4.221 -39.569 1.00 97.69 318 ARG A C 1
ATOM 2602 O O . ARG A 1 318 ? 9.381 -4.928 -39.019 1.00 97.69 318 ARG A O 1
ATOM 2609 N N . LEU A 1 319 ? 10.476 -4.305 -40.876 1.00 97.06 319 LEU A N 1
ATOM 2610 C CA . LEU A 1 319 ? 9.766 -5.211 -41.786 1.00 97.06 319 LEU A CA 1
ATOM 2611 C C . LEU A 1 319 ? 10.086 -6.692 -41.530 1.00 97.06 319 LEU A C 1
ATOM 2613 O O . LEU A 1 319 ? 9.278 -7.557 -41.862 1.00 97.06 319 LEU A O 1
ATOM 2617 N N . SER A 1 320 ? 11.223 -6.991 -40.895 1.00 96.38 320 SER A N 1
ATOM 2618 C CA . SER A 1 320 ? 11.577 -8.347 -40.456 1.00 96.38 320 SER A CA 1
ATOM 2619 C C . SER A 1 320 ? 10.923 -8.774 -39.131 1.00 96.38 320 SER A C 1
ATOM 2621 O O . SER A 1 320 ? 11.083 -9.921 -38.721 1.00 96.38 320 SER A O 1
ATOM 2623 N N . GLY A 1 321 ? 10.168 -7.884 -38.471 1.00 95.81 321 GLY A N 1
ATOM 2624 C CA . GLY A 1 321 ? 9.434 -8.182 -37.235 1.00 95.81 321 GLY A CA 1
ATOM 2625 C C . GLY A 1 321 ? 10.215 -7.940 -35.940 1.00 95.81 321 GLY A C 1
ATOM 2626 O O . GLY A 1 321 ? 9.836 -8.479 -34.900 1.00 95.81 321 GLY A O 1
ATOM 2627 N N . LYS A 1 322 ? 11.295 -7.151 -35.985 1.00 95.25 322 LYS A N 1
ATOM 2628 C CA . LYS A 1 322 ? 12.075 -6.779 -34.796 1.00 95.25 322 LYS A CA 1
ATOM 2629 C C . LYS A 1 322 ? 11.334 -5.783 -33.902 1.00 95.25 322 LYS A C 1
ATOM 2631 O O . LYS A 1 322 ? 10.511 -5.000 -34.372 1.00 95.25 322 LYS A O 1
ATOM 2636 N N . SER A 1 323 ? 11.641 -5.807 -32.606 1.00 94.12 323 SER A N 1
ATOM 2637 C CA . SER A 1 323 ? 11.109 -4.843 -31.636 1.00 94.12 323 SER A CA 1
ATOM 2638 C C . SER A 1 323 ? 11.634 -3.425 -31.890 1.00 94.12 323 SER A C 1
ATOM 2640 O O . SER A 1 323 ? 12.678 -3.241 -32.514 1.00 94.12 323 SER A O 1
ATOM 2642 N N . GLU A 1 324 ? 10.946 -2.406 -31.370 1.00 90.38 324 GLU A N 1
ATOM 2643 C CA . GLU A 1 324 ? 11.368 -1.002 -31.516 1.00 90.38 324 GLU A CA 1
ATOM 2644 C C . GLU A 1 324 ? 12.777 -0.760 -30.946 1.00 90.38 324 GLU A C 1
ATOM 2646 O O . GLU A 1 324 ? 13.582 -0.038 -31.529 1.00 90.38 324 GLU A O 1
ATOM 2651 N N . THR A 1 325 ? 13.108 -1.420 -29.830 1.00 88.38 325 THR A N 1
ATOM 2652 C CA . THR A 1 325 ? 14.444 -1.356 -29.224 1.00 88.38 325 THR A CA 1
ATOM 2653 C C . THR A 1 325 ? 15.508 -1.941 -30.149 1.00 88.38 325 THR A C 1
ATOM 2655 O O . THR A 1 325 ? 16.531 -1.301 -30.367 1.00 88.38 325 THR A O 1
ATOM 2658 N N . GLU A 1 326 ? 15.257 -3.105 -30.755 1.00 92.06 326 GLU A N 1
ATOM 2659 C CA . GLU A 1 326 ? 16.180 -3.689 -31.736 1.00 92.06 326 GLU A CA 1
ATOM 2660 C C . GLU A 1 326 ? 16.309 -2.818 -32.992 1.00 92.06 326 GLU A C 1
ATOM 2662 O O . GLU A 1 326 ? 17.411 -2.647 -33.507 1.00 92.06 326 GLU A O 1
ATOM 2667 N N . CYS A 1 327 ? 15.206 -2.242 -33.483 1.00 94.50 327 CYS A N 1
ATOM 2668 C CA . CYS A 1 327 ? 15.224 -1.340 -34.635 1.00 94.50 327 CYS A CA 1
ATOM 2669 C C . CYS A 1 327 ? 16.084 -0.101 -34.358 1.00 94.50 327 CYS A C 1
ATOM 2671 O O . CYS A 1 327 ? 16.869 0.307 -35.215 1.00 94.50 327 CYS A O 1
ATOM 2673 N N . ARG A 1 328 ? 15.982 0.468 -33.151 1.00 91.62 328 ARG A N 1
ATOM 2674 C CA . ARG A 1 328 ? 16.827 1.579 -32.699 1.00 91.62 328 ARG A CA 1
ATOM 2675 C C . ARG A 1 328 ? 18.296 1.175 -32.598 1.00 91.62 328 ARG A C 1
ATOM 2677 O O . ARG A 1 328 ? 19.161 1.909 -33.066 1.00 91.62 328 ARG A O 1
ATOM 2684 N N . ASP A 1 329 ? 18.594 0.017 -32.021 1.00 91.62 329 ASP A N 1
ATOM 2685 C CA . ASP A 1 329 ? 19.977 -0.442 -31.872 1.00 91.62 329 ASP A CA 1
ATOM 2686 C C . ASP A 1 329 ? 20.628 -0.701 -33.243 1.00 91.62 329 ASP A C 1
ATOM 2688 O O . ASP A 1 329 ? 21.777 -0.317 -33.467 1.00 91.62 329 ASP A O 1
ATOM 2692 N N . ILE A 1 330 ? 19.873 -1.259 -34.196 1.00 95.31 330 ILE A N 1
ATOM 2693 C CA . ILE A 1 330 ? 20.295 -1.445 -35.593 1.00 95.31 330 ILE A CA 1
ATOM 2694 C C . ILE A 1 330 ? 20.473 -0.102 -36.307 1.00 95.31 330 ILE A C 1
ATOM 2696 O O . ILE A 1 330 ? 21.442 0.064 -37.044 1.00 95.31 330 ILE A O 1
ATOM 2700 N N . TYR A 1 331 ? 19.590 0.870 -36.069 1.00 95.31 331 TYR A N 1
ATOM 2701 C CA . TYR A 1 331 ? 19.746 2.231 -36.584 1.00 95.31 331 TYR A CA 1
ATOM 2702 C C . TYR A 1 331 ? 21.059 2.863 -36.095 1.00 95.31 331 TYR A C 1
ATOM 2704 O O . TYR A 1 331 ? 21.853 3.347 -36.901 1.00 95.31 331 TYR A O 1
ATOM 2712 N N . ILE A 1 332 ? 21.349 2.800 -34.791 1.00 94.19 332 ILE A N 1
ATOM 2713 C CA . ILE A 1 332 ? 22.595 3.352 -34.237 1.00 94.19 332 ILE A CA 1
ATOM 2714 C C . ILE A 1 332 ? 23.819 2.587 -34.766 1.00 94.19 332 ILE A C 1
ATOM 2716 O O . ILE A 1 332 ? 24.835 3.200 -35.097 1.00 94.19 332 ILE A O 1
ATOM 2720 N N . ALA A 1 333 ? 23.735 1.262 -34.896 1.00 94.75 333 ALA A N 1
ATOM 2721 C CA . ALA A 1 333 ? 24.798 0.459 -35.491 1.00 94.75 333 ALA A CA 1
ATOM 2722 C C . ALA A 1 333 ? 25.037 0.803 -36.967 1.00 94.75 333 ALA A C 1
ATOM 2724 O O . ALA A 1 333 ? 26.188 0.888 -37.380 1.00 94.75 333 ALA A O 1
ATOM 2725 N N . GLY A 1 334 ? 23.979 1.067 -37.737 1.00 95.00 334 GLY A N 1
ATOM 2726 C CA . GLY A 1 334 ? 24.070 1.558 -39.110 1.00 95.00 334 GLY A CA 1
ATOM 2727 C C . GLY A 1 334 ? 24.707 2.947 -39.193 1.00 95.00 334 GLY A C 1
ATOM 2728 O O . GLY A 1 334 ? 25.561 3.165 -40.046 1.00 95.00 334 GLY A O 1
ATOM 2729 N N . LEU A 1 335 ? 24.396 3.861 -38.264 1.00 94.19 335 LEU A N 1
ATOM 2730 C CA . LEU A 1 335 ? 25.053 5.177 -38.197 1.00 94.19 335 LEU A CA 1
ATOM 2731 C C . LEU A 1 335 ? 26.561 5.052 -37.950 1.00 94.19 335 LEU A C 1
ATOM 2733 O O . LEU A 1 335 ? 27.344 5.849 -38.458 1.00 94.19 335 LEU A O 1
ATOM 2737 N N . LEU A 1 336 ? 26.969 4.078 -37.138 1.00 94.25 336 LEU A N 1
ATOM 2738 C CA . LEU A 1 336 ? 28.344 3.941 -36.660 1.00 94.25 336 LEU A CA 1
ATOM 2739 C C . LEU A 1 336 ? 29.117 2.796 -37.329 1.00 94.25 336 LEU A C 1
ATOM 2741 O O . LEU A 1 336 ? 30.246 2.526 -36.915 1.00 94.25 336 LEU A O 1
ATOM 2745 N N . HIS A 1 337 ? 28.557 2.138 -38.351 1.00 95.19 337 HIS A N 1
ATOM 2746 C CA . HIS A 1 337 ? 29.157 0.945 -38.966 1.00 95.19 337 HIS A CA 1
ATOM 2747 C C . HIS A 1 337 ? 30.582 1.216 -39.474 1.00 95.19 337 HIS A C 1
ATOM 2749 O O . HIS A 1 337 ? 31.490 0.402 -39.309 1.00 95.19 337 HIS A O 1
ATOM 2755 N N . ASP A 1 338 ? 30.784 2.432 -39.975 1.00 94.19 338 ASP A N 1
ATOM 2756 C CA . ASP A 1 338 ? 32.007 2.911 -40.601 1.00 94.19 338 ASP A CA 1
ATOM 2757 C C . ASP A 1 338 ? 32.943 3.682 -39.650 1.00 94.19 338 ASP A C 1
ATOM 2759 O O . ASP A 1 338 ? 33.973 4.216 -40.073 1.00 94.19 338 ASP A O 1
ATOM 2763 N N . VAL A 1 339 ? 32.648 3.731 -38.342 1.00 93.56 339 VAL A N 1
ATOM 2764 C CA . VAL A 1 339 ? 33.416 4.517 -37.348 1.00 93.56 339 VAL A CA 1
ATOM 2765 C C . VAL A 1 339 ? 34.915 4.203 -37.352 1.00 93.56 339 VAL A C 1
ATOM 2767 O O . VAL A 1 339 ? 35.752 5.079 -37.120 1.00 93.56 339 VAL A O 1
ATOM 2770 N N . GLY A 1 340 ? 35.286 2.969 -37.701 1.00 93.31 340 GLY A N 1
ATOM 2771 C CA . GLY A 1 340 ? 36.678 2.544 -37.795 1.00 93.31 340 GLY A CA 1
ATOM 2772 C C . GLY A 1 340 ? 37.483 3.217 -38.909 1.00 93.31 340 GLY A C 1
ATOM 2773 O O . GLY A 1 340 ? 38.717 3.216 -38.842 1.00 93.31 340 GLY A O 1
ATOM 2774 N N . LYS A 1 341 ? 36.835 3.870 -39.888 1.00 91.62 341 LYS A N 1
ATOM 2775 C CA . LYS A 1 341 ? 37.502 4.689 -40.918 1.00 91.62 341 LYS A CA 1
ATOM 2776 C C . LYS A 1 341 ? 38.332 5.824 -40.313 1.00 91.62 341 LYS A C 1
ATOM 2778 O O . LYS A 1 341 ? 39.274 6.315 -40.946 1.00 91.62 341 LYS A O 1
ATOM 2783 N N . ILE A 1 342 ? 38.083 6.206 -39.055 1.00 89.62 342 ILE A N 1
ATOM 2784 C CA . ILE A 1 342 ? 38.943 7.142 -38.320 1.00 89.62 342 ILE A CA 1
ATOM 2785 C C . ILE A 1 342 ? 40.400 6.656 -38.232 1.00 89.62 342 ILE A C 1
ATOM 2787 O O . ILE A 1 342 ? 41.312 7.476 -38.348 1.00 89.62 342 ILE A O 1
ATOM 2791 N N . GLY A 1 343 ? 40.627 5.341 -38.137 1.00 88.81 343 GLY A N 1
ATOM 2792 C CA . GLY A 1 343 ? 41.954 4.723 -38.077 1.00 88.81 343 GLY A CA 1
ATOM 2793 C C . GLY A 1 343 ? 42.622 4.498 -39.438 1.00 88.81 343 GLY A C 1
ATOM 2794 O O . GLY A 1 343 ? 43.763 4.033 -39.494 1.00 88.81 343 GLY A O 1
ATOM 2795 N N . ILE A 1 344 ? 41.942 4.830 -40.541 1.00 91.38 344 ILE A N 1
ATOM 2796 C CA . ILE A 1 344 ? 42.473 4.687 -41.901 1.00 91.38 344 ILE A CA 1
ATOM 2797 C C . ILE A 1 344 ? 43.155 5.998 -42.344 1.00 91.38 344 ILE A C 1
ATOM 2799 O O . ILE A 1 344 ? 42.573 7.078 -42.174 1.00 91.38 344 ILE A O 1
ATOM 2803 N N . PRO A 1 345 ? 44.382 5.949 -42.907 1.00 90.19 345 PRO A N 1
ATOM 2804 C CA . PRO A 1 345 ? 45.076 7.135 -43.408 1.00 90.19 345 PRO A CA 1
ATOM 2805 C C . PRO A 1 345 ? 44.303 7.872 -44.511 1.00 90.19 345 PRO A C 1
ATOM 2807 O O . PRO A 1 345 ? 43.805 7.254 -45.453 1.00 90.19 345 PRO A O 1
ATOM 2810 N N . ASN A 1 346 ? 44.291 9.210 -44.454 1.00 84.56 346 ASN A N 1
ATOM 2811 C CA . ASN A 1 346 ? 43.588 10.055 -45.431 1.00 84.56 346 ASN A CA 1
ATOM 2812 C C . ASN A 1 346 ? 44.049 9.835 -46.880 1.00 84.56 346 ASN A C 1
ATOM 2814 O O . ASN A 1 346 ? 43.241 9.953 -47.798 1.00 84.56 346 ASN A O 1
ATOM 2818 N N . VAL A 1 347 ? 45.333 9.516 -47.078 1.00 86.38 347 VAL A N 1
ATOM 2819 C CA . VAL A 1 347 ? 45.915 9.248 -48.404 1.00 86.38 347 VAL A CA 1
ATOM 2820 C C . VAL A 1 347 ? 45.362 7.972 -49.046 1.00 86.38 347 VAL A C 1
ATOM 2822 O O . VAL A 1 347 ? 45.319 7.893 -50.267 1.00 86.38 347 VAL A O 1
ATOM 2825 N N . ILE A 1 348 ? 44.910 7.008 -48.235 1.00 87.00 348 ILE A N 1
ATOM 2826 C CA . ILE A 1 348 ? 44.309 5.751 -48.699 1.00 87.00 348 ILE A CA 1
ATOM 2827 C C . ILE A 1 348 ? 42.812 5.957 -48.947 1.00 87.00 348 ILE A C 1
ATOM 2829 O O . ILE A 1 348 ? 42.321 5.644 -50.026 1.00 87.00 348 ILE A O 1
ATOM 2833 N N . ILE A 1 349 ? 42.091 6.534 -47.977 1.00 82.75 349 ILE A N 1
ATOM 2834 C CA . ILE A 1 349 ? 40.623 6.648 -48.044 1.00 82.75 349 ILE A CA 1
ATOM 2835 C C . ILE A 1 349 ? 40.138 7.584 -49.166 1.00 82.75 349 ILE A C 1
ATOM 2837 O O . ILE A 1 349 ? 39.094 7.347 -49.757 1.00 82.75 349 ILE A O 1
ATOM 2841 N N . ASN A 1 350 ? 40.917 8.620 -49.503 1.00 81.31 350 ASN A N 1
ATOM 2842 C CA . ASN A 1 350 ? 40.560 9.611 -50.524 1.00 81.31 350 ASN A CA 1
ATOM 2843 C C . ASN A 1 350 ? 41.271 9.388 -51.876 1.00 81.31 350 ASN A C 1
ATOM 2845 O O . ASN A 1 350 ? 41.263 10.290 -52.722 1.00 81.31 350 ASN A O 1
ATOM 2849 N N . LYS A 1 351 ? 41.918 8.232 -52.086 1.00 83.62 351 LYS A N 1
ATOM 2850 C CA . LYS A 1 351 ? 42.639 7.930 -53.333 1.00 83.62 351 LYS A CA 1
ATOM 2851 C C . LYS A 1 351 ? 41.664 7.838 -54.517 1.00 83.62 351 LYS A C 1
ATOM 2853 O O . LYS A 1 351 ? 40.600 7.236 -54.403 1.00 83.62 351 LYS A O 1
ATOM 2858 N N . GLN A 1 352 ? 42.015 8.460 -55.647 1.00 77.50 352 GLN A N 1
ATOM 2859 C CA . GLN A 1 352 ? 41.191 8.450 -56.870 1.00 77.50 352 GLN A CA 1
ATOM 2860 C C . GLN A 1 352 ? 41.508 7.266 -57.797 1.00 77.50 352 GLN A C 1
ATOM 2862 O O . GLN A 1 352 ? 40.626 6.795 -58.512 1.00 77.50 352 GLN A O 1
ATOM 2867 N N . ASP A 1 353 ? 42.746 6.771 -57.763 1.00 80.69 353 ASP A N 1
ATOM 2868 C CA . ASP A 1 353 ? 43.172 5.586 -58.507 1.00 80.69 353 ASP A CA 1
ATOM 2869 C C . ASP A 1 353 ? 42.802 4.288 -57.779 1.00 80.69 353 ASP A C 1
ATOM 2871 O O . ASP A 1 353 ? 42.485 4.282 -56.587 1.00 80.69 353 ASP A O 1
ATOM 2875 N N . LYS A 1 354 ? 42.901 3.156 -58.489 1.00 82.94 354 LYS A N 1
ATOM 2876 C CA . LYS A 1 354 ? 42.734 1.832 -57.878 1.00 82.94 354 LYS A CA 1
ATOM 2877 C C . LYS A 1 354 ? 43.700 1.662 -56.700 1.00 82.94 354 LYS A C 1
ATOM 2879 O O . LYS A 1 354 ? 44.890 1.967 -56.807 1.00 82.94 354 LYS A O 1
ATOM 2884 N N . LEU A 1 355 ? 43.172 1.141 -55.597 1.00 87.12 355 LEU A N 1
ATOM 2885 C CA . LEU A 1 355 ? 43.962 0.779 -54.427 1.00 87.12 355 LEU A CA 1
ATOM 2886 C C . LEU A 1 355 ? 44.890 -0.390 -54.767 1.00 87.12 355 LEU A C 1
ATOM 2888 O O . LEU A 1 355 ? 44.507 -1.306 -55.500 1.00 87.12 355 LEU A O 1
ATOM 2892 N N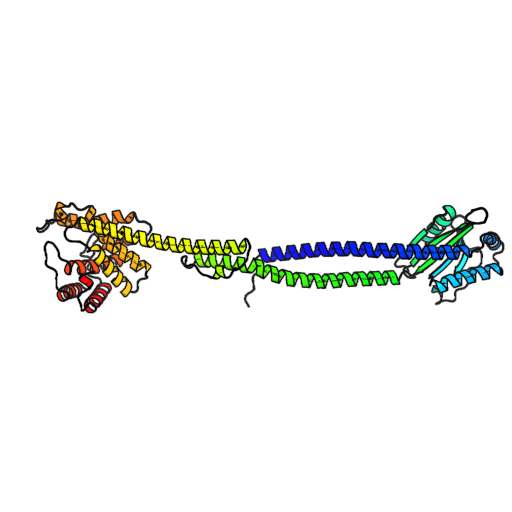 . THR A 1 356 ? 46.104 -0.369 -54.225 1.00 91.81 356 THR A N 1
ATOM 2893 C CA . THR A 1 356 ? 46.971 -1.549 -54.206 1.00 91.81 356 THR A CA 1
ATOM 2894 C C . THR A 1 356 ? 46.399 -2.592 -53.244 1.00 91.81 356 THR A C 1
ATOM 2896 O O . THR A 1 356 ? 45.550 -2.283 -52.405 1.00 91.81 356 THR A O 1
ATOM 2899 N N . GLN A 1 357 ? 46.871 -3.838 -53.334 1.00 90.38 357 GLN A N 1
ATOM 2900 C CA . GLN A 1 357 ? 46.434 -4.891 -52.413 1.00 90.38 357 GLN A CA 1
ATOM 2901 C C . GLN A 1 357 ? 46.704 -4.511 -50.946 1.00 90.38 357 GLN A C 1
ATOM 2903 O O . GLN A 1 357 ? 45.823 -4.663 -50.110 1.00 90.38 357 GLN A O 1
ATOM 2908 N N . GLU A 1 358 ? 47.871 -3.931 -50.655 1.00 91.31 358 GLU A N 1
ATOM 2909 C CA . GLU A 1 358 ? 48.247 -3.480 -49.308 1.00 91.31 358 GLU A CA 1
ATOM 2910 C C . GLU A 1 358 ? 47.344 -2.344 -48.796 1.00 91.31 358 GLU A C 1
ATOM 2912 O O . GLU A 1 358 ? 46.899 -2.356 -47.647 1.00 91.31 358 GLU A O 1
ATOM 2917 N N . GLU A 1 359 ? 47.019 -1.374 -49.655 1.00 91.62 359 GLU A N 1
ATOM 2918 C CA . GLU A 1 359 ? 46.090 -0.290 -49.320 1.00 91.62 359 GLU A CA 1
ATOM 2919 C C . GLU A 1 359 ? 44.675 -0.824 -49.062 1.00 91.62 359 GLU A C 1
ATOM 2921 O O . GLU A 1 359 ? 44.003 -0.382 -48.128 1.00 91.62 359 GLU A O 1
ATOM 2926 N N . TYR A 1 360 ? 44.230 -1.800 -49.857 1.00 89.44 360 TYR A N 1
ATOM 2927 C CA . TYR A 1 360 ? 42.932 -2.444 -49.686 1.00 89.44 360 TYR A CA 1
ATOM 2928 C C . TYR A 1 360 ? 42.871 -3.283 -48.403 1.00 89.44 360 TYR A C 1
ATOM 2930 O O . TYR A 1 360 ? 41.903 -3.173 -47.649 1.00 89.44 360 TYR A O 1
ATOM 2938 N N . ASP A 1 361 ? 43.925 -4.038 -48.089 1.00 91.25 361 ASP A N 1
ATOM 2939 C CA . ASP A 1 361 ? 44.043 -4.777 -46.828 1.00 91.25 361 ASP A CA 1
ATOM 2940 C C . ASP A 1 361 ? 44.038 -3.824 -45.627 1.00 91.25 361 ASP A C 1
ATOM 2942 O O . ASP A 1 361 ? 43.438 -4.131 -44.595 1.00 91.25 361 ASP A O 1
ATOM 2946 N N . LYS A 1 362 ? 44.602 -2.615 -45.771 1.00 92.94 362 LYS A N 1
ATOM 2947 C CA . LYS A 1 362 ? 44.481 -1.576 -44.746 1.00 92.94 362 LYS A CA 1
ATOM 2948 C C . LYS A 1 362 ? 43.038 -1.105 -44.576 1.00 92.94 362 LYS A C 1
ATOM 2950 O O . LYS A 1 362 ? 42.596 -0.989 -43.434 1.00 92.94 362 LYS A O 1
ATOM 2955 N N . ILE A 1 363 ? 42.284 -0.877 -45.655 1.00 90.75 363 ILE A N 1
ATOM 2956 C CA . ILE A 1 363 ? 40.855 -0.528 -45.561 1.00 90.75 363 ILE A CA 1
ATOM 2957 C C . ILE A 1 363 ? 40.072 -1.632 -44.850 1.00 90.75 363 ILE A C 1
ATOM 2959 O O . ILE A 1 363 ? 39.286 -1.314 -43.962 1.00 90.75 363 ILE A O 1
ATOM 2963 N N . LYS A 1 364 ? 40.332 -2.914 -45.141 1.00 94.31 364 LYS A N 1
ATOM 2964 C CA . LYS A 1 364 ? 39.670 -4.056 -44.476 1.00 94.31 364 LYS A CA 1
ATOM 2965 C C . LYS A 1 364 ? 39.865 -4.117 -42.959 1.00 94.31 364 LYS A C 1
ATOM 2967 O O . LYS A 1 364 ? 39.181 -4.887 -42.294 1.00 94.31 364 LYS A O 1
ATOM 2972 N N . THR A 1 365 ? 40.765 -3.314 -42.387 1.00 95.38 365 THR A N 1
ATOM 2973 C CA . THR A 1 365 ? 40.933 -3.225 -40.928 1.00 95.38 365 THR A CA 1
ATOM 2974 C C . THR A 1 365 ? 39.874 -2.362 -40.239 1.00 95.38 365 THR A C 1
ATOM 2976 O O . THR A 1 365 ? 39.710 -2.479 -39.024 1.00 95.38 365 THR A O 1
ATOM 2979 N N . HIS A 1 366 ? 39.129 -1.519 -40.966 1.00 95.25 366 HIS A N 1
ATOM 2980 C CA . HIS A 1 366 ? 38.176 -0.600 -40.336 1.00 95.25 366 HIS A CA 1
ATOM 2981 C C . HIS A 1 366 ? 37.029 -1.288 -39.567 1.00 95.25 366 HIS A C 1
ATOM 2983 O O . HIS A 1 366 ? 36.686 -0.753 -38.517 1.00 95.25 366 HIS A O 1
ATOM 2989 N N . PRO A 1 367 ? 36.495 -2.472 -39.938 1.00 96.38 367 PRO A N 1
ATOM 2990 C CA . PRO A 1 367 ? 35.493 -3.148 -39.111 1.00 96.38 367 PRO A CA 1
ATOM 2991 C C . PRO A 1 367 ? 36.065 -3.563 -37.749 1.00 96.38 367 PRO A C 1
ATOM 2993 O O . PRO A 1 367 ? 35.419 -3.419 -36.713 1.00 96.38 367 PRO A O 1
ATOM 2996 N N . VAL A 1 368 ? 37.329 -4.008 -37.722 1.00 96.81 368 VAL A N 1
ATOM 2997 C CA . VAL A 1 368 ? 38.044 -4.390 -36.490 1.00 96.81 368 VAL A CA 1
ATOM 2998 C C . VAL A 1 368 ? 38.272 -3.171 -35.593 1.00 96.81 368 VAL A C 1
ATOM 3000 O O . VAL A 1 368 ? 37.999 -3.222 -34.394 1.00 96.81 368 VAL A O 1
ATOM 3003 N N . ILE A 1 369 ? 38.728 -2.057 -36.174 1.00 95.50 369 ILE A N 1
ATOM 3004 C CA . ILE A 1 369 ? 38.916 -0.789 -35.452 1.00 95.50 369 ILE A CA 1
ATOM 3005 C C . ILE A 1 369 ? 37.566 -0.269 -34.940 1.00 95.50 369 ILE A C 1
ATOM 3007 O O . ILE A 1 369 ? 37.469 0.172 -33.796 1.00 95.50 369 ILE A O 1
ATOM 3011 N N . GLY A 1 370 ? 36.514 -0.365 -35.758 1.00 94.62 370 GLY A N 1
ATOM 3012 C CA . GLY A 1 370 ? 35.156 0.026 -35.398 1.00 94.62 370 GLY A CA 1
ATOM 3013 C C . GLY A 1 370 ? 34.643 -0.750 -34.190 1.00 94.62 370 GLY A C 1
ATOM 3014 O O . GLY A 1 370 ? 34.231 -0.141 -33.201 1.00 94.62 370 GLY A O 1
ATOM 3015 N N . LYS A 1 371 ? 34.791 -2.082 -34.202 1.00 95.06 371 LYS A N 1
ATOM 3016 C CA . LYS A 1 371 ? 34.481 -2.929 -33.044 1.00 95.06 371 LYS A CA 1
ATOM 3017 C C . LYS A 1 371 ? 35.253 -2.509 -31.803 1.00 95.06 371 LYS A C 1
ATOM 3019 O O . LYS A 1 371 ? 34.659 -2.431 -30.734 1.00 95.06 371 LYS A O 1
ATOM 3024 N N . GLN A 1 372 ? 36.548 -2.218 -31.921 1.00 94.19 372 GLN A N 1
ATOM 3025 C CA . GLN A 1 372 ? 37.373 -1.812 -30.781 1.00 94.19 372 GLN A CA 1
ATOM 3026 C C . GLN A 1 372 ? 36.905 -0.481 -30.173 1.00 94.19 372 GLN A C 1
ATOM 3028 O O . GLN A 1 372 ? 36.848 -0.352 -28.952 1.00 94.19 372 GLN A O 1
ATOM 3033 N N . ILE A 1 373 ? 36.554 0.501 -31.008 1.00 92.56 373 ILE A N 1
ATOM 3034 C CA . ILE A 1 373 ? 36.048 1.803 -30.553 1.00 92.56 373 ILE A CA 1
ATOM 3035 C C . ILE A 1 373 ? 34.696 1.628 -29.857 1.00 92.56 373 ILE A C 1
ATOM 3037 O O . ILE A 1 373 ? 34.516 2.103 -28.733 1.00 92.56 373 ILE A O 1
ATOM 3041 N N . LEU A 1 374 ? 33.769 0.921 -30.505 1.00 91.75 374 LEU A N 1
ATOM 3042 C CA . LEU A 1 374 ? 32.390 0.773 -30.040 1.00 91.75 374 LEU A CA 1
ATOM 3043 C C . LEU A 1 374 ? 32.249 -0.198 -28.868 1.00 91.75 374 LEU A C 1
ATOM 3045 O O . LEU A 1 374 ? 31.327 -0.041 -28.079 1.00 91.75 374 LEU A O 1
ATOM 3049 N N . SER A 1 375 ? 33.188 -1.132 -28.680 1.00 90.31 375 SER A N 1
ATOM 3050 C CA . SER A 1 375 ? 33.239 -2.009 -27.496 1.00 90.31 375 SER A CA 1
ATOM 3051 C C . SER A 1 375 ? 33.348 -1.238 -26.173 1.00 90.31 375 SER A C 1
ATOM 3053 O O . SER A 1 375 ? 33.061 -1.797 -25.118 1.00 90.31 375 SER A O 1
ATOM 3055 N N . ASN A 1 376 ? 33.735 0.045 -26.202 1.00 87.00 376 ASN A N 1
ATOM 3056 C CA . ASN A 1 376 ? 33.722 0.900 -25.011 1.00 87.00 376 ASN A CA 1
ATOM 3057 C C . ASN A 1 376 ? 32.298 1.313 -24.585 1.00 87.00 376 ASN A C 1
ATOM 3059 O O . ASN A 1 376 ? 32.108 1.777 -23.462 1.00 87.00 376 ASN A O 1
ATOM 3063 N N . ILE A 1 377 ? 31.297 1.143 -25.455 1.00 85.00 377 ILE A N 1
ATOM 3064 C CA . ILE A 1 377 ? 29.884 1.401 -25.166 1.00 85.00 377 ILE A CA 1
ATOM 3065 C C . ILE A 1 377 ? 29.266 0.119 -24.599 1.00 85.00 377 ILE A C 1
ATOM 3067 O O . ILE A 1 377 ? 28.742 -0.729 -25.318 1.00 85.00 377 ILE A O 1
ATOM 3071 N N . THR A 1 378 ? 29.329 -0.032 -23.278 1.00 81.75 378 THR A N 1
ATOM 3072 C CA . THR A 1 378 ? 28.906 -1.265 -22.592 1.00 81.75 378 THR A CA 1
ATOM 3073 C C . THR A 1 378 ? 27.392 -1.416 -22.454 1.00 81.75 378 THR A C 1
ATOM 3075 O O . THR A 1 378 ? 26.913 -2.530 -22.262 1.00 81.75 378 THR A O 1
ATOM 3078 N N . GLN A 1 379 ? 26.629 -0.322 -22.556 1.00 77.25 379 GLN A N 1
ATOM 3079 C CA . GLN A 1 379 ? 25.169 -0.355 -22.403 1.00 77.25 379 GLN A CA 1
ATOM 3080 C C . GLN A 1 379 ? 24.431 -0.933 -23.618 1.00 77.25 379 GLN A C 1
ATOM 3082 O O . GLN A 1 379 ? 23.295 -1.372 -23.482 1.00 77.25 379 GLN A O 1
ATOM 3087 N N . THR A 1 380 ? 25.076 -0.967 -24.784 1.00 75.12 380 THR A N 1
ATOM 3088 C CA . THR A 1 380 ? 24.495 -1.429 -26.055 1.00 75.12 380 THR A CA 1
ATOM 3089 C C . THR A 1 380 ? 25.546 -2.225 -26.841 1.00 75.12 380 THR A C 1
ATOM 3091 O O . THR A 1 380 ? 26.060 -1.749 -27.858 1.00 75.12 380 THR A O 1
ATOM 3094 N N . PRO A 1 381 ? 25.918 -3.431 -26.367 1.00 73.62 381 PRO A N 1
ATOM 3095 C CA . PRO A 1 381 ? 27.062 -4.178 -26.898 1.00 73.62 381 PRO A CA 1
ATOM 3096 C C . PRO A 1 381 ? 26.906 -4.555 -28.381 1.00 73.62 381 PRO A C 1
ATOM 3098 O O . PRO A 1 381 ? 27.893 -4.593 -29.119 1.00 73.62 381 PRO A O 1
ATOM 3101 N N . HIS A 1 382 ? 25.665 -4.743 -28.839 1.00 83.19 382 HIS A N 1
ATOM 3102 C CA . HIS A 1 382 ? 25.329 -5.143 -30.208 1.00 83.19 382 HIS A CA 1
ATOM 3103 C C . HIS A 1 382 ? 25.715 -4.107 -31.274 1.00 83.19 382 HIS A C 1
ATOM 3105 O O . HIS A 1 382 ? 25.944 -4.467 -32.425 1.00 83.19 382 HIS A O 1
ATOM 3111 N N . ILE A 1 383 ? 25.866 -2.830 -30.906 1.00 87.75 383 ILE A N 1
ATOM 3112 C CA . ILE A 1 383 ? 26.273 -1.775 -31.850 1.00 87.75 383 ILE A CA 1
ATOM 3113 C C . ILE A 1 383 ? 27.654 -2.082 -32.443 1.00 87.75 383 ILE A C 1
ATOM 3115 O O . ILE A 1 383 ? 27.888 -1.887 -33.637 1.00 87.75 383 ILE A O 1
ATOM 3119 N N . SER A 1 384 ? 28.564 -2.614 -31.621 1.00 93.44 384 SER A N 1
ATOM 3120 C CA . SER A 1 384 ? 29.915 -2.980 -32.057 1.00 93.44 384 SER A CA 1
ATOM 3121 C C . SER A 1 384 ? 29.926 -4.130 -33.070 1.00 93.44 384 SER A C 1
ATOM 3123 O O . SER A 1 384 ? 30.816 -4.186 -33.921 1.00 93.44 384 SER A O 1
ATOM 3125 N N . ASP A 1 385 ? 28.922 -5.009 -33.024 1.00 94.19 385 ASP A N 1
ATOM 3126 C CA . ASP A 1 385 ? 28.788 -6.139 -33.939 1.00 94.19 385 ASP A CA 1
ATOM 3127 C C . ASP A 1 385 ? 28.347 -5.690 -35.334 1.00 94.19 385 ASP A C 1
ATOM 3129 O O . ASP A 1 385 ? 28.858 -6.211 -36.325 1.00 94.19 385 ASP A O 1
ATOM 3133 N N . GLY A 1 386 ? 27.482 -4.676 -35.434 1.00 94.19 386 GLY A N 1
ATOM 3134 C CA . GLY A 1 386 ? 27.123 -4.077 -36.723 1.00 94.19 386 GLY A CA 1
ATOM 3135 C C . GLY A 1 386 ? 28.346 -3.521 -37.455 1.00 94.19 386 GLY A C 1
ATOM 3136 O O . GLY A 1 386 ? 28.602 -3.870 -38.606 1.00 94.19 386 GLY A O 1
ATOM 3137 N N . ALA A 1 387 ? 29.186 -2.754 -36.755 1.00 94.31 387 ALA A N 1
ATOM 3138 C CA . ALA A 1 387 ? 30.443 -2.260 -37.317 1.00 94.31 387 ALA A CA 1
ATOM 3139 C C . ALA A 1 387 ? 31.436 -3.380 -37.659 1.00 94.31 387 ALA A C 1
ATOM 3141 O O . ALA A 1 387 ? 32.209 -3.242 -38.599 1.00 94.31 387 ALA A O 1
ATOM 3142 N N . TYR A 1 388 ? 31.426 -4.499 -36.937 1.00 96.50 388 TYR A N 1
ATOM 3143 C CA . TYR A 1 388 ? 32.369 -5.587 -37.182 1.00 96.50 388 TYR A CA 1
ATOM 3144 C C . TYR A 1 388 ? 31.983 -6.486 -38.358 1.00 96.50 388 TYR A C 1
ATOM 3146 O O . TYR A 1 388 ? 32.859 -6.919 -39.101 1.00 96.50 388 TYR A O 1
ATOM 3154 N N . TYR A 1 389 ? 30.689 -6.776 -38.508 1.00 97.00 389 TYR A N 1
ATOM 3155 C CA . TYR A 1 389 ? 30.193 -7.811 -39.415 1.00 97.00 389 TYR A CA 1
ATOM 3156 C C . TYR A 1 389 ? 29.555 -7.275 -40.704 1.00 97.00 389 TYR A C 1
ATOM 3158 O O . TYR A 1 389 ? 29.223 -8.078 -41.569 1.00 97.00 389 TYR A O 1
ATOM 3166 N N . HIS A 1 390 ? 29.384 -5.959 -40.884 1.00 96.44 390 HIS A N 1
ATOM 3167 C CA . HIS A 1 390 ? 28.706 -5.402 -42.072 1.00 96.44 390 HIS A CA 1
ATOM 3168 C C . HIS A 1 390 ? 29.411 -5.674 -43.418 1.00 96.44 390 HIS A C 1
ATOM 3170 O O . HIS A 1 390 ? 28.822 -5.460 -44.475 1.00 96.44 390 HIS A O 1
ATOM 3176 N N . HIS A 1 391 ? 30.657 -6.155 -43.401 1.00 96.88 391 HIS A N 1
ATOM 3177 C CA . HIS A 1 391 ? 31.389 -6.602 -44.590 1.00 96.88 391 HIS A CA 1
ATOM 3178 C C . HIS A 1 391 ? 31.555 -8.126 -44.692 1.00 96.88 391 HIS A C 1
ATOM 3180 O O . HIS A 1 391 ? 32.212 -8.623 -45.617 1.00 96.88 391 HIS A O 1
ATOM 3186 N N . GLU A 1 392 ? 30.942 -8.885 -43.782 1.00 97.69 392 GLU A N 1
ATOM 3187 C CA . GLU A 1 392 ? 30.777 -10.319 -43.980 1.00 97.69 392 GLU A CA 1
ATOM 3188 C C . GLU A 1 392 ? 29.796 -10.580 -45.122 1.00 97.69 392 GLU A C 1
ATOM 3190 O O . GLU A 1 392 ? 28.859 -9.818 -45.365 1.00 97.69 392 GLU A O 1
ATOM 3195 N N . ARG A 1 393 ? 30.018 -11.681 -45.837 1.00 97.62 393 ARG A N 1
ATOM 3196 C CA . ARG A 1 393 ? 29.172 -12.107 -46.953 1.00 97.62 393 ARG A CA 1
ATOM 3197 C C . ARG A 1 393 ? 28.499 -13.411 -46.588 1.00 97.62 393 ARG A C 1
ATOM 3199 O O . ARG A 1 393 ? 29.133 -14.277 -45.993 1.00 97.62 393 ARG A O 1
ATOM 3206 N N . TYR A 1 394 ? 27.244 -13.578 -46.992 1.00 97.31 394 TYR A N 1
ATOM 3207 C CA . TYR A 1 394 ? 26.465 -14.772 -46.660 1.00 97.31 394 TYR A CA 1
ATOM 3208 C C . TYR A 1 394 ? 27.129 -16.085 -47.136 1.00 97.31 394 TYR A C 1
ATOM 3210 O O . TYR A 1 394 ? 26.989 -17.117 -46.486 1.00 97.31 394 TYR A O 1
ATOM 3218 N N . ASP A 1 395 ? 27.917 -16.040 -48.213 1.00 96.94 395 ASP A N 1
ATOM 3219 C CA . ASP A 1 395 ? 28.720 -17.147 -48.755 1.00 96.94 395 ASP A CA 1
ATOM 3220 C C . ASP A 1 395 ? 30.040 -17.442 -48.007 1.00 96.94 395 ASP A C 1
ATOM 3222 O O . ASP A 1 395 ? 30.735 -18.394 -48.361 1.00 96.94 395 ASP A O 1
ATOM 3226 N N . GLY A 1 396 ? 30.407 -16.656 -46.990 1.00 96.25 396 GLY A N 1
ATOM 3227 C CA . GLY A 1 396 ? 31.654 -16.820 -46.234 1.00 96.25 396 GLY A CA 1
ATOM 3228 C C . GLY A 1 396 ? 32.896 -16.203 -46.880 1.00 96.25 396 GLY A C 1
ATOM 3229 O O . GLY A 1 396 ? 33.999 -16.375 -46.369 1.00 96.25 396 GLY A O 1
ATOM 3230 N N . THR A 1 397 ? 32.756 -15.472 -47.991 1.00 95.75 397 THR A N 1
ATOM 3231 C CA . THR A 1 397 ? 33.893 -14.827 -48.685 1.00 95.75 397 THR A CA 1
ATOM 3232 C C . THR A 1 397 ? 34.149 -13.380 -48.239 1.00 95.75 397 THR A C 1
ATOM 3234 O O . THR A 1 397 ? 34.954 -12.668 -48.844 1.00 95.75 397 THR A O 1
ATOM 3237 N N . GLY A 1 398 ? 33.447 -12.930 -47.194 1.00 94.94 398 GLY A N 1
ATOM 3238 C CA . GLY A 1 398 ? 33.577 -11.598 -46.604 1.00 94.94 398 GLY A CA 1
ATOM 3239 C C . GLY A 1 398 ? 34.753 -11.451 -45.634 1.00 94.94 398 GLY A C 1
ATOM 3240 O O . GLY A 1 398 ? 35.649 -12.292 -45.566 1.00 94.94 398 GLY A O 1
ATOM 3241 N N . TYR A 1 399 ? 34.777 -10.332 -44.912 1.00 96.00 399 TYR A N 1
ATOM 3242 C CA . TYR A 1 399 ? 35.795 -10.012 -43.907 1.00 96.00 399 TYR A CA 1
ATOM 3243 C C . TYR A 1 399 ? 35.145 -9.287 -42.714 1.00 96.00 399 TYR A C 1
ATOM 3245 O O . TYR A 1 399 ? 34.096 -8.668 -42.896 1.00 96.00 399 TYR A O 1
ATOM 3253 N N . PRO A 1 400 ? 35.753 -9.297 -41.509 1.00 93.88 400 PRO A N 1
ATOM 3254 C CA . PRO A 1 400 ? 37.116 -9.732 -41.163 1.00 93.88 400 PRO A CA 1
ATOM 3255 C C . PRO A 1 400 ? 37.289 -11.206 -40.762 1.00 93.88 400 PRO A C 1
ATOM 3257 O O . PRO A 1 400 ? 38.427 -11.656 -40.642 1.00 93.88 400 PRO A O 1
ATOM 3260 N N . THR A 1 401 ? 36.209 -11.946 -40.526 1.00 94.31 401 THR A N 1
ATOM 3261 C CA . THR A 1 401 ? 36.234 -13.315 -39.981 1.00 94.31 401 THR A CA 1
ATOM 3262 C C . THR A 1 401 ? 35.914 -14.406 -41.000 1.00 94.31 401 THR A C 1
ATOM 3264 O O . THR A 1 401 ? 36.333 -15.543 -40.788 1.00 94.31 401 THR A O 1
ATOM 3267 N N . GLY A 1 402 ? 35.227 -14.082 -42.100 1.00 94.75 402 GLY A N 1
ATOM 3268 C CA . GLY A 1 402 ? 34.836 -15.066 -43.115 1.00 94.75 402 GLY A CA 1
ATOM 3269 C C . GLY A 1 402 ? 33.712 -15.986 -42.633 1.00 94.75 402 GLY A C 1
ATOM 3270 O O . GLY A 1 402 ? 33.681 -17.172 -42.965 1.00 94.75 402 GLY A O 1
ATOM 3271 N N . LEU A 1 403 ? 32.818 -15.463 -41.790 1.00 96.19 403 LEU A N 1
ATOM 3272 C CA . LEU A 1 403 ? 31.643 -16.200 -41.327 1.00 96.19 403 LEU A CA 1
ATOM 3273 C C . LEU A 1 403 ? 30.640 -16.353 -42.472 1.00 96.19 403 LEU A C 1
ATOM 3275 O O . LEU A 1 403 ? 30.491 -15.455 -43.294 1.00 96.19 403 LEU A O 1
ATOM 3279 N N . ALA A 1 404 ? 29.933 -17.482 -42.500 1.00 96.06 404 ALA A N 1
ATOM 3280 C CA . ALA A 1 404 ? 28.953 -17.800 -43.534 1.00 96.06 404 ALA A CA 1
ATOM 3281 C C . ALA A 1 404 ? 27.546 -17.967 -42.949 1.00 96.06 404 ALA A C 1
ATOM 3283 O O . ALA A 1 404 ? 27.367 -18.441 -41.822 1.00 96.06 404 ALA A O 1
ATOM 3284 N N . GLY A 1 405 ? 26.542 -17.623 -43.750 1.00 96.06 405 GLY A N 1
ATOM 3285 C CA . GLY A 1 405 ? 25.134 -17.801 -43.431 1.00 96.06 405 GLY A CA 1
ATOM 3286 C C . GLY A 1 405 ? 24.717 -17.127 -42.123 1.00 96.06 405 GLY A C 1
ATOM 3287 O O . GLY A 1 405 ? 25.070 -15.985 -41.832 1.00 96.06 405 GLY A O 1
ATOM 3288 N N . GLU A 1 406 ? 23.969 -17.866 -41.308 1.00 95.44 406 GLU A N 1
ATOM 3289 C CA . GLU A 1 406 ? 23.430 -17.392 -40.027 1.00 95.44 406 GLU A CA 1
ATOM 3290 C C . GLU A 1 406 ? 24.473 -17.304 -38.901 1.00 95.44 406 GLU A C 1
ATOM 3292 O O . GLU A 1 406 ? 24.153 -16.826 -37.815 1.00 95.44 406 GLU A O 1
ATOM 3297 N N . ALA A 1 407 ? 25.723 -17.723 -39.141 1.00 96.50 407 ALA A N 1
ATOM 3298 C CA . ALA A 1 407 ? 26.810 -17.487 -38.191 1.00 96.50 407 ALA A CA 1
ATOM 3299 C C . ALA A 1 407 ? 27.185 -15.996 -38.106 1.00 96.50 407 ALA A C 1
ATOM 3301 O O . ALA A 1 407 ? 27.759 -15.557 -37.110 1.00 96.50 407 ALA A O 1
ATOM 3302 N N . ILE A 1 408 ? 26.843 -15.214 -39.135 1.00 96.25 408 ILE A N 1
ATOM 3303 C CA . ILE A 1 408 ? 26.916 -13.755 -39.111 1.00 96.25 408 ILE A CA 1
ATOM 3304 C C . ILE A 1 408 ? 25.719 -13.242 -38.306 1.00 96.25 408 ILE A C 1
ATOM 3306 O O . ILE A 1 408 ? 24.566 -13.561 -38.614 1.00 96.25 408 ILE A O 1
ATOM 3310 N N . LEU A 1 409 ? 25.966 -12.404 -37.298 1.00 95.31 409 LEU A N 1
ATOM 3311 C CA . LEU A 1 409 ? 24.875 -11.782 -36.549 1.00 95.31 409 LEU A CA 1
ATOM 3312 C C . LEU A 1 409 ? 23.958 -10.992 -37.491 1.00 95.31 409 LEU A C 1
ATOM 3314 O O . LEU A 1 409 ? 24.401 -10.361 -38.452 1.00 95.31 409 LEU A O 1
ATOM 3318 N N . ASP A 1 410 ? 22.658 -11.063 -37.227 1.00 95.75 410 ASP A N 1
ATOM 3319 C CA . ASP A 1 410 ? 21.619 -10.433 -38.044 1.00 95.75 410 ASP A CA 1
ATOM 3320 C C . ASP A 1 410 ? 21.845 -8.933 -38.261 1.00 95.75 410 ASP A C 1
ATOM 3322 O O . ASP A 1 410 ? 21.703 -8.465 -39.385 1.00 95.75 410 ASP A O 1
ATOM 3326 N N . ILE A 1 411 ? 22.288 -8.200 -37.238 1.00 96.31 411 ILE A N 1
ATOM 3327 C CA . ILE A 1 411 ? 22.642 -6.780 -37.341 1.00 96.31 411 ILE A CA 1
ATOM 3328 C C . ILE A 1 411 ? 23.677 -6.510 -38.444 1.00 96.31 411 ILE A C 1
ATOM 3330 O O . ILE A 1 411 ? 23.517 -5.568 -39.214 1.00 96.31 411 ILE A O 1
ATOM 3334 N N . GLY A 1 412 ? 24.688 -7.373 -38.588 1.00 96.25 412 GLY A N 1
ATOM 3335 C CA . GLY A 1 412 ? 25.683 -7.277 -39.657 1.00 96.25 412 GLY A CA 1
ATOM 3336 C C . GLY A 1 412 ? 25.090 -7.600 -41.026 1.00 96.25 412 GLY A C 1
ATOM 3337 O O . GLY A 1 412 ? 25.337 -6.879 -41.988 1.00 96.25 412 GLY A O 1
ATOM 3338 N N . ARG A 1 413 ? 24.242 -8.635 -41.106 1.00 97.88 413 ARG A N 1
ATOM 3339 C CA . ARG A 1 413 ? 23.557 -9.035 -42.349 1.00 97.88 413 ARG A CA 1
ATOM 3340 C C . ARG A 1 413 ? 22.583 -7.965 -42.855 1.00 97.88 413 ARG A C 1
ATOM 3342 O O . ARG A 1 413 ? 22.491 -7.759 -44.062 1.00 97.88 413 ARG A O 1
ATOM 3349 N N . ILE A 1 414 ? 21.882 -7.279 -41.952 1.00 98.25 414 ILE A N 1
ATOM 3350 C CA . ILE A 1 414 ? 20.974 -6.168 -42.273 1.00 98.25 414 ILE A CA 1
ATOM 3351 C C . ILE A 1 414 ? 21.770 -4.974 -42.808 1.00 98.25 414 ILE A C 1
ATOM 3353 O O . ILE A 1 414 ? 21.473 -4.481 -43.899 1.00 98.25 414 ILE A O 1
ATOM 3357 N N . ILE A 1 415 ? 22.807 -4.546 -42.078 1.00 98.06 415 ILE A N 1
ATOM 3358 C CA . ILE A 1 415 ? 23.627 -3.391 -42.469 1.00 98.06 415 ILE A CA 1
ATOM 3359 C C . ILE A 1 415 ? 24.351 -3.666 -43.793 1.00 98.06 415 ILE A C 1
ATOM 3361 O O . ILE A 1 415 ? 24.407 -2.777 -44.632 1.00 98.06 415 ILE A O 1
ATOM 3365 N N . ALA A 1 416 ? 24.824 -4.893 -44.042 1.00 97.44 416 ALA A N 1
ATOM 3366 C CA . ALA A 1 416 ? 25.482 -5.260 -45.301 1.00 97.44 416 ALA A CA 1
ATOM 3367 C C . ALA A 1 416 ? 24.587 -5.044 -46.538 1.00 97.44 416 ALA A C 1
ATOM 3369 O O . ALA A 1 416 ? 25.059 -4.594 -47.585 1.00 97.44 416 ALA A O 1
ATOM 3370 N N . VAL A 1 417 ? 23.287 -5.348 -46.429 1.00 97.88 417 VAL A N 1
ATOM 3371 C CA . VAL A 1 417 ? 22.311 -5.108 -47.508 1.00 97.88 417 VAL A CA 1
ATOM 3372 C C . VAL A 1 417 ? 22.059 -3.609 -47.685 1.00 97.88 417 VAL A C 1
ATOM 3374 O O . VAL A 1 417 ? 22.055 -3.113 -48.813 1.00 97.88 417 VAL A O 1
ATOM 3377 N N . ALA A 1 418 ? 21.873 -2.885 -46.578 1.00 97.00 418 ALA A N 1
ATOM 3378 C CA . ALA A 1 418 ? 21.637 -1.444 -46.581 1.00 97.00 418 ALA A CA 1
ATOM 3379 C C . ALA A 1 418 ? 22.827 -0.643 -47.143 1.00 97.00 418 ALA A C 1
ATOM 3381 O O . ALA A 1 418 ? 22.629 0.218 -48.002 1.00 97.00 418 ALA A O 1
ATOM 3382 N N . ASP A 1 419 ? 24.051 -0.956 -46.709 1.00 95.62 419 ASP A N 1
ATOM 3383 C CA . ASP A 1 419 ? 25.296 -0.343 -47.186 1.00 95.62 419 ASP A CA 1
ATOM 3384 C C . ASP A 1 419 ? 25.496 -0.599 -48.681 1.00 95.62 419 ASP A C 1
ATOM 3386 O O . ASP A 1 419 ? 25.723 0.334 -49.450 1.00 95.62 419 ASP A O 1
ATOM 3390 N N . ALA A 1 420 ? 25.315 -1.841 -49.142 1.00 94.50 420 ALA A N 1
ATOM 3391 C CA . ALA A 1 420 ? 25.465 -2.155 -50.558 1.00 94.50 420 ALA A CA 1
ATOM 3392 C C . ALA A 1 420 ? 24.463 -1.402 -51.444 1.00 94.50 420 ALA A C 1
ATOM 3394 O O . ALA A 1 420 ? 24.836 -0.932 -52.523 1.00 94.50 420 ALA A O 1
ATOM 3395 N N . TYR A 1 421 ? 23.210 -1.258 -51.003 1.00 94.38 421 TYR A N 1
ATOM 3396 C CA . TYR A 1 421 ? 22.228 -0.458 -51.729 1.00 94.38 421 TYR A CA 1
ATOM 3397 C C . TYR A 1 421 ? 22.648 1.011 -51.798 1.00 94.38 421 TYR A C 1
ATOM 3399 O O . TYR A 1 421 ? 22.767 1.542 -52.904 1.00 94.38 421 TYR A O 1
ATOM 3407 N N . ASP A 1 422 ? 22.973 1.637 -50.658 1.00 92.00 422 ASP A N 1
ATOM 3408 C CA . ASP A 1 422 ? 23.393 3.041 -50.652 1.00 92.00 422 ASP A CA 1
ATOM 3409 C C . ASP A 1 422 ? 24.661 3.263 -51.485 1.00 92.00 422 ASP A C 1
ATOM 3411 O O . ASP A 1 422 ? 24.763 4.228 -52.243 1.00 92.00 422 ASP A O 1
ATOM 3415 N N . ALA A 1 423 ? 25.612 2.330 -51.416 1.00 88.31 423 ALA A N 1
ATOM 3416 C CA . ALA A 1 423 ? 26.831 2.329 -52.212 1.00 88.31 423 ALA A CA 1
ATOM 3417 C C . ALA A 1 423 ? 26.568 2.322 -53.726 1.00 88.31 423 ALA A C 1
ATOM 3419 O O . ALA A 1 423 ? 27.348 2.900 -54.489 1.00 88.31 423 ALA A O 1
ATOM 3420 N N . MET A 1 424 ? 25.501 1.654 -54.170 1.00 89.50 424 MET A N 1
ATOM 3421 C CA . MET A 1 424 ? 25.103 1.572 -55.576 1.00 89.50 424 MET A CA 1
ATOM 3422 C C . MET A 1 424 ? 24.320 2.801 -56.043 1.00 89.50 424 MET A C 1
ATOM 3424 O O . MET A 1 424 ? 24.468 3.221 -57.198 1.00 89.50 424 MET A O 1
ATOM 3428 N N . THR A 1 425 ? 23.502 3.381 -55.165 1.00 87.06 425 THR A N 1
ATOM 3429 C CA . THR A 1 425 ? 22.608 4.505 -55.481 1.00 87.06 425 THR A CA 1
ATOM 3430 C C . THR A 1 425 ? 23.197 5.879 -55.154 1.00 87.06 425 THR A C 1
ATOM 3432 O O . THR A 1 425 ? 22.621 6.891 -55.553 1.00 87.06 425 THR A O 1
ATOM 3435 N N . SER A 1 426 ? 24.371 5.946 -54.519 1.00 79.75 426 SER A N 1
ATOM 3436 C CA . SER A 1 426 ? 25.080 7.191 -54.173 1.00 79.75 426 SER A CA 1
ATOM 3437 C C . SER A 1 426 ? 26.282 7.486 -55.087 1.00 79.75 426 SER A C 1
ATOM 3439 O O . SER A 1 426 ? 26.887 6.589 -55.674 1.00 79.75 426 SER A O 1
ATOM 3441 N N . ASN A 1 427 ? 26.629 8.769 -55.271 1.00 68.06 427 ASN A N 1
ATOM 3442 C CA . ASN A 1 427 ? 27.761 9.164 -56.126 1.00 68.06 427 ASN A CA 1
ATOM 3443 C C . ASN A 1 427 ? 29.093 8.838 -55.429 1.00 68.06 427 ASN A C 1
ATOM 3445 O O . ASN A 1 427 ? 29.333 9.324 -54.329 1.00 68.06 427 ASN A O 1
ATOM 3449 N N . ARG A 1 428 ? 29.986 8.082 -56.086 1.00 66.56 428 ARG A N 1
ATOM 3450 C CA . ARG A 1 428 ? 31.330 7.749 -55.570 1.00 66.56 428 ARG A CA 1
ATOM 3451 C C . ARG A 1 428 ? 32.437 8.238 -56.510 1.00 66.56 428 ARG A C 1
ATOM 3453 O O . ARG A 1 428 ? 32.209 8.435 -57.701 1.00 66.56 428 ARG A O 1
ATOM 3460 N N . SER A 1 429 ? 33.655 8.395 -55.985 1.00 55.28 429 SER A N 1
ATOM 3461 C CA . SER A 1 429 ? 34.830 8.923 -56.709 1.00 55.28 429 SER A CA 1
ATOM 3462 C C . SER A 1 429 ? 35.163 8.194 -58.015 1.00 55.28 429 SER A C 1
ATOM 3464 O O . SER A 1 429 ? 35.622 8.814 -58.971 1.00 55.28 429 SER A O 1
ATOM 3466 N N . TYR A 1 430 ? 34.895 6.887 -58.063 1.00 55.94 430 TYR A N 1
ATOM 3467 C CA . TYR A 1 430 ? 35.264 5.985 -59.156 1.00 55.94 430 TYR A CA 1
ATOM 3468 C C . TYR A 1 430 ? 34.070 5.481 -59.988 1.00 55.94 430 TYR A C 1
ATOM 3470 O O . TYR A 1 430 ? 34.275 4.746 -60.956 1.00 55.94 430 TYR A O 1
ATOM 3478 N N . ARG A 1 431 ? 32.817 5.823 -59.634 1.00 62.09 431 ARG A N 1
ATOM 3479 C CA . ARG A 1 431 ? 31.611 5.280 -60.294 1.00 62.09 431 ARG A CA 1
ATOM 3480 C C . ARG A 1 431 ? 30.440 6.269 -60.266 1.00 62.09 431 ARG A C 1
ATOM 3482 O O . ARG A 1 431 ? 30.104 6.815 -59.219 1.00 62.09 431 ARG A O 1
ATOM 3489 N N . LYS A 1 432 ? 29.776 6.448 -61.416 1.00 65.06 432 LYS A N 1
ATOM 3490 C CA . LYS A 1 432 ? 28.476 7.141 -61.499 1.00 65.06 432 LYS A CA 1
ATOM 3491 C C . LYS A 1 432 ? 27.374 6.285 -60.866 1.00 65.06 432 LYS A C 1
ATOM 3493 O O . LYS A 1 432 ? 27.418 5.062 -60.978 1.00 65.06 432 LYS A O 1
ATOM 3498 N N . THR A 1 433 ? 26.390 6.940 -60.255 1.00 77.06 433 THR A N 1
ATOM 3499 C CA . THR A 1 433 ? 25.219 6.299 -59.636 1.00 77.06 433 THR A CA 1
ATOM 3500 C C . THR A 1 433 ? 24.513 5.322 -60.569 1.00 77.06 433 THR A C 1
ATOM 3502 O O . THR A 1 433 ? 24.345 5.593 -61.761 1.00 77.06 433 THR A O 1
ATOM 3505 N N . LEU A 1 434 ? 24.122 4.165 -60.030 1.00 81.62 434 LEU A N 1
ATOM 3506 C CA . LEU A 1 434 ? 23.295 3.206 -60.754 1.00 81.62 434 LEU A CA 1
ATOM 3507 C C . LEU A 1 434 ? 21.833 3.657 -60.773 1.00 81.62 434 LEU A C 1
ATOM 3509 O O . LEU A 1 434 ? 21.372 4.355 -59.872 1.00 81.62 434 LEU A O 1
ATOM 3513 N N . SER A 1 435 ? 21.099 3.235 -61.807 1.00 85.75 435 SER A N 1
ATOM 3514 C CA . SER A 1 435 ? 19.639 3.319 -61.787 1.00 85.75 435 SER A CA 1
ATOM 3515 C C . SER A 1 435 ? 19.078 2.350 -60.747 1.00 85.75 435 SER A C 1
ATOM 3517 O O . SER A 1 435 ? 19.678 1.303 -60.489 1.00 85.75 435 SER A O 1
ATOM 3519 N N . GLN A 1 436 ? 17.906 2.672 -60.200 1.00 84.12 436 GLN A N 1
ATOM 3520 C CA . GLN A 1 436 ? 17.188 1.820 -59.249 1.00 84.12 436 GLN A CA 1
ATOM 3521 C C . GLN A 1 436 ? 17.032 0.384 -59.769 1.00 84.12 436 GLN A C 1
ATOM 3523 O O . GLN A 1 436 ? 17.346 -0.561 -59.057 1.00 84.12 436 GLN A O 1
ATOM 3528 N N . GLU A 1 437 ? 16.669 0.214 -61.046 1.00 87.81 437 GLU A N 1
ATOM 3529 C CA . GLU A 1 437 ? 16.556 -1.099 -61.701 1.00 87.81 437 GLU A CA 1
ATOM 3530 C C . GLU A 1 437 ? 17.862 -1.905 -61.662 1.00 87.81 437 GLU A C 1
ATOM 3532 O O . GLU A 1 437 ? 17.845 -3.118 -61.458 1.00 87.81 437 GLU A O 1
ATOM 3537 N N . LYS A 1 438 ? 19.010 -1.239 -61.845 1.00 90.19 438 LYS A N 1
ATOM 3538 C CA . LYS A 1 438 ? 20.319 -1.897 -61.787 1.00 90.19 438 LYS A CA 1
ATOM 3539 C C . LYS A 1 438 ? 20.679 -2.265 -60.354 1.00 90.19 438 LYS A C 1
ATOM 3541 O O . LYS A 1 438 ? 21.098 -3.390 -60.133 1.00 90.19 438 LYS A O 1
ATOM 3546 N N . ALA A 1 439 ? 20.480 -1.361 -59.395 1.00 91.25 439 ALA A N 1
ATOM 3547 C CA . ALA A 1 439 ? 20.719 -1.655 -57.981 1.00 91.25 439 ALA A CA 1
ATOM 3548 C C . ALA A 1 439 ? 19.834 -2.815 -57.488 1.00 91.25 439 ALA A C 1
ATOM 3550 O O . ALA A 1 439 ? 20.326 -3.731 -56.835 1.00 91.25 439 ALA A O 1
ATOM 3551 N N . ARG A 1 440 ? 18.554 -2.827 -57.883 1.00 93.81 440 ARG A N 1
ATOM 3552 C CA . ARG A 1 440 ? 17.616 -3.926 -57.630 1.00 93.81 440 ARG A CA 1
ATOM 3553 C C . ARG A 1 440 ? 18.142 -5.251 -58.179 1.00 93.81 440 ARG A C 1
ATOM 3555 O O . ARG A 1 440 ? 18.180 -6.239 -57.455 1.00 93.81 440 ARG A O 1
ATOM 3562 N N . LYS A 1 441 ? 18.560 -5.265 -59.449 1.00 95.50 441 LYS A N 1
ATOM 3563 C CA . LYS A 1 441 ? 19.076 -6.467 -60.112 1.00 95.50 441 LYS A CA 1
ATOM 3564 C C . LYS A 1 441 ? 20.332 -7.015 -59.424 1.00 95.50 441 LYS A C 1
ATOM 3566 O O . LYS A 1 441 ? 20.433 -8.217 -59.232 1.00 95.50 441 LYS A O 1
ATOM 3571 N N . GLU A 1 442 ? 21.253 -6.149 -59.012 1.00 95.25 442 GLU A N 1
ATOM 3572 C CA . GLU A 1 442 ? 22.470 -6.555 -58.289 1.00 95.25 442 GLU A CA 1
ATOM 3573 C C . GLU A 1 442 ? 22.141 -7.170 -56.915 1.00 95.25 442 GLU A C 1
ATOM 3575 O O . GLU A 1 442 ? 22.748 -8.162 -56.516 1.00 95.25 442 GLU A O 1
ATOM 3580 N N . ILE A 1 443 ? 21.142 -6.633 -56.199 1.00 96.19 443 ILE A N 1
ATOM 3581 C CA . ILE A 1 443 ? 20.667 -7.229 -54.937 1.00 96.19 443 ILE A CA 1
ATOM 3582 C C . ILE A 1 443 ? 20.028 -8.596 -55.189 1.00 96.19 443 ILE A C 1
ATOM 3584 O O . ILE A 1 443 ? 20.297 -9.531 -54.439 1.00 96.19 443 ILE A O 1
ATOM 3588 N N . GLU A 1 444 ? 19.221 -8.723 -56.244 1.00 96.94 444 GLU A N 1
ATOM 3589 C CA . GLU A 1 444 ? 18.575 -9.978 -56.644 1.00 96.94 444 GLU A CA 1
ATOM 3590 C C . GLU A 1 444 ? 19.597 -11.065 -57.011 1.00 96.94 444 GLU A C 1
ATOM 3592 O O . GLU A 1 444 ? 19.490 -12.195 -56.534 1.00 96.94 444 GLU A O 1
ATOM 3597 N N . GLU A 1 445 ? 20.630 -10.720 -57.784 1.00 96.38 445 GLU A N 1
ATOM 3598 C CA . GLU A 1 445 ? 21.732 -11.627 -58.138 1.00 96.38 445 GLU A CA 1
ATOM 3599 C C . GLU A 1 445 ? 22.613 -11.983 -56.924 1.00 96.38 445 GLU A C 1
ATOM 3601 O O . GLU A 1 445 ? 23.184 -13.074 -56.864 1.00 96.38 445 GLU A O 1
ATOM 3606 N N . GLY A 1 446 ? 22.696 -11.094 -55.929 1.00 96.00 446 GLY A N 1
ATOM 3607 C CA . GLY A 1 446 ? 23.458 -11.290 -54.694 1.00 96.00 446 GLY A CA 1
ATOM 3608 C C . GLY A 1 446 ? 22.766 -12.137 -53.615 1.00 96.00 446 GLY A C 1
ATOM 3609 O O . GLY A 1 446 ? 23.381 -12.399 -52.575 1.00 96.00 446 GLY A O 1
ATOM 3610 N N . ILE A 1 447 ? 21.515 -12.571 -53.818 1.00 97.38 447 ILE A N 1
ATOM 3611 C CA . ILE A 1 447 ? 20.757 -13.372 -52.840 1.00 97.38 447 ILE A CA 1
ATOM 3612 C C . ILE A 1 447 ? 21.461 -14.704 -52.562 1.00 97.38 447 ILE A C 1
ATOM 3614 O O . ILE A 1 447 ? 21.731 -15.489 -53.468 1.00 97.38 447 ILE A O 1
ATOM 3618 N N . GLY A 1 448 ? 21.718 -14.989 -51.284 1.00 94.25 448 GLY A N 1
ATOM 3619 C CA . GLY A 1 448 ? 22.354 -16.231 -50.841 1.00 94.25 448 GLY A CA 1
ATOM 3620 C C . GLY A 1 448 ? 23.859 -16.299 -51.114 1.00 94.25 448 GLY A C 1
ATOM 3621 O O . GLY A 1 448 ? 24.489 -17.277 -50.720 1.00 94.25 448 GLY A O 1
ATOM 3622 N N . THR A 1 449 ? 24.437 -15.274 -51.749 1.00 95.62 449 THR A N 1
ATOM 3623 C CA . THR A 1 449 ? 25.886 -15.126 -51.925 1.00 95.62 449 THR A CA 1
ATOM 3624 C C . THR A 1 449 ? 26.399 -13.954 -51.098 1.00 95.62 449 THR A C 1
ATOM 3626 O O . THR A 1 449 ? 26.874 -14.131 -49.981 1.00 95.62 449 THR A O 1
ATOM 3629 N N . GLN A 1 450 ? 26.244 -12.729 -51.591 1.00 95.31 450 GLN A N 1
ATOM 3630 C CA . GLN A 1 450 ? 26.611 -11.534 -50.844 1.00 95.31 450 GLN A CA 1
ATOM 3631 C C . GLN A 1 450 ? 25.645 -11.277 -49.691 1.00 95.31 450 GLN A C 1
ATOM 3633 O O . GLN A 1 450 ? 26.079 -10.918 -48.599 1.00 95.31 450 GLN A O 1
ATOM 3638 N N . PHE A 1 451 ? 24.351 -11.473 -49.934 1.00 98.06 451 PHE A N 1
ATOM 3639 C CA . PHE A 1 451 ? 23.291 -11.011 -49.053 1.00 98.06 451 PHE A CA 1
ATOM 3640 C C . PHE A 1 451 ? 22.491 -12.159 -48.454 1.00 98.06 451 PHE A C 1
ATOM 3642 O O . PHE A 1 451 ? 22.218 -13.167 -49.111 1.00 98.06 451 PHE A O 1
ATOM 3649 N N . ASP A 1 452 ? 22.047 -11.956 -47.217 1.00 98.06 452 ASP A N 1
ATOM 3650 C CA . ASP A 1 452 ? 21.072 -12.835 -46.586 1.00 98.06 452 ASP A CA 1
ATOM 3651 C C . ASP A 1 452 ? 19.761 -12.862 -47.398 1.00 98.06 452 ASP A C 1
ATOM 3653 O O . ASP A 1 452 ? 19.209 -11.794 -47.691 1.00 98.06 452 ASP A O 1
ATOM 3657 N N . PRO A 1 453 ? 19.224 -14.049 -47.742 1.00 97.62 453 PRO A N 1
ATOM 3658 C CA . PRO A 1 453 ? 17.988 -14.160 -48.510 1.00 97.62 453 PRO A CA 1
ATOM 3659 C C . PRO A 1 453 ? 16.761 -13.480 -47.894 1.00 97.62 453 PRO A C 1
ATOM 3661 O O . PRO A 1 453 ? 15.870 -13.074 -48.637 1.00 97.62 453 PRO A O 1
ATOM 3664 N N . VAL A 1 454 ? 16.672 -13.380 -46.569 1.00 97.75 454 VAL A N 1
ATOM 3665 C CA . VAL A 1 454 ? 15.564 -12.728 -45.859 1.00 97.75 454 VAL A CA 1
ATOM 3666 C C . VAL A 1 454 ? 15.663 -11.215 -46.024 1.00 97.75 454 VAL A C 1
ATOM 3668 O O . VAL A 1 454 ? 14.734 -10.589 -46.537 1.00 97.75 454 VAL A O 1
ATOM 3671 N N . TYR A 1 455 ? 16.798 -10.625 -45.648 1.00 98.06 455 TYR A N 1
ATOM 3672 C CA . TYR A 1 455 ? 16.967 -9.169 -45.654 1.00 98.06 455 TYR A CA 1
ATOM 3673 C C . TYR A 1 455 ? 17.077 -8.596 -47.071 1.00 98.06 455 TYR A C 1
ATOM 3675 O O . TYR A 1 455 ? 16.534 -7.525 -47.338 1.00 98.06 455 TYR A O 1
ATOM 3683 N N . ALA A 1 456 ? 17.673 -9.336 -48.011 1.00 97.62 456 ALA A N 1
ATOM 3684 C CA . ALA A 1 456 ? 17.698 -8.949 -49.420 1.00 97.62 456 ALA A CA 1
ATOM 3685 C C . ALA A 1 456 ? 16.289 -8.872 -50.022 1.00 97.62 456 ALA A C 1
ATOM 3687 O O . ALA A 1 456 ? 15.975 -7.916 -50.723 1.00 97.62 456 ALA A O 1
ATOM 3688 N N . LYS A 1 457 ? 15.404 -9.833 -49.718 1.00 97.94 457 LYS A N 1
ATOM 3689 C CA . LYS A 1 457 ? 14.010 -9.805 -50.196 1.00 97.94 457 LYS A CA 1
ATOM 3690 C C . LYS A 1 457 ? 13.223 -8.631 -49.625 1.00 97.94 457 LYS A C 1
ATOM 3692 O O . LYS A 1 457 ? 12.429 -8.037 -50.348 1.00 97.94 457 LYS A O 1
ATOM 3697 N N . ILE A 1 458 ? 13.451 -8.292 -48.356 1.00 97.94 458 ILE A N 1
ATOM 3698 C CA . ILE A 1 458 ? 12.848 -7.107 -47.736 1.00 97.94 458 ILE A CA 1
ATOM 3699 C C . ILE A 1 458 ? 13.331 -5.842 -48.452 1.00 97.94 458 ILE A C 1
ATOM 3701 O O . ILE A 1 458 ? 12.506 -5.018 -48.836 1.00 97.94 458 ILE A O 1
ATOM 3705 N N . MET A 1 459 ? 14.635 -5.727 -48.723 1.00 97.25 459 MET A N 1
ATOM 3706 C CA . MET A 1 459 ? 15.180 -4.598 -49.479 1.00 97.25 459 MET A CA 1
ATOM 3707 C C . MET A 1 459 ? 14.609 -4.521 -50.903 1.00 97.25 459 MET A C 1
ATOM 3709 O O . MET A 1 459 ? 14.221 -3.445 -51.344 1.00 97.25 459 MET A O 1
ATOM 3713 N N . LEU A 1 460 ? 14.477 -5.644 -51.617 1.00 96.81 460 LEU A N 1
ATOM 3714 C CA . LEU A 1 460 ? 13.828 -5.664 -52.934 1.00 96.81 460 LEU A CA 1
ATOM 3715 C C . LEU A 1 460 ? 12.379 -5.170 -52.864 1.00 96.81 460 LEU A C 1
ATOM 3717 O O . LEU A 1 460 ? 11.970 -4.378 -53.705 1.00 96.81 460 LEU A O 1
ATOM 3721 N N . ALA A 1 461 ? 11.623 -5.582 -51.843 1.00 96.00 461 ALA A N 1
ATOM 3722 C CA . ALA A 1 461 ? 10.260 -5.104 -51.638 1.00 96.00 461 ALA A CA 1
ATOM 3723 C C . ALA A 1 461 ? 10.207 -3.597 -51.328 1.00 96.00 461 ALA A C 1
ATOM 3725 O O . ALA A 1 461 ? 9.315 -2.910 -51.823 1.00 96.00 461 ALA A O 1
ATOM 3726 N N . MET A 1 462 ? 11.163 -3.074 -50.550 1.00 95.00 462 MET A N 1
ATOM 3727 C CA . MET A 1 462 ? 11.300 -1.634 -50.293 1.00 95.00 462 MET A CA 1
ATOM 3728 C C . MET A 1 462 ? 11.597 -0.865 -51.586 1.00 95.00 462 MET A C 1
ATOM 3730 O O . MET A 1 462 ? 10.936 0.131 -51.869 1.00 95.00 462 MET A O 1
ATOM 3734 N N . ILE A 1 463 ? 12.525 -1.367 -52.406 1.00 93.75 463 ILE A N 1
ATOM 3735 C CA . ILE A 1 463 ? 12.867 -0.782 -53.708 1.00 93.75 463 ILE A CA 1
ATOM 3736 C C . ILE A 1 463 ? 11.656 -0.790 -54.650 1.00 93.75 463 ILE A C 1
ATOM 3738 O O . ILE A 1 463 ? 11.368 0.223 -55.279 1.00 93.75 463 ILE A O 1
ATOM 3742 N N . ASP A 1 464 ? 10.925 -1.904 -54.725 1.00 91.62 464 ASP A N 1
ATOM 3743 C CA . ASP A 1 464 ? 9.743 -2.047 -55.586 1.00 91.62 464 ASP A CA 1
ATOM 3744 C C . ASP A 1 464 ? 8.582 -1.131 -55.158 1.00 91.62 464 ASP A C 1
ATOM 3746 O O . ASP A 1 464 ? 7.746 -0.739 -55.979 1.00 91.62 464 ASP A O 1
ATOM 3750 N N . ALA A 1 465 ? 8.522 -0.775 -53.872 1.00 90.31 465 ALA A N 1
ATOM 3751 C CA . ALA A 1 465 ? 7.554 0.175 -53.338 1.00 90.31 465 ALA A CA 1
ATOM 3752 C C . ALA A 1 465 ? 7.938 1.645 -53.602 1.00 90.31 465 ALA A C 1
ATOM 3754 O O . ALA A 1 465 ? 7.045 2.491 -53.701 1.00 90.31 465 ALA A O 1
ATOM 3755 N N . ASP A 1 466 ? 9.229 1.955 -53.755 1.00 88.31 466 ASP A N 1
ATOM 3756 C CA . ASP A 1 466 ? 9.760 3.307 -53.971 1.00 88.31 466 ASP A CA 1
ATOM 3757 C C . ASP A 1 466 ? 9.665 3.753 -55.443 1.00 88.31 466 ASP A C 1
ATOM 3759 O O . ASP A 1 466 ? 10.663 3.904 -56.149 1.00 88.31 466 ASP A O 1
ATOM 3763 N N . LYS A 1 467 ? 8.431 3.962 -55.919 1.00 79.1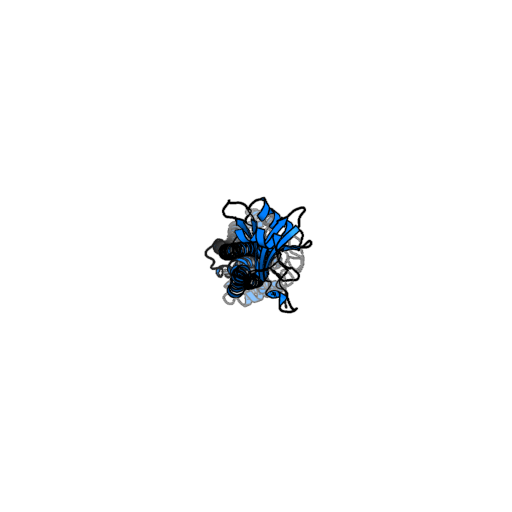9 467 LYS A N 1
ATOM 3764 C CA . LYS A 1 467 ? 8.123 4.296 -57.326 1.00 79.19 467 LYS A CA 1
ATOM 3765 C C . LYS A 1 467 ? 8.679 5.639 -57.799 1.00 79.19 467 LYS A C 1
ATOM 3767 O O . LYS A 1 467 ? 8.898 5.810 -58.996 1.00 79.19 467 LYS A O 1
ATOM 3772 N N . ASP A 1 468 ? 8.880 6.569 -56.872 1.00 77.81 468 ASP A N 1
ATOM 3773 C CA . ASP A 1 468 ? 9.365 7.924 -57.149 1.00 77.81 468 ASP A CA 1
ATOM 3774 C C . ASP A 1 468 ? 10.880 8.063 -56.889 1.00 77.81 468 ASP A C 1
ATOM 3776 O O . ASP A 1 468 ? 11.441 9.142 -57.051 1.00 77.81 468 ASP A O 1
ATOM 3780 N N . PHE A 1 469 ? 11.552 6.962 -56.527 1.00 75.12 469 PHE A N 1
ATOM 3781 C CA . PHE A 1 469 ? 12.981 6.886 -56.206 1.00 75.12 469 PHE A CA 1
ATOM 3782 C C . PHE A 1 469 ? 13.432 7.821 -55.065 1.00 75.12 469 PHE A C 1
ATOM 3784 O O . PHE A 1 469 ? 14.569 8.304 -55.042 1.00 75.12 469 PHE A O 1
ATOM 3791 N N . ASN A 1 470 ? 12.542 8.052 -54.097 1.00 75.50 470 ASN A N 1
ATOM 3792 C CA . ASN A 1 470 ? 12.744 8.960 -52.970 1.00 75.50 470 ASN A CA 1
ATOM 3793 C C . ASN A 1 470 ? 13.746 8.418 -51.945 1.00 75.50 470 ASN A C 1
ATOM 3795 O O . ASN A 1 470 ? 14.347 9.204 -51.215 1.00 75.50 470 ASN A O 1
ATOM 3799 N N . MET A 1 471 ? 13.954 7.097 -51.870 1.00 75.94 471 MET A N 1
ATOM 3800 C CA . MET A 1 471 ? 14.881 6.507 -50.896 1.00 75.94 471 MET A CA 1
ATOM 3801 C C . MET A 1 471 ? 16.300 7.053 -51.061 1.00 75.94 471 MET A C 1
ATOM 3803 O O . MET A 1 471 ? 16.965 7.338 -50.072 1.00 75.94 471 MET A O 1
ATOM 3807 N N . ARG A 1 472 ? 16.741 7.298 -52.300 1.00 69.06 472 ARG A N 1
ATOM 3808 C CA . ARG A 1 472 ? 18.075 7.842 -52.594 1.00 69.06 472 ARG A CA 1
ATOM 3809 C C . ARG A 1 472 ? 18.299 9.258 -52.035 1.00 69.06 472 ARG A C 1
ATOM 3811 O O . ARG A 1 472 ? 19.452 9.644 -51.844 1.00 69.06 472 ARG A O 1
ATOM 3818 N N . GLU A 1 473 ? 17.237 10.033 -51.832 1.00 59.41 473 GLU A N 1
ATOM 3819 C CA . GLU A 1 473 ? 17.305 11.450 -51.445 1.00 59.41 473 GLU A CA 1
ATOM 3820 C C . GLU A 1 473 ? 17.181 11.688 -49.926 1.00 59.41 473 GLU A C 1
ATOM 3822 O O . GLU A 1 473 ? 17.185 12.845 -49.502 1.00 59.41 473 GLU A O 1
ATOM 3827 N N . MET A 1 474 ? 17.081 10.616 -49.125 1.00 55.69 474 MET A N 1
ATOM 3828 C CA . MET A 1 474 ? 16.905 10.665 -47.662 1.00 55.69 474 MET A CA 1
ATOM 3829 C C . MET A 1 474 ? 18.116 11.189 -46.879 1.00 55.69 474 MET A C 1
ATOM 3831 O O . MET A 1 474 ? 19.279 10.980 -47.309 1.00 55.69 474 MET A O 1
#

Organism: NCBI:txid163

Foldseek 3Di:
DDPPPDPPVLVVVLVVVLVVLVVVLVVVLVVVLVVLVVVVCVVVQVVQQVLLVVLLVLDALVCLVVLLVPLDDDPSLVVSQVVVVVSCVVVVFQKKWKWAADPPQWTFTSHIDGPLCVVDDDDTDGGRDTDPDDDPVVSVVQCCCQVVQDWDWDWAADDPSHTKIKTKGFRAHPVRHGRIIIMIIHHCVVVVVVSVVVSVVSVVVSVVVSVVCSVVVSVVCCVQPVVLVVQLVVQVVVCVVVVLDADCSLVVLPDPDPSNVVSVVSSVVSVVVVVVVVVVLVVLVVVLLVLLCVLLVLQPFCHCVLQLLLVQLLQLCVVLPHDPVVSSLLSSLSSQLQSLCVVQDSCLRHDLDDDDPVSVVSSLCSLVSSLVVCCVVVVRNCSNLLNNQLQAFQQQPGDDRSDHHPVRPPSSLSSVLSSLLLVQQGDDSHDDHDDLVVSLVVLVVRDSTRHDVSSSVSVNVVSVVPPVVCSNVD

Mean predicted aligned error: 12.98 Å